Protein 3P48 (pdb70)

Nearest PDB structures (foldseek):
  3f4f-assembly1_C  TM=9.973E-01  e=1.432E-21  Saccharomyces cerevisiae
  3hhq-assembly5_M  TM=9.911E-01  e=2.733E-20  Saccharomyces cerevisiae
  6mjk-assembly1_A  TM=9.809E-01  e=8.291E-16  Naegleria fowleri
  5vjy-assembly2_B  TM=9.802E-01  e=1.023E-15  Naegleria fowleri
  6ljj-assembly1_A  TM=9.838E-01  e=2.029E-15  Sus scrofa

Foldseek 3Di:
DDKFKDQQDPLADDFDAPDPPRQWTFAFASAKDKAAAQGKDKGFHNMFIAADPQWWKFWFFDVVCCVPFVKGWPDGTGGNPDGDTDITIIGGHHNHIGIGHRGDGGTTIGGGGDDPPDDDDDDDDPD/DDKFKDAQDPLADDFDAPDPPHQWTFQWASAKDKQAFQGKDKGFRRMFIAADPQWWKFWFFDVVCCVPFVKGWPDGTHGNPDGDGDITMIGGHHNHMGIGHRGDGGTTIGGGGDDPDDDDDDDPPD/DPDKFKDAQDPLADDFDQPDPPRQWTWAFASAKDKQAAQGKDKGFRRMFIAADPQWWKFWAFDVVCCVPFVKGWPDGTGGRPDGDTDITIIGGHHNHIGIGHRGHGGTTIGGGGDDPDDDDDDDPDPD

InterPro domains:
  IPR008181 Deoxyuridine triphosphate nucleotidohydrolase [PTHR11241] (6-146)
  IPR008181 Deoxyuridine triphosphate nucleotidohydrolase [TIGR00576] (10-146)
  IPR029054 dUTPase-like [PF00692] (17-146)
  IPR033704 dUTPase, trimeric [cd07557] (29-117)
  IPR036157 dUTPase-like superfamily [G3DSA:2.70.40.10] (1-147)
  IPR036157 dUTPase-like superfamily [SSF51283] (1-146)

Radius of gyration: 19.68 Å; Cα contacts (8 Å, |Δi|>4): 1200; chains: 3; bounding box: 44×53×48 Å

CATH classification: 2.70.40.10

Secondary structure (DSSP, 8-state):
-EEEEEE-STT----EESSTT-SSEEEE-SS-EEE-TTEEEEEE--EEEEPPTTEEEEEE--HHHHHHH-EEE---EE-TT--S--EEEEEE-SSS-EEE-TT-EEEEEEEEEB--SPEEEE-S---/-EEEEEE-STT----EESSTT-SSEEEE-SS-EEE-TTSEEEE---EEEEPPTTEEEEEE--HHHHHHH-EEEES-EE-TT--S---EEEEE-SSS-EEE-TT-EEEEEEEEEB--S-EEEEES--/--EEEEEE-STT----B--STT-SEEEEE-SS-EEE-TTEEEEEE--EEEEPPTTEEEEEE--HHHHHHH-EEE---EE-TT--S--EEEEEE-SSS-EEE-TT-EEEEEEEEEB--S-EEEE-S---

Structure (mmCIF, N/CA/C/O backbone):
data_3P48
#
_entry.id   3P48
#
_cell.length_a   51.784
_cell.length_b   58.868
_cell.length_c   112.381
_cell.angle_alpha   90.00
_cell.angle_beta   90.00
_cell.angle_gamma   90.00
#
_symmetry.space_group_name_H-M   'P 21 21 21'
#
loop_
_entity.id
_entity.type
_entity.pdbx_description
1 polymer "Deoxyuridine 5'-triphosphate nucleotidohydrolase"
2 non-polymer "2'-DEOXYURIDINE 5'-ALPHA,BETA-IMIDO-TRIPHOSPHATE"
3 non-polymer 'MAGNESIUM ION'
4 water water
#
loop_
_atom_site.group_PDB
_atom_site.id
_atom_site.type_symbol
_atom_site.label_atom_id
_atom_site.label_alt_id
_atom_site.label_comp_id
_atom_site.label_asym_id
_atom_site.label_entity_id
_atom_site.label_seq_id
_atom_site.pdbx_PDB_ins_code
_atom_site.Cartn_x
_atom_site.Cartn_y
_atom_site.Cartn_z
_atom_site.occupancy
_atom_site.B_iso_or_equiv
_atom_site.auth_seq_id
_atom_site.auth_comp_id
_atom_site.auth_asym_id
_atom_site.auth_atom_id
_atom_site.pdbx_PDB_model_num
ATOM 1 N N . LYS A 1 7 ? 5.046 13.888 -19.863 1.00 38.27 7 LYS A N 1
ATOM 2 C CA . LYS A 1 7 ? 3.646 13.593 -20.190 1.00 29.59 7 LYS A CA 1
ATOM 3 C C . LYS A 1 7 ? 3.034 12.509 -19.301 1.00 30.38 7 LYS A C 1
ATOM 4 O O . LYS A 1 7 ? 2.110 11.814 -19.703 1.00 39.76 7 LYS A O 1
ATOM 10 N N . VAL A 1 8 ? 3.535 12.371 -18.088 1.00 29.81 8 VAL A N 1
ATOM 11 C CA . VAL A 1 8 ? 3.026 11.346 -17.191 1.00 25.58 8 VAL A CA 1
ATOM 12 C C . VAL A 1 8 ? 1.806 11.831 -16.441 1.00 21.80 8 VAL A C 1
ATOM 13 O O . VAL A 1 8 ? 1.766 12.973 -16.009 1.00 24.19 8 VAL A O 1
ATOM 17 N N . LEU A 1 9 ? 0.798 10.960 -16.342 1.00 18.49 9 LEU A N 1
ATOM 18 C CA . LEU A 1 9 ? -0.345 11.172 -15.469 1.00 15.75 9 LEU A CA 1
ATOM 19 C C . LEU A 1 9 ? -0.160 10.162 -14.343 1.00 18.30 9 LEU A C 1
ATOM 20 O O . LEU A 1 9 ? -0.326 8.978 -14.571 1.00 17.54 9 LEU A O 1
ATOM 25 N N . LYS A 1 10 ? 0.201 10.613 -13.155 1.00 13.73 10 LYS A N 1
ATOM 26 C CA . LYS A 1 10 ? 0.449 9.685 -12.023 1.00 12.93 10 LYS A CA 1
ATOM 27 C C . LYS A 1 10 ? -0.858 9.486 -11.299 1.00 16.85 10 LYS A C 1
ATOM 28 O O . LYS A 1 10 ? -1.580 10.466 -11.015 1.00 15.80 10 LYS A O 1
ATOM 34 N N . ILE A 1 11 ? -1.203 8.224 -11.034 1.00 14.18 11 ILE A N 1
ATOM 35 C CA . ILE A 1 11 ? -2.483 7.939 -10.415 1.00 13.98 11 ILE A CA 1
ATOM 36 C C . ILE A 1 11 ? -2.189 7.154 -9.154 1.00 18.05 11 ILE A C 1
ATOM 37 O O . ILE A 1 11 ? -1.494 6.135 -9.203 1.00 16.30 11 ILE A O 1
ATOM 42 N N . GLN A 1 12 ? -2.757 7.592 -8.043 1.00 13.11 12 GLN A N 1
ATOM 43 C CA . GLN A 1 12 ? -2.689 6.862 -6.788 1.00 15.52 12 GLN A CA 1
ATOM 44 C C . GLN A 1 12 ? -4.086 6.307 -6.447 1.00 13.07 12 GLN A C 1
ATOM 45 O O . GLN A 1 12 ? -5.033 7.062 -6.293 1.00 15.22 12 GLN A O 1
ATOM 51 N N . LEU A 1 13 ? -4.198 4.975 -6.287 1.00 15.95 13 LEU A N 1
ATOM 52 C CA . LEU A 1 13 ? -5.437 4.364 -5.855 1.00 18.82 13 LEU A CA 1
ATOM 53 C C . LEU A 1 13 ? -5.407 4.299 -4.339 1.00 23.87 13 LEU A C 1
ATOM 54 O O . LEU A 1 13 ? -4.486 3.725 -3.758 1.00 29.33 13 LEU A O 1
ATOM 59 N N . ARG A 1 14 ? -6.404 4.889 -3.701 1.00 16.89 14 ARG A N 1
ATOM 60 C CA . ARG A 1 14 ? -6.348 5.049 -2.256 1.00 17.35 14 ARG A CA 1
ATOM 61 C C . ARG A 1 14 ? -7.011 3.882 -1.527 1.00 22.95 14 ARG A C 1
ATOM 62 O O . ARG A 1 14 ? -6.687 3.584 -0.370 1.00 27.13 14 ARG A O 1
ATOM 70 N N . SER A 1 15 ? -7.939 3.217 -2.194 1.00 20.39 15 SER A N 1
ATOM 71 C CA . SER A 1 15 ? -8.566 1.990 -1.646 1.00 20.84 15 SER A CA 1
ATOM 72 C C . SER A 1 15 ? -8.849 0.941 -2.707 1.00 29.74 15 SER A C 1
ATOM 73 O O . SER A 1 15 ? -8.671 1.194 -3.885 1.00 26.62 15 SER A O 1
ATOM 76 N N . ALA A 1 16 ? -9.312 -0.255 -2.291 1.00 24.39 16 ALA A N 1
ATOM 77 C CA . ALA A 1 16 ? -9.608 -1.311 -3.238 1.00 29.15 16 ALA A CA 1
ATOM 78 C C . ALA A 1 16 ? -10.840 -0.951 -4.051 1.00 27.30 16 ALA A C 1
ATOM 79 O O . ALA A 1 16 ? -11.092 -1.589 -5.065 1.00 31.28 16 ALA A O 1
ATOM 81 N N . SER A 1 17 ? -11.580 0.075 -3.612 1.00 20.63 17 SER A N 1
ATOM 82 C CA . SER A 1 17 ? -12.821 0.479 -4.278 1.00 20.89 17 SER A CA 1
ATOM 83 C C . SER A 1 17 ? -12.560 1.459 -5.401 1.00 19.08 17 SER A C 1
ATOM 84 O O . SER A 1 17 ? -13.470 1.760 -6.174 1.00 20.85 17 SER A O 1
ATOM 87 N N . ALA A 1 18 ? -11.333 1.952 -5.485 1.00 17.77 18 ALA A N 1
ATOM 88 C CA . ALA A 1 18 ? -10.969 2.848 -6.581 1.00 21.34 18 ALA A CA 1
ATOM 89 C C . ALA A 1 18 ? -10.725 2.101 -7.863 1.00 21.66 18 ALA A C 1
ATOM 90 O O . ALA A 1 18 ? -10.314 0.949 -7.868 1.00 21.75 18 ALA A O 1
ATOM 92 N N . THR A 1 19 ? -10.881 2.811 -8.980 1.00 20.93 19 THR A N 1
ATOM 93 C CA . THR A 1 19 ? -10.584 2.246 -10.281 1.00 20.24 19 THR A CA 1
ATOM 94 C C . THR A 1 19 ? -9.689 3.231 -11.026 1.00 20.87 19 THR A C 1
ATOM 95 O O . THR A 1 19 ? -9.903 4.447 -10.974 1.00 21.38 19 THR A O 1
ATOM 99 N N . VAL A 1 20 ? -8.656 2.731 -11.682 1.00 20.67 20 VAL A N 1
ATOM 100 C CA . VAL A 1 20 ? -7.786 3.648 -12.430 1.00 22.32 20 VAL A CA 1
ATOM 101 C C . VAL A 1 20 ? -8.614 4.263 -13.540 1.00 17.78 20 VAL A C 1
ATOM 102 O O . VAL A 1 20 ? -9.371 3.559 -14.219 1.00 20.02 20 VAL A O 1
ATOM 106 N N . PRO A 1 21 ? -8.536 5.591 -13.713 1.00 18.91 21 PRO A N 1
ATOM 107 C CA . PRO A 1 21 ? -9.307 6.212 -14.816 1.00 17.13 21 PRO A CA 1
ATOM 108 C C . PRO A 1 21 ? -8.929 5.631 -16.178 1.00 19.22 21 PRO A C 1
ATOM 109 O O . PRO A 1 21 ? -7.780 5.282 -16.414 1.00 21.98 21 PRO A O 1
ATOM 113 N N . THR A 1 22 ? -9.923 5.495 -17.035 1.00 19.41 22 THR A N 1
ATOM 114 C CA . THR A 1 22 ? -9.738 4.788 -18.279 1.00 22.08 22 THR A CA 1
ATOM 115 C C . THR A 1 22 ? -10.356 5.574 -19.419 1.00 17.59 22 THR A C 1
ATOM 116 O O . THR A 1 22 ? -11.515 5.982 -19.353 1.00 22.51 22 THR A O 1
ATOM 120 N N . LYS A 1 23 ? -9.626 5.704 -20.514 1.00 22.66 23 LYS A N 1
ATOM 121 C CA . LYS A 1 23 ? -10.284 6.221 -21.723 1.00 20.13 23 LYS A CA 1
ATOM 122 C C . LYS A 1 23 ? -11.348 5.260 -22.271 1.00 19.74 23 LYS A C 1
ATOM 123 O O . LYS A 1 23 ? -11.133 4.038 -22.342 1.00 23.02 23 LYS A O 1
ATOM 129 N N . GLY A 1 24 ? -12.483 5.822 -22.689 1.00 21.89 24 GLY A N 1
ATOM 130 C CA . GLY A 1 24 ? -13.605 5.013 -23.149 1.00 27.66 24 GLY A CA 1
ATOM 131 C C . GLY A 1 24 ? -13.331 4.417 -24.513 1.00 40.13 24 GLY A C 1
ATOM 132 O O . GLY A 1 24 ? -13.974 3.442 -24.930 1.00 39.06 24 GLY A O 1
ATOM 133 N N . SER A 1 25 ? -12.363 5.008 -25.205 1.00 32.58 25 SER A N 1
ATOM 134 C CA . SER A 1 25 ? -11.944 4.555 -26.523 1.00 34.80 25 SER A CA 1
ATOM 135 C C . SER A 1 25 ? -10.493 4.977 -26.703 1.00 36.35 25 SER A C 1
ATOM 136 O O . SER A 1 25 ? -9.978 5.827 -25.968 1.00 28.33 25 SER A O 1
ATOM 139 N N . ALA A 1 26 ? -9.837 4.397 -27.698 1.00 37.17 26 ALA A N 1
ATOM 140 C CA . ALA A 1 26 ? -8.403 4.589 -27.871 1.00 38.16 26 ALA A CA 1
ATOM 141 C C . ALA A 1 26 ? -8.077 6.047 -28.129 1.00 33.42 26 ALA A C 1
ATOM 142 O O . ALA A 1 26 ? -6.966 6.495 -27.871 1.00 40.25 26 ALA A O 1
ATOM 144 N N . THR A 1 27 ? -9.066 6.802 -28.594 1.00 26.94 27 THR A N 1
ATOM 145 C CA . THR A 1 27 ? -8.820 8.174 -29.021 1.00 32.10 27 THR A CA 1
ATOM 146 C C . THR A 1 27 ? -9.639 9.194 -28.216 1.00 33.08 27 THR A C 1
ATOM 147 O O . THR A 1 27 ? -9.707 10.371 -28.585 1.00 30.09 27 THR A O 1
ATOM 151 N N . ALA A 1 28 ? -10.262 8.741 -27.129 1.00 28.79 28 ALA A N 1
ATOM 152 C CA . ALA A 1 28 ? -11.059 9.627 -26.285 1.00 21.15 28 ALA A CA 1
ATOM 153 C C . ALA A 1 28 ? -10.246 10.810 -25.753 1.00 20.38 28 ALA A C 1
ATOM 154 O O . ALA A 1 28 ? -9.076 10.664 -25.443 1.00 23.28 28 ALA A O 1
ATOM 156 N N . ALA A 1 29 ? -10.884 11.986 -25.629 1.00 16.34 29 ALA A N 1
ATOM 157 C CA . ALA A 1 29 ? -10.218 13.144 -25.062 1.00 13.55 29 ALA A CA 1
ATOM 158 C C . ALA A 1 29 ? -9.998 12.976 -23.553 1.00 19.33 29 ALA A C 1
ATOM 159 O O . ALA A 1 29 ? -9.071 13.568 -22.984 1.00 23.18 29 ALA A O 1
ATOM 161 N N . GLY A 1 30 ? -10.923 12.270 -22.917 1.00 16.54 30 GLY A N 1
ATOM 162 C CA . GLY A 1 30 ? -10.985 12.238 -21.461 1.00 15.82 30 GLY A CA 1
ATOM 163 C C . GLY A 1 30 ? -10.829 10.815 -20.931 1.00 17.12 30 GLY A C 1
ATOM 164 O O . GLY A 1 30 ? -11.134 9.829 -21.612 1.00 14.80 30 GLY A O 1
ATOM 165 N N . TYR A 1 31 ? -10.412 10.721 -19.676 1.00 12.32 31 TYR A N 1
ATOM 166 C CA . TYR A 1 31 ? -10.344 9.451 -18.956 1.00 10.29 31 TYR A CA 1
ATOM 167 C C . TYR A 1 31 ? -11.564 9.331 -18.062 1.00 19.22 31 TYR A C 1
ATOM 168 O O . TYR A 1 31 ? -11.808 10.197 -17.238 1.00 13.29 31 TYR A O 1
ATOM 177 N N . ASP A 1 32 ? -12.321 8.240 -18.174 1.00 13.75 32 ASP A N 1
ATOM 178 C CA . ASP A 1 32 ? -13.519 8.153 -17.369 1.00 17.29 32 ASP A CA 1
ATOM 179 C C . ASP A 1 32 ? -13.108 7.964 -15.903 1.00 11.51 32 ASP A C 1
ATOM 180 O O . ASP A 1 32 ? -12.161 7.274 -15.591 1.00 14.89 32 ASP A O 1
ATOM 185 N N . ILE A 1 33 ? -13.854 8.608 -15.022 1.00 11.69 33 ILE A N 1
ATOM 186 C CA . ILE A 1 33 ? -13.605 8.562 -13.585 0.83 6.67 33 ILE A CA 1
ATOM 187 C C . ILE A 1 33 ? -14.709 7.734 -12.959 1.00 12.70 33 ILE A C 1
ATOM 188 O O . ILE A 1 33 ? -15.905 7.933 -13.252 1.00 14.37 33 ILE A O 1
ATOM 193 N N . TYR A 1 34 ? -14.321 6.817 -12.064 1.00 13.50 34 TYR A N 1
ATOM 194 C CA . TYR A 1 34 ? -15.250 5.852 -11.465 1.00 13.14 34 TYR A CA 1
ATOM 195 C C . TYR A 1 34 ? -15.607 6.219 -10.003 1.00 14.68 34 TYR A C 1
ATOM 196 O O . TYR A 1 34 ? -14.727 6.591 -9.207 1.00 15.73 34 TYR A O 1
ATOM 205 N N . ALA A 1 35 ? -16.880 6.104 -9.646 1.00 16.63 35 ALA A N 1
ATOM 206 C CA . ALA A 1 35 ? -17.278 6.276 -8.263 1.00 16.93 35 ALA A CA 1
ATOM 207 C C . ALA A 1 35 ? -16.680 5.108 -7.452 1.00 18.16 35 ALA A C 1
ATOM 208 O O . ALA A 1 35 ? -16.598 3.970 -7.935 1.00 18.44 35 ALA A O 1
ATOM 210 N N . SER A 1 36 ? -16.263 5.411 -6.229 1.00 15.81 36 SER A N 1
ATOM 211 C CA . SER A 1 36 ? -15.776 4.367 -5.330 1.00 17.10 36 SER A CA 1
ATOM 212 C C . SER A 1 36 ? -16.783 4.063 -4.220 1.00 24.90 36 SER A C 1
ATOM 213 O O . SER A 1 36 ? -16.571 3.146 -3.429 1.00 26.36 36 SER A O 1
ATOM 216 N N . GLN A 1 37 ? -17.876 4.826 -4.155 1.00 21.56 37 GLN A N 1
ATOM 217 C CA . GLN A 1 37 ? -18.893 4.580 -3.138 1.00 23.41 37 GLN A CA 1
ATOM 218 C C . GLN A 1 37 ? -20.275 4.937 -3.681 1.00 26.88 37 GLN A C 1
ATOM 219 O O . GLN A 1 37 ? -20.406 5.908 -4.420 1.00 24.01 37 GLN A O 1
ATOM 225 N N . ASP A 1 38 ? -21.293 4.172 -3.294 1.00 23.70 38 ASP A N 1
ATOM 226 C CA . ASP A 1 38 ? -22.657 4.465 -3.717 1.00 21.62 38 ASP A CA 1
ATOM 227 C C . ASP A 1 38 ? -23.078 5.804 -3.196 1.00 25.15 38 ASP A C 1
ATOM 228 O O . ASP A 1 38 ? -22.760 6.209 -2.071 1.00 23.27 38 ASP A O 1
ATOM 233 N N . ILE A 1 39 ? -23.847 6.499 -4.019 1.00 19.87 39 ILE A N 1
ATOM 234 C CA . ILE A 1 39 ? -24.420 7.764 -3.607 1.00 18.96 39 ILE A CA 1
ATOM 235 C C . ILE A 1 39 ? -25.585 8.053 -4.559 1.00 20.21 39 ILE A C 1
ATOM 236 O O . ILE A 1 39 ? -25.578 7.620 -5.712 1.00 19.76 39 ILE A O 1
ATOM 241 N N . THR A 1 40 ? -26.607 8.760 -4.080 1.00 20.99 40 THR A N 1
ATOM 242 C CA . THR A 1 40 ? -27.693 9.184 -4.958 1.00 23.54 40 THR A CA 1
ATOM 243 C C . THR A 1 40 ? -27.673 10.702 -5.078 1.00 23.89 40 THR A C 1
ATOM 244 O O . THR A 1 40 ? -27.509 11.426 -4.097 1.00 22.48 40 THR A O 1
ATOM 248 N N . ILE A 1 41 ? -27.750 11.188 -6.302 1.00 17.52 41 ILE A N 1
ATOM 249 C CA . ILE A 1 41 ? -27.841 12.625 -6.536 1.00 16.64 41 ILE A CA 1
ATOM 250 C C . ILE A 1 41 ? -29.329 12.968 -6.674 1.00 21.46 41 ILE A C 1
ATOM 251 O O . ILE A 1 41 ? -29.972 12.547 -7.623 1.00 19.92 41 ILE A O 1
ATOM 256 N N . PRO A 1 42 ? -29.887 13.733 -5.733 1.00 20.53 42 PRO A N 1
ATOM 257 C CA . PRO A 1 42 ? -31.347 13.917 -5.776 1.00 24.27 42 PRO A CA 1
ATOM 258 C C . PRO A 1 42 ? -31.801 14.758 -6.945 1.00 19.87 42 PRO A C 1
ATOM 259 O O . PRO A 1 42 ? -31.057 15.608 -7.423 1.00 17.26 42 PRO A O 1
ATOM 263 N N . ALA A 1 43 ? -33.034 14.525 -7.393 1.00 18.56 43 ALA A N 1
ATOM 264 C CA . ALA A 1 43 ? -33.616 15.314 -8.447 1.00 18.50 43 ALA A CA 1
ATOM 265 C C . ALA A 1 43 ? -33.527 16.787 -8.071 1.00 20.23 43 ALA A C 1
ATOM 266 O O . ALA A 1 43 ? -33.724 17.150 -6.894 1.00 20.83 43 ALA A O 1
ATOM 268 N N . MET A 1 44 ? -33.208 17.607 -9.055 1.00 17.68 44 MET A N 1
ATOM 269 C CA . MET A 1 44 ? -33.034 19.049 -8.842 1.00 17.71 44 MET A CA 1
ATOM 270 C C . MET A 1 44 ? -32.129 19.303 -7.626 1.00 16.48 44 MET A C 1
ATOM 271 O O . MET A 1 44 ? -32.369 20.200 -6.825 1.00 26.32 44 MET A O 1
ATOM 276 N N . GLY A 1 45 ? -31.086 18.497 -7.480 1.00 17.78 45 GLY A N 1
ATOM 277 C CA . GLY A 1 45 ? -30.180 18.625 -6.350 1.00 14.31 45 GLY A CA 1
ATOM 278 C C . GLY A 1 45 ? -28.738 18.407 -6.785 1.00 13.07 45 GLY A C 1
ATOM 279 O O . GLY A 1 45 ? -28.379 18.577 -7.952 1.00 14.24 45 GLY A O 1
ATOM 280 N N . GLN A 1 46 ? -27.901 18.017 -5.847 1.00 11.83 46 GLN A N 1
ATOM 281 C CA . GLN A 1 46 ? -26.484 17.848 -6.144 1.00 13.12 46 GLN A CA 1
ATOM 282 C C . GLN A 1 46 ? -25.864 16.869 -5.150 1.00 14.18 46 GLN A C 1
ATOM 283 O O . GLN A 1 46 ? -26.462 16.484 -4.124 1.00 15.82 46 GLN A O 1
ATOM 289 N N . GLY A 1 47 ? -24.649 16.444 -5.458 1.00 12.30 47 GLY A N 1
ATOM 290 C CA . GLY A 1 47 ? -23.979 15.477 -4.609 1.00 14.15 47 GLY A CA 1
ATOM 291 C C . GLY A 1 47 ? -22.483 15.556 -4.872 1.00 17.67 47 GLY A C 1
ATOM 292 O O . GLY A 1 47 ? -22.082 16.048 -5.903 1.00 17.37 47 GLY A O 1
ATOM 293 N N . MET A 1 48 ? -21.666 15.045 -3.952 1.00 18.99 48 MET A N 1
ATOM 294 C CA . MET A 1 48 ? -20.216 14.994 -4.165 1.00 21.96 48 MET A CA 1
ATOM 295 C C . MET A 1 48 ? -19.793 13.531 -4.106 1.00 22.30 48 MET A C 1
ATOM 296 O O . MET A 1 48 ? -19.912 12.871 -3.066 1.00 24.16 48 MET A O 1
ATOM 301 N N . VAL A 1 49 ? -19.332 13.031 -5.244 1.00 12.60 49 VAL A N 1
ATOM 302 C CA . VAL A 1 49 ? -19.023 11.625 -5.460 1.00 16.00 49 VAL A CA 1
ATOM 303 C C . VAL A 1 49 ? -17.573 11.326 -5.075 1.00 17.98 49 VAL A C 1
ATOM 304 O O . VAL A 1 49 ? -16.649 11.998 -5.529 1.00 15.38 49 VAL A O 1
ATOM 308 N N . SER A 1 50 ? -17.378 10.293 -4.261 1.00 16.40 50 SER A N 1
ATOM 309 C CA . SER A 1 50 ? -16.029 9.886 -3.906 1.00 19.64 50 SER A CA 1
ATOM 310 C C . SER A 1 50 ? -15.434 9.026 -5.014 1.00 13.45 50 SER A C 1
ATOM 311 O O . SER A 1 50 ? -16.136 8.249 -5.637 1.00 16.87 50 SER A O 1
ATOM 314 N N . THR A 1 51 ? -14.122 9.137 -5.194 1.00 14.70 51 THR A N 1
ATOM 315 C CA . THR A 1 51 ? -13.403 8.316 -6.165 1.00 15.33 51 THR A CA 1
ATOM 316 C C . THR A 1 51 ? -12.305 7.450 -5.521 1.00 14.99 51 THR A C 1
ATOM 317 O O . THR A 1 51 ? -11.856 6.459 -6.103 1.00 17.64 51 THR A O 1
ATOM 321 N N . ASP A 1 52 ? -11.839 7.860 -4.349 1.00 16.42 52 ASP A N 1
ATOM 322 C CA . ASP A 1 52 ? -10.710 7.204 -3.702 1.00 21.18 52 ASP A CA 1
ATOM 323 C C . ASP A 1 52 ? -9.491 7.221 -4.613 1.00 16.60 52 ASP A C 1
ATOM 324 O O . ASP A 1 52 ? -8.707 6.299 -4.599 1.00 16.43 52 ASP A O 1
ATOM 329 N N . ILE A 1 53 ? -9.333 8.271 -5.431 1.00 15.65 53 ILE A N 1
ATOM 330 C CA . ILE A 1 53 ? -8.084 8.436 -6.168 1.00 13.37 53 ILE A CA 1
ATOM 331 C C . ILE A 1 53 ? -7.482 9.788 -5.959 1.00 14.00 53 ILE A C 1
ATOM 332 O O . ILE A 1 53 ? -8.195 10.757 -5.621 1.00 15.02 53 ILE A O 1
ATOM 337 N N . SER A 1 54 ? -6.161 9.846 -6.137 1.00 14.14 54 SER A N 1
ATOM 338 C CA . SER A 1 54 ? -5.451 11.108 -6.288 1.00 13.68 54 SER A CA 1
ATOM 339 C C . SER A 1 54 ? -4.652 11.028 -7.580 1.00 15.51 54 SER A C 1
ATOM 340 O O . SER A 1 54 ? -4.330 9.945 -8.037 1.00 13.96 54 SER A O 1
ATOM 343 N N . PHE A 1 55 ? -4.320 12.165 -8.165 1.00 13.93 55 PHE A N 1
ATOM 344 C CA . PHE A 1 55 ? -3.476 12.148 -9.338 1.00 12.91 55 PHE A CA 1
ATOM 345 C C . PHE A 1 55 ? -2.697 13.437 -9.482 1.00 14.80 55 PHE A C 1
ATOM 346 O O . PHE A 1 55 ? -3.068 14.492 -8.935 1.00 13.62 55 PHE A O 1
ATOM 354 N N . THR A 1 56 ? -1.598 13.321 -10.215 1.00 12.88 56 THR A N 1
ATOM 355 C CA . THR A 1 56 ? -0.786 14.468 -10.632 1.00 12.25 56 THR A CA 1
ATOM 356 C C . THR A 1 56 ? -0.813 14.523 -12.144 1.00 13.06 56 THR A C 1
ATOM 357 O O . THR A 1 56 ? -0.263 13.640 -12.807 1.00 14.37 56 THR A O 1
ATOM 361 N N . VAL A 1 57 ? -1.470 15.552 -12.685 1.00 12.73 57 VAL A N 1
ATOM 362 C CA . VAL A 1 57 ? -1.568 15.697 -14.136 1.00 13.57 57 VAL A CA 1
ATOM 363 C C . VAL A 1 57 ? -0.225 16.170 -14.701 1.00 12.87 57 VAL A C 1
ATOM 364 O O . VAL A 1 57 ? 0.660 16.602 -13.973 1.00 15.86 57 VAL A O 1
ATOM 368 N N . PRO A 1 58 ? -0.056 16.088 -16.018 1.00 14.79 58 PRO A N 1
ATOM 369 C CA . PRO A 1 58 ? 1.212 16.486 -16.652 1.00 16.69 58 PRO A CA 1
ATOM 370 C C . PRO A 1 58 ? 1.590 17.962 -16.502 1.00 18.53 58 PRO A C 1
ATOM 371 O O . PRO A 1 58 ? 0.730 18.842 -16.390 1.00 17.50 58 PRO A O 1
ATOM 375 N N . VAL A 1 59 ? 2.890 18.235 -16.561 1.00 17.82 59 VAL A N 1
ATOM 376 C CA . VAL A 1 59 ? 3.370 19.621 -16.552 1.00 16.10 59 VAL A CA 1
ATOM 377 C C . VAL A 1 59 ? 2.660 20.384 -17.652 1.00 14.93 59 VAL A C 1
ATOM 378 O O . VAL A 1 59 ? 2.477 19.885 -18.753 1.00 20.14 59 VAL A O 1
ATOM 382 N N . GLY A 1 60 ? 2.198 21.583 -17.321 1.00 18.79 60 GLY A N 1
ATOM 383 C CA . GLY A 1 60 ? 1.601 22.457 -18.305 1.00 15.97 60 GLY A CA 1
ATOM 384 C C . GLY A 1 60 ? 0.077 22.270 -18.352 1.00 12.19 60 GLY A C 1
ATOM 385 O O . GLY A 1 60 ? -0.537 22.886 -19.190 1.00 13.49 60 GLY A O 1
ATOM 386 N N . THR A 1 61 ? -0.496 21.403 -17.511 1.00 12.45 61 THR A N 1
ATOM 387 C CA . THR A 1 61 ? -1.950 21.185 -17.562 1.00 13.02 61 THR A CA 1
ATOM 388 C C . THR A 1 61 ? -2.611 21.376 -16.193 1.00 10.65 61 THR A C 1
ATOM 389 O O . THR A 1 61 ? -1.915 21.492 -15.177 1.00 14.15 61 THR A O 1
ATOM 393 N N . TYR A 1 62 ? -3.949 21.404 -16.181 1.00 12.87 62 TYR A N 1
ATOM 394 C CA . TYR A 1 62 ? -4.685 21.060 -14.964 1.00 11.93 62 TYR A CA 1
ATOM 395 C C . TYR A 1 62 ? -5.678 19.968 -15.356 1.00 10.23 62 TYR A C 1
ATOM 396 O O . TYR A 1 62 ? -5.911 19.711 -16.543 1.00 12.57 62 TYR A O 1
ATOM 405 N N . GLY A 1 63 ? -6.245 19.294 -14.355 1.00 11.83 63 GLY A N 1
ATOM 406 C CA . GLY A 1 63 ? -7.186 18.231 -14.668 1.00 10.48 63 GLY A CA 1
ATOM 407 C C . GLY A 1 63 ? -8.587 18.833 -14.611 1.00 11.01 63 GLY A C 1
ATOM 408 O O . GLY A 1 63 ? -9.008 19.312 -13.567 1.00 11.11 63 GLY A O 1
ATOM 409 N N . ARG A 1 64 ? -9.323 18.781 -15.715 1.00 8.96 64 ARG A N 1
ATOM 410 C CA . ARG A 1 64 ? -10.702 19.295 -15.702 1.00 8.06 64 ARG A CA 1
ATOM 411 C C . ARG A 1 64 ? -11.620 18.098 -15.547 1.00 12.26 64 ARG A C 1
ATOM 412 O O . ARG A 1 64 ? -11.536 17.150 -16.325 1.00 11.94 64 ARG A O 1
ATOM 420 N N . ILE A 1 65 ? -12.485 18.143 -14.541 1.00 11.65 65 ILE A N 1
ATOM 421 C CA . ILE A 1 65 ? -13.499 17.115 -14.409 1.00 9.08 65 ILE A CA 1
ATOM 422 C C . ILE A 1 65 ? -14.684 17.528 -15.289 1.00 11.06 65 ILE A C 1
ATOM 423 O O . ILE A 1 65 ? -15.431 18.480 -14.971 1.00 11.93 65 ILE A O 1
ATOM 428 N N . ALA A 1 66 ? -14.897 16.808 -16.379 1.00 10.27 66 ALA A N 1
ATOM 429 C CA . ALA A 1 66 ? -15.883 17.219 -17.398 1.00 8.76 66 ALA A CA 1
ATOM 430 C C . ALA A 1 66 ? -17.015 16.183 -17.434 1.00 10.72 66 ALA A C 1
ATOM 431 O O . ALA A 1 66 ? -16.840 15.068 -16.992 1.00 11.75 66 ALA A O 1
ATOM 433 N N . PRO A 1 67 ? -18.168 16.568 -17.989 1.00 10.85 67 PRO A N 1
ATOM 434 C CA . PRO A 1 67 ? -19.328 15.661 -17.946 1.00 8.61 67 PRO A CA 1
ATOM 435 C C . PRO A 1 67 ? -19.256 14.609 -19.042 1.00 18.11 67 PRO A C 1
ATOM 436 O O . PRO A 1 67 ? -18.711 14.873 -20.114 1.00 15.62 67 PRO A O 1
ATOM 440 N N . ARG A 1 68 ? -19.857 13.442 -18.790 1.00 14.03 68 ARG A N 1
ATOM 441 C CA . ARG A 1 68 ? -20.103 12.477 -19.868 1.00 16.85 68 ARG A CA 1
ATOM 442 C C . ARG A 1 68 ? -21.428 12.809 -20.552 1.00 16.45 68 ARG A C 1
ATOM 443 O O . ARG A 1 68 ? -22.404 13.191 -19.872 1.00 17.04 68 ARG A O 1
ATOM 451 N N . SER A 1 69 ? -21.516 12.688 -21.868 1.00 12.36 69 SER A N 1
ATOM 452 C CA . SER A 1 69 ? -22.705 13.213 -22.521 1.00 17.08 69 SER A CA 1
ATOM 453 C C . SER A 1 69 ? -23.891 12.296 -22.276 1.00 13.93 69 SER A C 1
ATOM 454 O O . SER A 1 69 ? -25.005 12.747 -22.149 1.00 15.27 69 SER A O 1
ATOM 457 N N . GLY A 1 70 ? -23.655 10.987 -22.177 1.00 17.82 70 GLY A N 1
ATOM 458 C CA . GLY A 1 70 ? -24.773 10.091 -21.935 1.00 17.17 70 GLY A CA 1
ATOM 459 C C . GLY A 1 70 ? -25.506 10.431 -20.641 1.00 19.51 70 GLY A C 1
ATOM 460 O O . GLY A 1 70 ? -26.737 10.423 -20.577 1.00 16.72 70 GLY A O 1
ATOM 461 N N . LEU A 1 71 ? -24.763 10.675 -19.570 1.00 14.32 71 LEU A N 1
ATOM 462 C CA . LEU A 1 71 ? -25.419 10.981 -18.290 1.00 14.23 71 LEU A CA 1
ATOM 463 C C . LEU A 1 71 ? -26.127 12.341 -18.362 1.00 13.47 71 LEU A C 1
ATOM 464 O O . LEU A 1 71 ? -27.141 12.565 -17.697 1.00 11.73 71 LEU A O 1
ATOM 469 N N . ALA A 1 72 ? -25.569 13.259 -19.160 1.00 13.88 72 ALA A N 1
ATOM 470 C CA . ALA A 1 72 ? -26.208 14.562 -19.306 1.00 15.05 72 ALA A CA 1
ATOM 471 C C . ALA A 1 72 ? -27.607 14.416 -19.956 1.00 13.35 72 ALA A C 1
ATOM 472 O O . ALA A 1 72 ? -28.595 15.000 -19.483 1.00 13.93 72 ALA A O 1
ATOM 474 N N . VAL A 1 73 ? -27.637 13.658 -21.036 1.00 14.04 73 VAL A N 1
ATOM 475 C CA . VAL A 1 73 ? -28.875 13.482 -21.810 1.00 16.53 73 VAL A CA 1
ATOM 476 C C . VAL A 1 73 ? -29.887 12.617 -21.067 1.00 16.50 73 VAL A C 1
ATOM 477 O O . VAL A 1 73 ? -31.084 12.938 -20.981 1.00 19.33 73 VAL A O 1
ATOM 481 N N . LYS A 1 74 ? -29.428 11.491 -20.549 1.00 15.08 74 LYS A N 1
ATOM 482 C CA . LYS A 1 74 ? -30.364 10.507 -20.037 1.00 13.65 74 LYS A CA 1
ATOM 483 C C . LYS A 1 74 ? -30.788 10.858 -18.604 1.00 15.71 74 LYS A C 1
ATOM 484 O O . LYS A 1 74 ? -31.946 10.674 -18.218 1.00 18.76 74 LYS A O 1
ATOM 490 N N . ASN A 1 75 ? -29.854 11.410 -17.818 1.00 12.95 75 ASN A N 1
ATOM 491 C CA . ASN A 1 75 ? -30.115 11.606 -16.386 1.00 11.46 75 ASN A CA 1
ATOM 492 C C . ASN A 1 75 ? -30.045 13.079 -15.938 1.00 12.86 75 ASN A C 1
ATOM 493 O O . ASN A 1 75 ? -30.211 13.359 -14.746 1.00 17.60 75 ASN A O 1
ATOM 498 N N . GLY A 1 76 ? -29.838 13.988 -16.888 1.00 13.38 76 GLY A N 1
ATOM 499 C CA . GLY A 1 76 ? -29.818 15.417 -16.557 1.00 11.88 76 GLY A CA 1
ATOM 500 C C . GLY A 1 76 ? -28.620 15.822 -15.710 1.00 13.43 76 GLY A C 1
ATOM 501 O O . GLY A 1 76 ? -28.681 16.812 -14.956 1.00 13.63 76 GLY A O 1
ATOM 502 N N . ILE A 1 77 ? -27.491 15.096 -15.844 1.00 11.95 77 ILE A N 1
ATOM 503 C CA . ILE A 1 77 ? -26.356 15.308 -14.946 1.00 13.08 77 ILE A CA 1
ATOM 504 C C . ILE A 1 77 ? -25.318 16.247 -15.554 1.00 16.45 77 ILE A C 1
ATOM 505 O O . ILE A 1 77 ? -24.924 16.109 -16.739 1.00 16.52 77 ILE A O 1
ATOM 510 N N . GLN A 1 78 ? -24.856 17.216 -14.749 1.00 10.80 78 GLN A N 1
ATOM 511 C CA . GLN A 1 78 ? -23.781 18.121 -15.155 1.00 13.59 78 GLN A CA 1
ATOM 512 C C . GLN A 1 78 ? -22.719 18.114 -14.064 1.00 16.86 78 GLN A C 1
ATOM 513 O O . GLN A 1 78 ? -23.040 18.026 -12.904 1.00 15.88 78 GLN A O 1
ATOM 519 N N . THR A 1 79 ? -21.443 18.186 -14.428 1.00 13.43 79 THR A N 1
ATOM 520 C CA . THR A 1 79 ? -20.404 18.262 -13.387 1.00 12.30 79 THR A CA 1
ATOM 521 C C . THR A 1 79 ? -20.317 19.713 -12.932 1.00 11.45 79 THR A C 1
ATOM 522 O O . THR A 1 79 ? -20.527 20.629 -13.720 1.00 16.65 79 THR A O 1
ATOM 526 N N . GLY A 1 80 ? -20.057 19.900 -11.653 1.00 11.27 80 GLY A N 1
ATOM 527 C CA . GLY A 1 80 ? -19.803 21.245 -11.140 1.00 12.92 80 GLY A CA 1
ATOM 528 C C . GLY A 1 80 ? -18.339 21.347 -10.776 1.00 14.00 80 GLY A C 1
ATOM 529 O O . GLY A 1 80 ? -17.589 20.397 -10.949 1.00 12.46 80 GLY A O 1
ATOM 530 N N . ALA A 1 81 ? -17.925 22.513 -10.274 1.00 13.05 81 ALA A N 1
ATOM 531 C CA . ALA A 1 81 ? -16.538 22.692 -9.867 1.00 10.50 81 ALA A CA 1
ATOM 532 C C . ALA A 1 81 ? -15.607 22.236 -11.002 1.00 13.52 81 ALA A C 1
ATOM 533 O O . ALA A 1 81 ? -15.728 22.722 -12.120 1.00 13.45 81 ALA A O 1
ATOM 535 N N . GLY A 1 82 ? -14.672 21.328 -10.748 1.00 11.67 82 GLY A N 1
ATOM 536 C CA . GLY A 1 82 ? -14.028 20.670 -11.875 1.00 11.70 82 GLY A CA 1
ATOM 537 C C . GLY A 1 82 ? -12.606 21.066 -12.153 1.00 16.05 82 GLY A C 1
ATOM 538 O O . GLY A 1 82 ? -11.988 20.533 -13.074 1.00 13.50 82 GLY A O 1
ATOM 539 N N . VAL A 1 83 ? -12.056 22.006 -11.369 1.00 10.19 83 VAL A N 1
ATOM 540 C CA . VAL A 1 83 ? -10.692 22.406 -11.618 1.00 9.30 83 VAL A CA 1
ATOM 541 C C . VAL A 1 83 ? -9.744 21.796 -10.601 1.00 11.67 83 VAL A C 1
ATOM 542 O O . VAL A 1 83 ? -9.723 22.201 -9.430 1.00 14.39 83 VAL A O 1
ATOM 546 N N . VAL A 1 84 ? -8.976 20.800 -11.041 1.00 10.66 84 VAL A N 1
ATOM 547 C CA . VAL A 1 84 ? -8.005 20.133 -10.187 1.00 10.17 84 VAL A CA 1
ATOM 548 C C . VAL A 1 84 ? -6.599 20.574 -10.519 1.00 11.95 84 VAL A C 1
ATOM 549 O O . VAL A 1 84 ? -6.089 20.382 -11.635 1.00 12.17 84 VAL A O 1
ATOM 553 N N . ASP A 1 85 ? -5.932 21.189 -9.537 1.00 12.03 85 ASP A N 1
ATOM 554 C CA . ASP A 1 85 ? -4.601 21.714 -9.768 1.00 12.90 85 ASP A CA 1
ATOM 555 C C . ASP A 1 85 ? -3.585 20.584 -9.870 1.00 13.94 85 ASP A C 1
ATOM 556 O O . ASP A 1 85 ? -3.738 19.538 -9.236 1.00 13.36 85 ASP A O 1
ATOM 561 N N . ARG A 1 86 ? -2.533 20.826 -10.630 1.00 13.81 86 ARG A N 1
ATOM 562 C CA . ARG A 1 86 ? -1.484 19.822 -10.797 1.00 15.51 86 ARG A CA 1
ATOM 563 C C . ARG A 1 86 ? -0.873 19.389 -9.471 1.00 18.67 86 ARG A C 1
ATOM 564 O O . ARG A 1 86 ? -0.492 18.238 -9.326 1.00 17.21 86 ARG A O 1
ATOM 572 N N . ASP A 1 87 ? -0.792 20.290 -8.515 1.00 16.35 87 ASP A N 1
ATOM 573 C CA . ASP A 1 87 ? -0.120 19.981 -7.242 1.00 21.49 87 ASP A CA 1
ATOM 574 C C . ASP A 1 87 ? -1.049 19.463 -6.157 1.00 21.03 87 ASP A C 1
ATOM 575 O O . ASP A 1 87 ? -0.634 19.262 -4.989 1.00 20.97 87 ASP A O 1
ATOM 580 N N . TYR A 1 88 ? -2.305 19.207 -6.515 1.00 14.99 88 TYR A N 1
ATOM 581 C CA . TYR A 1 88 ? -3.258 18.698 -5.532 1.00 12.98 88 TYR A CA 1
ATOM 582 C C . TYR A 1 88 ? -2.962 17.226 -5.239 1.00 15.88 88 TYR A C 1
ATOM 583 O O . TYR A 1 88 ? -2.895 16.407 -6.151 1.00 16.22 88 TYR A O 1
ATOM 592 N N . THR A 1 89 ? -2.825 16.878 -3.951 1.00 17.47 89 THR A N 1
ATOM 593 C CA . THR A 1 89 ? -2.563 15.499 -3.594 1.00 17.83 89 THR A CA 1
ATOM 594 C C . THR A 1 89 ? -3.691 14.879 -2.773 1.00 20.80 89 THR A C 1
ATOM 595 O O . THR A 1 89 ? -3.585 13.714 -2.371 1.00 18.26 89 THR A O 1
ATOM 599 N N . GLY A 1 90 ? -4.759 15.629 -2.492 1.00 17.64 90 GLY A N 1
ATOM 600 C CA . GLY A 1 90 ? -5.892 15.042 -1.773 1.00 21.87 90 GLY A CA 1
ATOM 601 C C . GLY A 1 90 ? -6.733 14.099 -2.640 1.00 18.27 90 GLY A C 1
ATOM 602 O O . GLY A 1 90 ? -6.435 13.910 -3.827 1.00 16.50 90 GLY A O 1
ATOM 603 N N . GLU A 1 91 ? -7.801 13.547 -2.063 1.00 16.28 91 GLU A N 1
ATOM 604 C CA . GLU A 1 91 ? -8.752 12.732 -2.835 1.00 14.13 91 GLU A CA 1
ATOM 605 C C . GLU A 1 91 ? -9.502 13.633 -3.784 1.00 15.03 91 GLU A C 1
ATOM 606 O O . GLU A 1 91 ? -9.988 14.694 -3.419 1.00 18.95 91 GLU A O 1
ATOM 612 N N . VAL A 1 92 ? -9.538 13.247 -5.045 1.00 13.34 92 VAL A N 1
ATOM 613 C CA . VAL A 1 92 ? -10.335 14.021 -5.996 1.00 12.83 92 VAL A CA 1
ATOM 614 C C . VAL A 1 92 ? -11.804 13.665 -5.851 1.00 16.78 92 VAL A C 1
ATOM 615 O O . VAL A 1 92 ? -12.171 12.507 -5.806 1.00 18.96 92 VAL A O 1
ATOM 619 N N . LYS A 1 93 ? -12.666 14.674 -5.763 1.00 14.64 93 LYS A N 1
ATOM 620 C CA . LYS A 1 93 ? -14.099 14.447 -5.627 1.00 18.17 93 LYS A CA 1
ATOM 621 C C . LYS A 1 93 ? -14.805 14.984 -6.848 1.00 17.19 93 LYS A C 1
ATOM 622 O O . LYS A 1 93 ? -14.376 15.980 -7.433 1.00 16.27 93 LYS A O 1
ATOM 628 N N . VAL A 1 94 ? -15.877 14.311 -7.251 1.00 9.89 94 VAL A N 1
ATOM 629 C CA . VAL A 1 94 ? -16.644 14.786 -8.411 1.00 10.74 94 VAL A CA 1
ATOM 630 C C . VAL A 1 94 ? -17.910 15.438 -7.925 1.00 13.14 94 VAL A C 1
ATOM 631 O O . VAL A 1 94 ? -18.765 14.775 -7.289 1.00 14.51 94 VAL A O 1
ATOM 635 N N . VAL A 1 95 ? -18.084 16.716 -8.264 1.00 10.24 95 VAL A N 1
ATOM 636 C CA . VAL A 1 95 ? -19.333 17.426 -7.900 1.00 10.51 95 VAL A CA 1
ATOM 637 C C . VAL A 1 95 ? -20.341 17.248 -9.055 1.00 11.49 95 VAL A C 1
ATOM 638 O O . VAL A 1 95 ? -19.998 17.514 -10.231 1.00 11.91 95 VAL A O 1
ATOM 642 N N . LEU A 1 96 ? -21.536 16.730 -8.740 1.00 11.71 96 LEU A N 1
ATOM 643 C CA . LEU A 1 96 ? -22.571 16.559 -9.764 1.00 10.23 96 LEU A CA 1
ATOM 644 C C . LEU A 1 96 ? -23.805 17.307 -9.416 1.00 10.00 96 LEU A C 1
ATOM 645 O O . LEU A 1 96 ? -24.262 17.281 -8.269 1.00 13.39 96 LEU A O 1
ATOM 650 N N . PHE A 1 97 ? -24.364 17.982 -10.417 1.00 10.69 97 PHE A N 1
ATOM 651 C CA . PHE A 1 97 ? -25.691 18.561 -10.308 1.00 9.24 97 PHE A CA 1
ATOM 652 C C . PHE A 1 97 ? -26.645 17.684 -11.103 1.00 13.35 97 PHE A C 1
ATOM 653 O O . PHE A 1 97 ? -26.296 17.222 -12.180 1.00 15.24 97 PHE A O 1
ATOM 661 N N . ASN A 1 98 ? -27.848 17.490 -10.572 1.00 10.52 98 ASN A N 1
ATOM 662 C CA . ASN A 1 98 ? -28.894 16.716 -11.279 1.00 13.05 98 ASN A CA 1
ATOM 663 C C . ASN A 1 98 ? -30.012 17.702 -11.630 1.00 14.16 98 ASN A C 1
ATOM 664 O O . ASN A 1 98 ? -30.693 18.182 -10.738 1.00 16.45 98 ASN A O 1
ATOM 669 N N . HIS A 1 99 ? -30.147 18.037 -12.911 1.00 12.17 99 HIS A N 1
ATOM 670 C CA . HIS A 1 99 ? -31.164 19.025 -13.344 1.00 13.47 99 HIS A CA 1
ATOM 671 C C . HIS A 1 99 ? -32.499 18.382 -13.773 1.00 23.01 99 HIS A C 1
ATOM 672 O O . HIS A 1 99 ? -33.399 19.045 -14.299 1.00 21.34 99 HIS A O 1
ATOM 679 N N . SER A 1 100 ? -32.619 17.087 -13.541 1.00 16.50 100 SER A N 1
ATOM 680 C CA . SER A 1 100 ? -33.815 16.349 -13.936 1.00 15.34 100 SER A CA 1
ATOM 681 C C . SER A 1 100 ? -34.761 16.217 -12.745 1.00 21.86 100 SER A C 1
ATOM 682 O O . SER A 1 100 ? -34.431 16.542 -11.611 1.00 19.61 100 SER A O 1
ATOM 685 N N . GLN A 1 101 ? -35.943 15.684 -13.007 1.00 19.99 101 GLN A N 1
ATOM 686 C CA . GLN A 1 101 ? -36.911 15.381 -11.954 1.00 23.67 101 GLN A CA 1
ATOM 687 C C . GLN A 1 101 ? -36.784 13.964 -11.373 1.00 20.70 101 GLN A C 1
ATOM 688 O O . GLN A 1 101 ? -37.670 13.514 -10.635 1.00 25.92 101 GLN A O 1
ATOM 694 N N . ARG A 1 102 ? -35.728 13.248 -11.725 1.00 23.21 102 ARG A N 1
ATOM 695 C CA . ARG A 1 102 ? -35.533 11.876 -11.245 1.00 27.02 102 ARG A CA 1
ATOM 696 C C . ARG A 1 102 ? -34.228 11.751 -10.460 1.00 21.89 102 ARG A C 1
ATOM 697 O O . ARG A 1 102 ? -33.173 12.162 -10.959 1.00 18.50 102 ARG A O 1
ATOM 705 N N . ASP A 1 103 ? -34.257 11.176 -9.251 1.00 21.59 103 ASP A N 1
ATOM 706 C CA . ASP A 1 103 ? -33.002 10.883 -8.526 1.00 19.37 103 ASP A CA 1
ATOM 707 C C . ASP A 1 103 ? -32.082 10.027 -9.380 1.00 19.89 103 ASP A C 1
ATOM 708 O O . ASP A 1 103 ? -32.530 9.131 -10.098 1.00 19.94 103 ASP A O 1
ATOM 713 N N . PHE A 1 104 ? -30.779 10.260 -9.264 1.00 18.64 104 PHE A N 1
ATOM 714 C CA . PHE A 1 104 ? -29.796 9.539 -10.053 1.00 14.70 104 PHE A CA 1
ATOM 715 C C . PHE A 1 104 ? -28.964 8.656 -9.104 1.00 14.90 104 PHE A C 1
ATOM 716 O O . PHE A 1 104 ? -28.224 9.175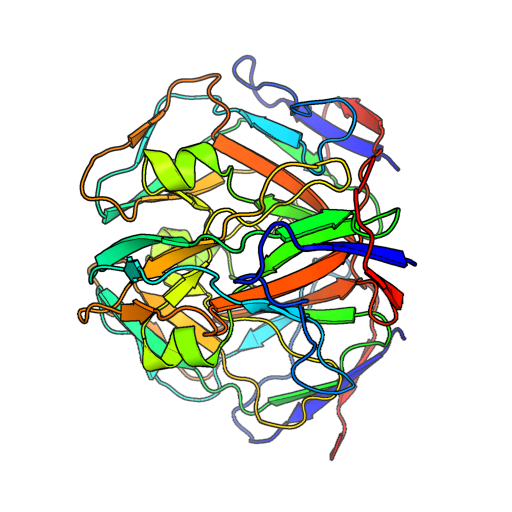 -8.240 1.00 19.15 104 PHE A O 1
ATOM 724 N N . ALA A 1 105 ? -29.106 7.329 -9.239 1.00 13.91 105 ALA A N 1
ATOM 725 C CA . ALA A 1 105 ? -28.451 6.408 -8.309 1.00 18.42 105 ALA A CA 1
ATOM 726 C C . ALA A 1 105 ? -27.109 5.999 -8.906 1.00 22.38 105 ALA A C 1
ATOM 727 O O . ALA A 1 105 ? -27.044 5.511 -10.040 1.00 27.29 105 ALA A O 1
ATOM 729 N N . ILE A 1 106 ? -26.056 6.190 -8.130 1.00 16.87 106 ILE A N 1
ATOM 730 C CA . ILE A 1 106 ? -24.703 5.804 -8.521 1.00 15.12 106 ILE A CA 1
ATOM 731 C C . ILE A 1 106 ? -24.220 4.679 -7.623 1.00 22.66 106 ILE A C 1
ATOM 732 O O . ILE A 1 106 ? -24.343 4.759 -6.391 1.00 23.55 106 ILE A O 1
ATOM 737 N N . LYS A 1 107 ? -23.684 3.631 -8.246 1.00 17.28 107 LYS A N 1
ATOM 738 C CA . LYS A 1 107 ? -23.059 2.527 -7.518 1.00 17.98 107 LYS A CA 1
ATOM 739 C C . LYS A 1 107 ? -21.546 2.576 -7.673 1.00 25.94 107 LYS A C 1
ATOM 740 O O . LYS A 1 107 ? -21.031 3.080 -8.675 1.00 20.34 107 LYS A O 1
ATOM 746 N N . LYS A 1 108 ? -20.839 2.096 -6.659 1.00 20.56 108 LYS A N 1
ATOM 747 C CA . LYS A 1 108 ? -19.396 1.868 -6.768 1.00 16.42 108 LYS A CA 1
ATOM 748 C C . LYS A 1 108 ? -19.133 1.230 -8.124 1.00 17.74 108 LYS A C 1
ATOM 749 O O . LYS A 1 108 ? -19.788 0.249 -8.492 1.00 20.10 108 LYS A O 1
ATOM 755 N N . GLY A 1 109 ? -18.166 1.780 -8.857 1.00 15.34 109 GLY A N 1
ATOM 756 C CA . GLY A 1 109 ? -17.764 1.226 -10.122 1.00 18.35 109 GLY A CA 1
ATOM 757 C C . GLY A 1 109 ? -18.450 1.860 -11.321 1.00 21.02 109 GLY A C 1
ATOM 758 O O . GLY A 1 109 ? -18.128 1.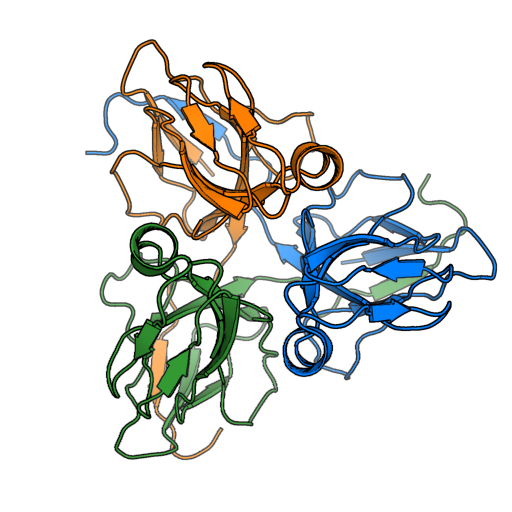505 -12.462 1.00 21.71 109 GLY A O 1
ATOM 759 N N . ASP A 1 110 ? -19.410 2.753 -11.087 1.00 15.83 110 ASP A N 1
ATOM 760 C CA . ASP A 1 110 ? -20.047 3.447 -12.208 1.00 13.38 110 ASP A CA 1
ATOM 761 C C . ASP A 1 110 ? -19.160 4.625 -12.608 1.00 12.58 110 ASP A C 1
ATOM 762 O O . ASP A 1 110 ? -18.535 5.271 -11.767 1.00 17.18 110 ASP A O 1
ATOM 767 N N . ARG A 1 111 ? -19.122 4.903 -13.920 1.00 13.84 111 ARG A N 1
ATOM 768 C CA . ARG A 1 111 ? -18.344 6.049 -14.422 1.00 12.39 111 ARG A CA 1
ATOM 769 C C . ARG A 1 111 ? -19.209 7.290 -14.383 1.00 15.10 111 ARG A C 1
ATOM 770 O O . ARG A 1 111 ? -20.305 7.311 -14.960 1.00 18.42 111 ARG A O 1
ATOM 778 N N . VAL A 1 112 ? -18.718 8.341 -13.725 1.00 11.56 112 VAL A N 1
ATOM 779 C CA . VAL A 1 112 ? -19.573 9.487 -13.404 1.00 13.25 112 VAL A CA 1
ATOM 780 C C . VAL A 1 112 ? -19.120 10.796 -14.026 1.00 12.61 112 VAL A C 1
ATOM 781 O O . VAL A 1 112 ? -19.836 11.818 -13.931 1.00 15.19 112 VAL A O 1
ATOM 785 N N . ALA A 1 113 ? -17.944 10.775 -14.646 1.00 11.03 113 ALA A N 1
ATOM 786 C CA . ALA A 1 113 ? -17.371 11.996 -15.271 1.00 10.20 113 ALA A CA 1
ATOM 787 C C . ALA A 1 113 ? -16.186 11.598 -16.101 1.00 11.88 113 ALA A C 1
ATOM 788 O O . ALA A 1 113 ? -15.826 10.413 -16.155 1.00 12.95 113 ALA A O 1
ATOM 790 N N . GLN A 1 114 ? -15.496 12.583 -16.698 1.00 11.67 114 GLN A N 1
ATOM 791 C CA . GLN A 1 114 ? -14.268 12.275 -17.402 1.00 7.33 114 GLN A CA 1
ATOM 792 C C . GLN A 1 114 ? -13.220 13.349 -17.148 1.00 8.73 114 GLN A C 1
ATOM 793 O O . GLN A 1 114 ? -13.541 14.527 -17.051 1.00 13.80 114 GLN A O 1
ATOM 799 N N . LEU A 1 115 ? -11.981 12.904 -16.950 1.00 9.65 115 LEU A N 1
ATOM 800 C CA . LEU A 1 115 ? -10.872 13.819 -16.661 1.00 8.96 115 LEU A CA 1
ATOM 801 C C . LEU A 1 115 ? -10.207 14.226 -17.978 1.00 14.83 115 LEU A C 1
ATOM 802 O O . LEU A 1 115 ? -9.831 13.378 -18.769 1.00 12.08 115 LEU A O 1
ATOM 807 N N . ILE A 1 116 ? -10.042 15.524 -18.215 1.00 8.66 116 ILE A N 1
ATOM 808 C CA . ILE A 1 116 ? -9.367 16.008 -19.418 1.00 9.60 116 ILE A CA 1
ATOM 809 C C . ILE A 1 116 ? -8.115 16.787 -19.006 1.00 13.38 116 ILE A C 1
ATOM 810 O O . ILE A 1 116 ? -8.151 17.591 -18.064 1.00 11.79 116 ILE A O 1
ATOM 815 N N . LEU A 1 117 ? -6.981 16.504 -19.654 1.00 9.00 117 LEU A N 1
ATOM 816 C CA . LEU A 1 117 ? -5.696 17.129 -19.266 1.00 8.41 117 LEU A CA 1
ATOM 817 C C . LEU A 1 117 ? -5.571 18.380 -20.106 1.00 12.98 117 LEU A C 1
ATOM 818 O O . LEU A 1 117 ? -4.993 18.361 -21.196 1.00 10.81 117 LEU A O 1
ATOM 823 N N . GLU A 1 118 ? -6.155 19.457 -19.599 1.00 12.29 118 GLU A N 1
ATOM 824 C CA . GLU A 1 118 ? -6.253 20.724 -20.325 1.00 11.22 118 GLU A CA 1
ATOM 825 C C . GLU A 1 118 ? -4.944 21.475 -20.247 1.00 9.03 118 GLU A C 1
ATOM 826 O O . GLU A 1 118 ? -4.455 21.719 -19.151 1.00 12.03 118 GLU A O 1
ATOM 832 N N . LYS A 1 119 ? -4.387 21.850 -21.384 1.00 9.82 119 LYS A N 1
ATOM 833 C CA . LYS A 1 119 ? -3.197 22.701 -21.394 1.00 8.36 119 LYS A CA 1
ATOM 834 C C . LYS A 1 119 ? -3.549 24.164 -21.060 1.00 11.13 119 LYS A C 1
ATOM 835 O O . LYS A 1 119 ? -4.538 24.675 -21.588 1.00 12.05 119 LYS A O 1
ATOM 841 N N . ILE A 1 120 ? -2.735 24.794 -20.210 1.00 12.03 120 ILE A N 1
ATOM 842 C CA . ILE A 1 120 ? -2.991 26.160 -19.800 1.00 10.56 120 ILE A CA 1
ATOM 843 C C . ILE A 1 120 ? -1.674 26.899 -19.662 1.00 14.51 120 ILE A C 1
ATOM 844 O O . ILE A 1 120 ? -0.580 26.300 -19.597 1.00 12.37 120 ILE A O 1
ATOM 849 N N . VAL A 1 121 ? -1.798 28.220 -19.562 1.00 9.93 121 VAL A N 1
ATOM 850 C CA . VAL A 1 121 ? -0.692 29.082 -19.131 1.00 12.12 121 VAL A CA 1
ATOM 851 C C . VAL A 1 121 ? -0.911 29.291 -17.635 1.00 12.32 121 VAL A C 1
ATOM 852 O O . VAL A 1 121 ? -1.854 29.933 -17.244 1.00 15.07 121 VAL A O 1
ATOM 856 N N . ASP A 1 122 ? -0.029 28.737 -16.799 1.00 17.69 122 ASP A N 1
ATOM 857 C CA . ASP A 1 122 ? -0.286 28.860 -15.368 1.00 24.33 122 ASP A CA 1
ATOM 858 C C . ASP A 1 122 ? 0.811 29.690 -14.720 1.00 33.07 122 ASP A C 1
ATOM 859 O O . ASP A 1 122 ? 0.942 29.727 -13.502 1.00 32.24 122 ASP A O 1
ATOM 864 N N . ASP A 1 123 ? 1.585 30.368 -15.554 1.00 21.29 123 ASP A N 1
ATOM 865 C CA . ASP A 1 123 ? 2.672 31.195 -15.033 1.00 31.13 123 ASP A CA 1
ATOM 866 C C . ASP A 1 123 ? 2.691 32.543 -15.733 1.00 22.87 123 ASP A C 1
ATOM 867 O O . ASP A 1 123 ? 3.774 33.076 -16.054 1.00 28.05 123 ASP A O 1
ATOM 872 N N . ALA A 1 124 ? 1.515 33.102 -16.018 1.00 19.73 124 ALA A N 1
ATOM 873 C CA . ALA A 1 124 ? 1.505 34.424 -16.692 1.00 19.39 124 ALA A CA 1
ATOM 874 C C . ALA A 1 124 ? 2.117 35.500 -15.799 1.00 21.16 124 ALA A C 1
ATOM 875 O O . ALA A 1 124 ? 2.150 35.372 -14.566 1.00 24.98 124 ALA A O 1
ATOM 877 N N . GLN A 1 125 ? 2.611 36.545 -16.448 1.00 20.83 125 GLN A N 1
ATOM 878 C CA . GLN A 1 125 ? 3.001 37.774 -15.782 1.00 24.95 125 GLN A CA 1
ATOM 879 C C . GLN A 1 125 ? 1.802 38.711 -15.842 1.00 19.71 125 GLN A C 1
ATOM 880 O O . GLN A 1 125 ? 1.335 39.012 -16.923 1.00 21.33 125 GLN A O 1
ATOM 886 N N . ILE A 1 126 ? 1.314 39.177 -14.695 1.00 21.26 126 ILE A N 1
ATOM 887 C CA . ILE A 1 126 ? 0.182 40.089 -14.670 1.00 20.64 126 ILE A CA 1
ATOM 888 C C . ILE A 1 126 ? 0.704 41.537 -14.786 1.00 18.71 126 ILE A C 1
ATOM 889 O O . ILE A 1 126 ? 1.611 41.942 -14.023 1.00 23.29 126 ILE A O 1
ATOM 894 N N . VAL A 1 127 ? 0.211 42.298 -15.761 1.00 15.50 127 VAL A N 1
ATOM 895 C CA . VAL A 1 127 ? 0.613 43.711 -15.872 1.00 15.04 127 VAL A CA 1
ATOM 896 C C . VAL A 1 127 ? -0.624 44.578 -15.861 1.00 17.57 127 VAL A C 1
ATOM 897 O O . VAL A 1 127 ? -1.577 44.366 -16.636 1.00 18.35 127 VAL A O 1
ATOM 901 N N . VAL A 1 128 ? -0.682 45.501 -14.917 1.00 13.91 128 VAL A N 1
ATOM 902 C CA . VAL A 1 128 ? -1.805 46.419 -14.889 1.00 14.78 128 VAL A CA 1
ATOM 903 C C . VAL A 1 128 ? -1.539 47.546 -15.842 1.00 21.91 128 VAL A C 1
ATOM 904 O O . VAL A 1 128 ? -0.469 48.176 -15.784 1.00 18.56 128 VAL A O 1
ATOM 908 N N . VAL A 1 129 ? -2.530 47.840 -16.682 1.00 17.75 129 VAL A N 1
ATOM 909 C CA . VAL A 1 129 ? -2.414 48.904 -17.687 1.00 14.51 129 VAL A CA 1
ATOM 910 C C . VAL A 1 129 ? -3.566 49.898 -17.649 1.00 21.72 129 VAL A C 1
ATOM 911 O O . VAL A 1 129 ? -4.644 49.616 -17.136 1.00 20.28 129 VAL A O 1
ATOM 915 N N . ASP A 1 130 ? -3.341 51.084 -18.202 1.00 22.66 130 ASP A N 1
ATOM 916 C CA . ASP A 1 130 ? -4.369 52.096 -18.176 1.00 19.05 130 ASP A CA 1
ATOM 917 C C . ASP A 1 130 ? -5.607 51.743 -19.001 1.00 21.56 130 ASP A C 1
ATOM 918 O O . ASP A 1 130 ? -6.761 52.003 -18.583 1.00 21.79 130 ASP A O 1
ATOM 923 N N . SER A 1 131 ? -5.377 51.164 -20.177 1.00 22.17 131 SER A N 1
ATOM 924 C CA . SER A 1 131 ? -6.480 50.835 -21.061 1.00 28.37 131 SER A CA 1
ATOM 925 C C . SER A 1 131 ? -6.085 49.737 -22.014 1.00 26.69 131 SER A C 1
ATOM 926 O O . SER A 1 131 ? -4.966 49.735 -22.519 1.00 30.89 131 SER A O 1
ATOM 929 N N . LEU A 1 132 ? -6.981 48.774 -22.262 1.00 24.38 132 LEU A N 1
ATOM 930 C CA . LEU A 1 132 ? -6.673 47.778 -23.281 1.00 28.73 132 LEU A CA 1
ATOM 931 C C . LEU A 1 132 ? -6.905 48.423 -24.663 1.00 35.52 132 LEU A C 1
ATOM 932 O O . LEU A 1 132 ? -6.408 47.936 -25.675 1.00 47.52 132 LEU A O 1
ATOM 937 N N . GLU A 1 133 ? -7.663 49.522 -24.649 1.00 33.85 133 GLU A N 1
ATOM 938 C CA . GLU A 1 133 ? -8.046 50.339 -25.813 1.00 49.94 133 GLU A CA 1
ATOM 939 C C . GLU A 1 133 ? -9.293 49.799 -26.497 1.00 57.16 133 GLU A C 1
ATOM 940 O O . GLU A 1 133 ? -10.406 50.035 -26.031 1.00 54.08 133 GLU A O 1
ATOM 946 N N . LYS B 1 7 ? 4.644 35.232 -21.241 1.00 56.70 7 LYS B N 1
ATOM 947 C CA . LYS B 1 7 ? 3.223 35.415 -21.527 1.00 42.85 7 LYS B CA 1
ATOM 948 C C . LYS B 1 7 ? 2.598 36.351 -20.502 1.00 31.40 7 LYS B C 1
ATOM 949 O O . LYS B 1 7 ? 2.815 36.235 -19.303 1.00 41.29 7 LYS B O 1
ATOM 955 N N . VAL B 1 8 ? 1.837 37.309 -20.996 1.00 19.67 8 VAL B N 1
ATOM 956 C CA . VAL B 1 8 ? 1.466 38.444 -20.195 1.00 16.47 8 VAL B CA 1
ATOM 957 C C . VAL B 1 8 ? -0.051 38.438 -20.121 1.00 13.97 8 VAL B C 1
ATOM 958 O O . VAL B 1 8 ? -0.731 38.247 -21.136 1.00 19.77 8 VAL B O 1
ATOM 962 N N . LEU B 1 9 ? -0.570 38.617 -18.920 1.00 16.42 9 LEU B N 1
ATOM 963 C CA . LEU B 1 9 ? -2.015 38.854 -18.736 1.00 15.69 9 LEU B CA 1
ATOM 964 C C . LEU B 1 9 ? -2.181 40.333 -18.404 1.00 16.26 9 LEU B C 1
ATOM 965 O O . LEU B 1 9 ? -1.775 40.771 -17.325 1.00 16.95 9 LEU B O 1
ATOM 970 N N . LYS B 1 10 ? -2.756 41.103 -19.324 1.00 12.75 10 LYS B N 1
ATOM 971 C CA . LYS B 1 10 ? -2.917 42.567 -19.095 1.00 11.11 10 LYS B CA 1
ATOM 972 C C . LYS B 1 10 ? -4.245 42.810 -18.361 1.00 16.07 10 LYS B C 1
ATOM 973 O O . LYS B 1 10 ? -5.255 42.259 -18.742 1.00 16.33 10 LYS B O 1
ATOM 979 N N . ILE B 1 11 ? -4.243 43.620 -17.310 1.00 14.02 11 ILE B N 1
ATOM 980 C CA . ILE B 1 11 ? -5.449 43.886 -16.525 1.00 12.43 11 ILE B CA 1
ATOM 981 C C . ILE B 1 11 ? -5.724 45.399 -16.500 1.00 15.15 11 ILE B C 1
ATOM 982 O O . ILE B 1 11 ? -4.823 46.196 -16.258 1.00 17.87 11 ILE B O 1
ATOM 987 N N . GLN B 1 12 ? -6.957 45.791 -16.740 1.00 11.53 12 GLN B N 1
ATOM 988 C CA . GLN B 1 12 ? -7.391 47.196 -16.645 1.00 13.10 12 GLN B CA 1
ATOM 989 C C . GLN B 1 12 ? -8.366 47.247 -15.484 1.00 15.65 12 GLN B C 1
ATOM 990 O O . GLN B 1 12 ? -9.364 46.500 -15.439 1.00 14.40 12 GLN B O 1
ATOM 996 N N . LEU B 1 13 ? -8.075 48.114 -14.514 1.00 14.32 13 LEU B N 1
ATOM 997 C CA . LEU B 1 13 ? -8.982 48.303 -13.393 1.00 14.11 13 LEU B CA 1
ATOM 998 C C . LEU B 1 13 ? -9.878 49.502 -13.704 1.00 18.39 13 LEU B C 1
ATOM 999 O O . LEU B 1 13 ? -9.361 50.609 -13.888 1.00 19.80 13 LEU B O 1
ATOM 1004 N N . ARG B 1 14 ? -11.203 49.295 -13.742 1.00 13.04 14 ARG B N 1
ATOM 1005 C CA . ARG B 1 14 ? -12.122 50.348 -14.191 1.00 13.81 14 ARG B CA 1
ATOM 1006 C C . ARG B 1 14 ? -12.675 51.167 -13.038 1.00 20.42 14 ARG B C 1
ATOM 1007 O O . ARG B 1 14 ? -13.362 52.158 -13.262 1.00 23.64 14 ARG B O 1
ATOM 1015 N N . SER B 1 15 ? -12.412 50.726 -11.809 1.00 16.91 15 SER B N 1
ATOM 1016 C CA . SER B 1 15 ? -12.903 51.440 -10.630 1.00 16.74 15 SER B CA 1
ATOM 1017 C C . SER B 1 15 ? -12.058 51.068 -9.432 1.00 18.66 15 SER B C 1
ATOM 1018 O O . SER B 1 15 ? -11.343 50.055 -9.442 1.00 20.18 15 SER B O 1
ATOM 1021 N N . ALA B 1 16 ? -12.147 51.876 -8.372 1.00 21.46 16 ALA B N 1
ATOM 1022 C CA . ALA B 1 16 ? -11.341 51.609 -7.186 1.00 25.38 16 ALA B CA 1
ATOM 1023 C C . ALA B 1 16 ? -11.897 50.394 -6.433 1.00 22.42 16 ALA B C 1
ATOM 1024 O O . ALA B 1 16 ? -11.205 49.829 -5.580 1.00 27.78 16 ALA B O 1
ATOM 1026 N N . SER B 1 17 ? -13.101 49.947 -6.793 1.00 19.65 17 SER B N 1
ATOM 1027 C CA . SER B 1 17 ? -13.640 48.750 -6.162 1.00 19.10 17 SER B CA 1
ATOM 1028 C C . SER B 1 17 ? -13.137 47.437 -6.757 1.00 23.07 17 SER B C 1
ATOM 1029 O O . SER B 1 17 ? -13.378 46.382 -6.174 1.00 18.11 17 SER B O 1
ATOM 1032 N N . ALA B 1 18 ? -12.448 47.516 -7.899 1.00 14.86 18 ALA B N 1
ATOM 1033 C CA . ALA B 1 18 ? -11.886 46.330 -8.530 1.00 18.33 18 ALA B CA 1
ATOM 1034 C C . ALA B 1 18 ? -10.692 45.761 -7.772 1.00 18.94 18 ALA B C 1
ATOM 1035 O O . ALA B 1 18 ? -9.936 46.486 -7.132 1.00 19.18 18 ALA B O 1
ATOM 1037 N N . THR B 1 19 ? -10.485 44.454 -7.874 1.00 15.24 19 THR B N 1
ATOM 1038 C CA . THR B 1 19 ? -9.286 43.833 -7.331 1.00 14.68 19 THR B CA 1
ATOM 1039 C C . THR B 1 19 ? -8.549 43.065 -8.429 1.00 22.11 19 THR B C 1
ATOM 1040 O O . THR B 1 19 ? -9.151 42.328 -9.220 1.00 18.26 19 THR B O 1
ATOM 1044 N N . VAL B 1 20 ? -7.232 43.225 -8.499 1.00 17.54 20 VAL B N 1
ATOM 1045 C CA . VAL B 1 20 ? -6.468 42.470 -9.466 1.00 14.61 20 VAL B CA 1
ATOM 1046 C C . VAL B 1 20 ? -6.582 40.994 -9.128 1.00 18.17 20 VAL B C 1
ATOM 1047 O O . VAL B 1 20 ? -6.415 40.611 -7.970 1.00 16.91 20 VAL B O 1
ATOM 1051 N N . PRO B 1 21 ? -6.911 40.164 -10.127 1.00 17.92 21 PRO B N 1
ATOM 1052 C CA . PRO B 1 21 ? -7.054 38.713 -9.880 1.00 20.70 21 PRO B CA 1
ATOM 1053 C C . PRO B 1 21 ? -5.803 38.114 -9.265 1.00 23.04 21 PRO B C 1
ATOM 1054 O O . PRO B 1 21 ? -4.699 38.558 -9.577 1.00 21.12 21 PRO B O 1
ATOM 1058 N N . THR B 1 22 ? -5.991 37.138 -8.383 1.00 22.55 22 THR B N 1
ATOM 1059 C CA . THR B 1 22 ? -4.894 36.535 -7.654 1.00 21.02 22 THR B CA 1
ATOM 1060 C C . THR B 1 22 ? -5.011 35.025 -7.619 1.00 18.65 22 THR B C 1
ATOM 1061 O O . THR B 1 22 ? -6.083 34.489 -7.351 1.00 18.34 22 THR B O 1
ATOM 1065 N N . LYS B 1 23 ? -3.882 34.343 -7.735 1.00 24.95 23 LYS B N 1
ATOM 1066 C CA . LYS B 1 23 ? -3.883 32.911 -7.465 1.00 19.74 23 LYS B CA 1
ATOM 1067 C C . LYS B 1 23 ? -4.088 32.578 -5.984 1.00 22.82 23 LYS B C 1
ATOM 1068 O O . LYS B 1 23 ? -3.553 33.239 -5.111 1.00 25.26 23 LYS B O 1
ATOM 1074 N N . GLY B 1 24 ? -4.851 31.524 -5.705 1.00 23.63 24 GLY B N 1
ATOM 1075 C CA . GLY B 1 24 ? -5.133 31.139 -4.330 1.00 30.61 24 GLY B CA 1
ATOM 1076 C C . GLY B 1 24 ? -3.890 30.554 -3.687 1.00 33.98 24 GLY B C 1
ATOM 1077 O O . GLY B 1 24 ? -3.770 30.523 -2.460 1.00 35.72 24 GLY B O 1
ATOM 1078 N N . SER B 1 25 ? -2.964 30.097 -4.530 1.00 30.96 25 SER B N 1
ATOM 1079 C CA . SER B 1 25 ? -1.655 29.625 -4.102 1.00 26.82 25 SER B CA 1
ATOM 1080 C C . SER B 1 25 ? -0.681 29.680 -5.272 1.00 29.52 25 SER B C 1
ATOM 1081 O O . SER B 1 25 ? -1.066 29.903 -6.413 1.00 28.17 25 SER B O 1
ATOM 1084 N N . ALA B 1 26 ? 0.592 29.446 -4.995 1.00 28.59 26 ALA B N 1
ATOM 1085 C CA . ALA B 1 26 ? 1.634 29.701 -5.982 1.00 31.23 26 ALA B CA 1
ATOM 1086 C C . ALA B 1 26 ? 1.482 28.814 -7.206 1.00 34.08 26 ALA B C 1
ATOM 1087 O O . ALA B 1 26 ? 1.898 29.180 -8.314 1.00 34.77 26 ALA B O 1
ATOM 1089 N N . THR B 1 27 ? 0.896 27.639 -7.021 1.00 29.09 27 THR B N 1
ATOM 1090 C CA . THR B 1 27 ? 0.770 26.736 -8.153 1.00 32.56 27 THR B CA 1
ATOM 1091 C C . THR B 1 27 ? -0.690 26.460 -8.530 1.00 30.85 27 THR B C 1
ATOM 1092 O O . THR B 1 27 ? -0.980 25.447 -9.153 1.00 25.25 27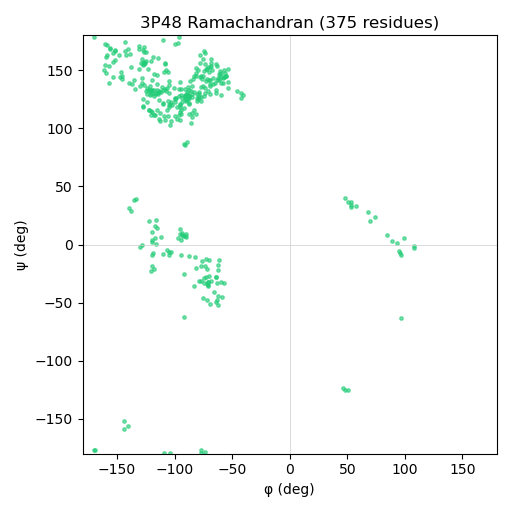 THR B O 1
ATOM 1096 N N . ALA B 1 28 ? -1.602 27.338 -8.125 1.00 24.03 28 ALA B N 1
ATOM 1097 C CA . ALA B 1 28 ? -2.998 27.232 -8.557 1.00 17.31 28 ALA B CA 1
ATOM 1098 C C . ALA B 1 28 ? -3.113 27.332 -10.068 1.00 19.44 28 ALA B C 1
ATOM 1099 O O . ALA B 1 28 ? -2.312 28.000 -10.726 1.00 20.86 28 ALA B O 1
ATOM 1101 N N . ALA B 1 29 ? -4.122 26.659 -10.620 1.00 13.42 29 ALA B N 1
ATOM 1102 C CA . ALA B 1 29 ? -4.335 26.685 -12.070 1.00 12.72 29 ALA B CA 1
ATOM 1103 C C . ALA B 1 29 ? -4.908 28.022 -12.485 1.00 16.72 29 ALA B C 1
ATOM 1104 O O . ALA B 1 29 ? -4.741 28.429 -13.621 1.00 24.80 29 ALA B O 1
ATOM 1106 N N . GLY B 1 30 ? -5.647 28.642 -11.577 1.00 18.47 30 GLY B N 1
ATOM 1107 C CA . GLY B 1 30 ? -6.504 29.769 -11.921 1.00 24.44 30 GLY B CA 1
ATOM 1108 C C . GLY B 1 30 ? -6.267 30.981 -11.046 1.00 20.49 30 GLY B C 1
ATOM 1109 O O . GLY B 1 30 ? -5.821 30.879 -9.892 1.00 18.45 30 GLY B O 1
ATOM 1110 N N . TYR B 1 31 ? -6.628 32.128 -11.593 1.00 14.53 31 TYR B N 1
ATOM 1111 C CA . TYR B 1 31 ? -6.588 33.395 -10.901 1.00 14.90 31 TYR B CA 1
ATOM 1112 C C . TYR B 1 31 ? -7.979 33.703 -10.378 1.00 14.22 31 TYR B C 1
ATOM 1113 O O . TYR B 1 31 ? -8.898 33.854 -11.151 1.00 13.03 31 TYR B O 1
ATOM 1122 N N . ASP B 1 32 ? -8.133 33.817 -9.053 1.00 14.29 32 ASP B N 1
ATOM 1123 C CA . ASP B 1 32 ? -9.420 34.128 -8.476 1.00 13.66 32 ASP B CA 1
ATOM 1124 C C . ASP B 1 32 ? -9.870 35.531 -8.907 1.00 14.16 32 ASP B C 1
ATOM 1125 O O . ASP B 1 32 ? -9.100 36.468 -8.939 1.00 14.81 32 ASP B O 1
ATOM 1130 N N . ILE B 1 33 ? -11.151 35.618 -9.207 1.00 12.81 33 ILE B N 1
ATOM 1131 C CA . ILE B 1 33 ? -11.834 36.837 -9.673 0.86 7.51 33 ILE B CA 1
ATOM 1132 C C . ILE B 1 33 ? -12.710 37.326 -8.535 1.00 13.36 33 ILE B C 1
ATOM 1133 O O . ILE B 1 33 ? -13.457 36.557 -7.916 1.00 13.92 33 ILE B O 1
ATOM 1138 N N . TYR B 1 34 ? -12.614 38.626 -8.259 1.00 11.36 34 TYR B N 1
ATOM 1139 C CA . TYR B 1 34 ? -13.248 39.259 -7.104 1.00 14.09 34 TYR B CA 1
ATOM 1140 C C . TYR B 1 34 ? -14.444 40.082 -7.518 1.00 14.69 34 TYR B C 1
ATOM 1141 O O . TYR B 1 34 ? -14.373 40.863 -8.462 1.00 14.15 34 TYR B O 1
ATOM 1150 N N . ALA B 1 35 ? -15.545 39.940 -6.790 1.00 11.05 35 ALA B N 1
ATOM 1151 C CA . ALA B 1 35 ? -16.681 40.856 -6.981 1.00 10.23 35 ALA B CA 1
ATOM 1152 C C . ALA B 1 35 ? -16.249 42.291 -6.612 1.00 12.93 35 ALA B C 1
ATOM 1153 O O . ALA B 1 35 ? -15.534 42.518 -5.633 1.00 15.07 35 ALA B O 1
ATOM 1155 N N . SER B 1 36 ? -16.721 43.260 -7.378 1.00 15.26 36 SER B N 1
ATOM 1156 C CA . SER B 1 36 ? -16.419 44.655 -7.060 1.00 10.20 36 SER B CA 1
ATOM 1157 C C . SER B 1 36 ? -17.642 45.342 -6.457 1.00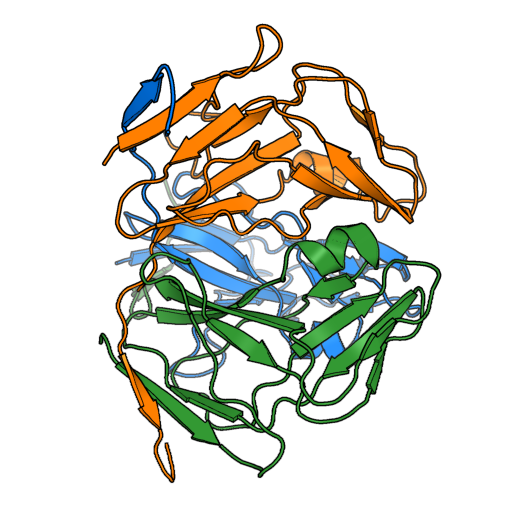 14.99 36 SER B C 1
ATOM 1158 O O . SER B 1 36 ? -17.532 46.479 -5.956 1.00 15.97 36 SER B O 1
ATOM 1161 N N . GLN B 1 37 ? -18.795 44.674 -6.482 1.00 15.56 37 GLN B N 1
ATOM 1162 C CA . GLN B 1 37 ? -20.030 45.239 -5.943 1.00 14.80 37 GLN B CA 1
ATOM 1163 C C . GLN B 1 37 ? -20.887 44.119 -5.335 1.00 15.89 37 GLN B C 1
ATOM 1164 O O . GLN B 1 37 ? -20.866 43.018 -5.843 1.00 17.33 37 GLN B O 1
ATOM 1170 N N . ASP B 1 38 ? -21.611 44.397 -4.243 1.00 16.62 38 ASP B N 1
ATOM 1171 C CA . ASP B 1 38 ? -22.519 43.393 -3.661 1.00 14.66 38 ASP B CA 1
ATOM 1172 C C . ASP B 1 38 ? -23.610 43.009 -4.652 1.00 19.40 38 ASP B C 1
ATOM 1173 O O . ASP B 1 38 ? -24.135 43.863 -5.405 1.00 20.04 38 ASP B O 1
ATOM 1178 N N . ILE B 1 39 ? -24.033 41.751 -4.591 1.00 13.60 39 ILE B N 1
ATOM 1179 C CA . ILE B 1 39 ? -25.133 41.284 -5.423 1.00 13.89 39 ILE B CA 1
ATOM 1180 C C . ILE B 1 39 ? -25.680 39.994 -4.789 1.00 18.51 39 ILE B C 1
ATOM 1181 O O . ILE B 1 39 ? -24.950 39.269 -4.108 1.00 16.73 39 ILE B O 1
ATOM 1186 N N . THR B 1 40 ? -26.939 39.665 -5.029 1.00 15.27 40 THR B N 1
ATOM 1187 C CA . THR B 1 40 ? -27.464 38.400 -4.512 1.00 13.84 40 THR B CA 1
ATOM 1188 C C . THR B 1 40 ? -27.875 37.568 -5.694 1.00 17.63 40 THR B C 1
ATOM 1189 O O . THR B 1 40 ? -28.561 38.066 -6.574 1.00 21.43 40 THR B O 1
ATOM 1193 N N . ILE B 1 41 ? -27.400 36.333 -5.766 1.00 12.95 41 ILE B N 1
ATOM 1194 C CA . ILE B 1 41 ? -27.824 35.430 -6.839 1.00 14.88 41 ILE B CA 1
ATOM 1195 C C . ILE B 1 41 ? -29.042 34.624 -6.326 1.00 15.54 41 ILE B C 1
ATOM 1196 O O . ILE B 1 41 ? -28.922 33.876 -5.357 1.00 15.99 41 ILE B O 1
ATOM 1201 N N . PRO B 1 42 ? -30.209 34.783 -6.969 1.00 13.90 42 PRO B N 1
ATOM 1202 C CA . PRO B 1 42 ? -31.426 34.180 -6.397 1.00 13.26 42 PRO B CA 1
ATOM 1203 C C . PRO B 1 42 ? -31.419 32.647 -6.502 1.00 13.84 42 PRO B C 1
ATOM 1204 O O . PRO B 1 42 ? -30.918 32.044 -7.444 1.00 15.03 42 PRO B O 1
ATOM 1208 N N . ALA B 1 43 ? -32.058 32.055 -5.497 1.00 16.73 43 ALA B N 1
ATOM 1209 C CA . ALA B 1 43 ? -32.364 30.654 -5.489 1.00 18.09 43 ALA B CA 1
ATOM 1210 C C . ALA B 1 43 ? -32.937 30.247 -6.830 1.00 18.82 43 ALA B C 1
ATOM 1211 O O . ALA B 1 43 ? -33.836 30.899 -7.333 1.00 16.51 43 ALA B O 1
ATOM 1213 N N . MET B 1 44 ? -32.412 29.159 -7.384 1.00 14.42 44 MET B N 1
ATOM 1214 C CA . MET B 1 44 ? -32.856 28.560 -8.633 1.00 14.43 44 MET B CA 1
ATOM 1215 C C . MET B 1 44 ? -32.893 29.539 -9.758 1.00 19.33 44 MET B C 1
ATOM 1216 O O . MET B 1 44 ? -33.747 29.454 -10.635 1.00 22.36 44 MET B O 1
ATOM 1221 N N . GLY B 1 45 ? -31.965 30.479 -9.746 1.00 14.84 45 GLY B N 1
ATOM 1222 C CA . GLY B 1 45 ? -31.943 31.489 -10.787 1.00 15.59 45 GLY B CA 1
ATOM 1223 C C . GLY B 1 45 ? -30.501 31.842 -11.122 1.00 15.30 45 GLY B C 1
ATOM 1224 O O . GLY B 1 45 ? -29.601 31.025 -10.985 1.00 13.60 45 GLY B O 1
ATOM 1225 N N . GLN B 1 46 ? -30.287 33.064 -11.580 1.00 15.82 46 GLN B N 1
ATOM 1226 C CA . GLN B 1 46 ? -28.959 33.419 -12.041 1.00 14.40 46 GLN B CA 1
ATOM 1227 C C . GLN B 1 46 ? -28.734 34.894 -11.864 1.00 16.98 46 GLN B C 1
ATOM 1228 O O . GLN B 1 46 ? -29.668 35.677 -11.614 1.00 17.88 46 GLN B O 1
ATOM 1234 N N . GLY B 1 47 ? -27.480 35.276 -12.001 1.00 12.21 47 GLY B N 1
ATOM 1235 C CA . GLY B 1 47 ? -27.152 36.669 -11.848 1.00 16.84 47 GLY B CA 1
ATOM 1236 C C . GLY B 1 47 ? -25.830 36.934 -12.483 1.00 13.35 47 GLY B C 1
ATOM 1237 O O . GLY B 1 47 ? -25.120 36.021 -12.865 1.00 15.22 47 GLY B O 1
ATOM 1238 N N . MET B 1 48 ? -25.491 38.215 -12.545 1.00 11.51 48 MET B N 1
ATOM 1239 C CA . MET B 1 48 ? -24.274 38.656 -13.184 1.00 12.20 48 MET B CA 1
ATOM 1240 C C . MET B 1 48 ? -23.495 39.528 -12.214 1.00 19.58 48 MET B C 1
ATOM 1241 O O . MET B 1 48 ? -23.981 40.573 -11.795 1.00 23.53 48 MET B O 1
ATOM 1246 N N . VAL B 1 49 ? -22.281 39.111 -11.876 1.00 10.18 49 VAL B N 1
ATOM 1247 C CA . VAL B 1 49 ? -21.460 39.813 -10.871 1.00 10.23 49 VAL B CA 1
ATOM 1248 C C . VAL B 1 49 ? -20.523 40.798 -11.553 1.00 13.71 49 VAL B C 1
ATOM 1249 O O . VAL B 1 49 ? -19.796 40.418 -12.476 1.00 13.73 49 VAL B O 1
ATOM 1253 N N . SER B 1 50 ? -20.530 42.049 -11.080 1.00 9.96 50 SER B N 1
ATOM 1254 C CA . SER B 1 50 ? -19.579 42.991 -11.584 1.00 11.35 50 SER B CA 1
ATOM 1255 C C . SER B 1 50 ? -18.211 42.756 -11.022 1.00 15.37 50 SER B C 1
ATOM 1256 O O . SER B 1 50 ? -18.031 42.397 -9.829 1.00 16.06 50 SER B O 1
ATOM 1259 N N . THR B 1 51 ? -17.221 42.997 -11.859 1.00 13.14 51 THR B N 1
ATOM 1260 C CA . THR B 1 51 ? -15.844 42.936 -11.370 1.00 12.25 51 THR B CA 1
ATOM 1261 C C . THR B 1 51 ? -15.109 44.262 -11.529 1.00 12.44 51 THR B C 1
ATOM 1262 O O . THR B 1 51 ? -14.069 44.498 -10.897 1.00 13.01 51 THR B O 1
ATOM 1266 N N . ASP B 1 52 ? -15.647 45.122 -12.399 1.00 12.63 52 ASP B N 1
ATOM 1267 C CA . ASP B 1 52 ? -14.936 46.359 -12.795 1.00 12.66 52 ASP B CA 1
ATOM 1268 C C . ASP B 1 52 ? -13.506 46.137 -13.300 1.00 13.89 52 ASP B C 1
ATOM 1269 O O . ASP B 1 52 ? -12.599 46.996 -13.151 1.00 12.49 52 ASP B O 1
ATOM 1274 N N . ILE B 1 53 ? -13.274 44.985 -13.952 1.00 12.96 53 ILE B N 1
ATOM 1275 C CA . ILE B 1 53 ? -12.012 44.756 -14.645 1.00 13.18 53 ILE B CA 1
ATOM 1276 C C . ILE B 1 53 ? -12.224 44.359 -16.087 1.00 12.11 53 ILE B C 1
ATOM 1277 O O . ILE B 1 53 ? -13.298 43.867 -16.455 1.00 13.09 53 ILE B O 1
ATOM 1282 N N . SER B 1 54 ? -11.178 44.596 -16.887 1.00 12.41 54 SER B N 1
ATOM 1283 C CA . SER B 1 54 ? -11.079 44.051 -18.246 1.00 11.38 54 SER B CA 1
ATOM 1284 C C . SER B 1 54 ? -9.717 43.400 -18.315 1.00 11.52 54 SER B C 1
ATOM 1285 O O . SER B 1 54 ? -8.806 43.739 -17.560 1.00 12.95 54 SER B O 1
ATOM 1288 N N . PHE B 1 55 ? -9.553 42.452 -19.215 1.00 10.20 55 PHE B N 1
ATOM 1289 C CA . PHE B 1 55 ? -8.217 41.898 -19.357 1.00 13.79 55 PHE B CA 1
ATOM 1290 C C . PHE B 1 55 ? -8.004 41.382 -20.777 1.00 10.30 55 PHE B C 1
ATOM 1291 O O . PHE B 1 55 ? -8.970 41.127 -21.513 1.00 12.14 55 PHE B O 1
ATOM 1299 N N . THR B 1 56 ? -6.721 41.266 -21.130 1.00 11.23 56 THR B N 1
ATOM 1300 C CA . THR B 1 56 ? -6.324 40.661 -22.419 1.00 11.00 56 THR B CA 1
ATOM 1301 C C . THR B 1 56 ? -5.454 39.480 -22.084 1.00 12.84 56 THR B C 1
ATOM 1302 O O . THR B 1 56 ? -4.377 39.633 -21.495 1.00 12.44 56 THR B O 1
ATOM 1306 N N . VAL B 1 57 ? -5.962 38.274 -22.350 1.00 12.98 57 VAL B N 1
ATOM 1307 C CA . VAL B 1 57 ? -5.193 37.086 -22.015 1.00 15.52 57 VAL B CA 1
ATOM 1308 C C . VAL B 1 57 ? -4.023 36.889 -22.981 1.00 16.34 57 VAL B C 1
ATOM 1309 O O . VAL B 1 57 ? -4.019 37.454 -24.068 1.00 15.82 57 VAL B O 1
ATOM 1313 N N . PRO B 1 58 ? -3.053 36.032 -22.606 1.00 15.23 58 PRO B N 1
ATOM 1314 C CA . PRO B 1 58 ? -1.900 35.701 -23.454 1.00 16.19 58 PRO B CA 1
ATOM 1315 C C . PRO B 1 58 ? -2.263 35.220 -24.848 1.00 17.38 58 PRO B C 1
ATOM 1316 O O . PRO B 1 58 ? -3.299 34.618 -25.092 1.00 16.72 58 PRO B O 1
ATOM 1320 N N . VAL B 1 59 ? -1.374 35.481 -25.807 1.00 17.01 59 VAL B N 1
ATOM 1321 C CA . VAL B 1 59 ? -1.596 34.973 -27.131 1.00 18.34 59 VAL B CA 1
ATOM 1322 C C . VAL B 1 59 ? -1.616 33.447 -27.044 1.00 10.54 59 VAL B C 1
ATOM 1323 O O . VAL B 1 59 ? -0.848 32.885 -26.259 1.00 19.68 59 VAL B O 1
ATOM 1327 N N . GLY B 1 60 ? -2.502 32.821 -27.810 1.00 14.58 60 GLY B N 1
ATOM 1328 C CA . GLY B 1 60 ? -2.647 31.373 -27.780 1.00 15.33 60 GLY B CA 1
ATOM 1329 C C . GLY B 1 60 ? -3.640 30.877 -26.730 1.00 16.91 60 GLY B C 1
ATOM 1330 O O . GLY B 1 60 ? -3.819 29.677 -26.581 1.00 13.05 60 GLY B O 1
ATOM 1331 N N . THR B 1 61 ? -4.302 31.782 -26.015 1.00 13.00 61 THR B N 1
ATOM 1332 C CA . THR B 1 61 ? -5.270 31.344 -24.989 1.00 9.57 61 THR B CA 1
ATOM 1333 C C . THR B 1 61 ? -6.618 32.096 -25.128 1.00 13.96 61 THR B C 1
ATOM 1334 O O . THR B 1 61 ? -6.732 33.063 -25.895 1.00 12.12 61 THR B O 1
ATOM 1338 N N . TYR B 1 62 ? -7.625 31.604 -24.405 1.00 9.64 62 TYR B N 1
ATOM 1339 C CA . TYR B 1 62 ? -8.753 32.441 -24.026 1.00 9.60 62 TYR B CA 1
ATOM 1340 C C . TYR B 1 62 ? -8.892 32.369 -22.513 1.00 8.94 62 TYR B C 1
ATOM 1341 O O . TYR B 1 62 ? -8.244 31.560 -21.868 1.00 10.95 62 TYR B O 1
ATOM 1350 N N . GLY B 1 63 ? -9.675 33.283 -21.954 1.00 9.29 63 GLY B N 1
ATOM 1351 C CA . GLY B 1 63 ? -9.890 33.317 -20.501 1.00 10.26 63 GLY B CA 1
ATOM 1352 C C . GLY B 1 63 ? -11.159 32.541 -20.197 1.00 10.40 63 GLY B C 1
ATOM 1353 O O . GLY B 1 63 ? -12.241 32.945 -20.607 1.00 10.57 63 GLY B O 1
ATOM 1354 N N . ARG B 1 64 ? -11.051 31.432 -19.478 1.00 6.83 64 ARG B N 1
ATOM 1355 C CA . ARG B 1 64 ? -12.270 30.718 -19.074 1.00 5.64 64 ARG B CA 1
ATOM 1356 C C . ARG B 1 64 ? -12.626 31.092 -17.657 1.00 9.88 64 ARG B C 1
ATOM 1357 O O . ARG B 1 64 ? -11.800 31.026 -16.754 1.00 10.99 64 ARG B O 1
ATOM 1365 N N . ILE B 1 65 ? -13.874 31.542 -17.477 1.00 9.70 65 ILE B N 1
ATOM 1366 C CA . ILE B 1 65 ? -14.385 31.817 -16.131 1.00 7.63 65 ILE B CA 1
ATOM 1367 C C . ILE B 1 65 ? -14.930 30.526 -15.561 1.00 11.24 65 ILE B C 1
ATOM 1368 O O . ILE B 1 65 ? -15.998 30.053 -15.970 1.00 12.14 65 ILE B O 1
ATOM 1373 N N . ALA B 1 66 ? -14.153 29.949 -14.649 1.00 9.40 66 ALA B N 1
ATOM 1374 C CA . ALA B 1 66 ? -14.424 28.613 -14.120 1.00 8.22 66 ALA B CA 1
ATOM 1375 C C . ALA B 1 66 ? -14.917 28.692 -12.682 1.00 8.10 66 ALA B C 1
ATOM 1376 O O . ALA B 1 66 ? -14.613 29.621 -11.951 1.00 10.35 66 ALA B O 1
ATOM 1378 N N . PRO B 1 67 ? -15.652 27.662 -12.245 1.00 7.05 67 PRO B N 1
ATOM 1379 C CA . PRO B 1 67 ? -16.188 27.737 -10.879 1.00 7.17 67 PRO B CA 1
ATOM 1380 C C . PRO B 1 67 ? -15.197 27.393 -9.792 1.00 13.28 67 PRO B C 1
ATOM 1381 O O . PRO B 1 67 ? -14.287 26.604 -10.004 1.00 12.74 67 PRO B O 1
ATOM 1385 N N . ARG B 1 68 ? -15.382 27.990 -8.615 0.86 8.93 68 ARG B N 1
ATOM 1386 C CA . ARG B 1 68 ? -14.643 27.551 -7.421 0.86 8.33 68 ARG B CA 1
ATOM 1387 C C . ARG B 1 68 ? -15.363 26.361 -6.782 0.86 10.04 68 ARG B C 1
ATOM 1388 O O . ARG B 1 68 ? -16.592 26.315 -6.759 0.86 10.58 68 ARG B O 1
ATOM 1396 N N . SER B 1 69 ? -14.632 25.387 -6.267 1.00 12.70 69 SER B N 1
ATOM 1397 C CA . SER B 1 69 ? -15.294 24.170 -5.788 1.00 10.97 69 SER B CA 1
ATOM 1398 C C . SER B 1 69 ? -16.076 24.421 -4.517 1.00 14.65 69 SER B C 1
ATOM 1399 O O . SER B 1 69 ? -17.162 23.873 -4.344 1.00 15.31 69 SER B O 1
ATOM 1402 N N . GLY B 1 70 ? -15.581 25.282 -3.656 1.00 13.41 70 GLY B N 1
ATOM 1403 C CA . GLY B 1 70 ? -16.283 25.499 -2.399 1.00 15.77 70 GLY B CA 1
ATOM 1404 C C . GLY B 1 70 ? -17.681 26.073 -2.622 1.00 15.08 70 GLY B C 1
ATOM 1405 O O . GLY B 1 70 ? -18.646 25.665 -1.990 1.00 16.82 70 GLY B O 1
ATOM 1406 N N . LEU B 1 71 ? -17.806 27.063 -3.515 1.00 10.55 71 LEU B N 1
ATOM 1407 C CA . LEU B 1 71 ? -19.108 27.669 -3.725 1.00 11.40 71 LEU B CA 1
ATOM 1408 C C . LEU B 1 71 ? -20.047 26.701 -4.424 1.00 9.45 71 LEU B C 1
ATOM 1409 O O . LEU B 1 71 ? -21.247 26.780 -4.295 1.00 11.73 71 LEU B O 1
ATOM 1414 N N . ALA B 1 72 ? -19.477 25.777 -5.206 1.00 9.73 72 ALA B N 1
ATOM 1415 C CA . ALA B 1 72 ? -20.279 24.743 -5.833 1.00 11.81 72 ALA B CA 1
ATOM 1416 C C . ALA B 1 72 ? -20.899 23.847 -4.776 1.00 11.36 72 ALA B C 1
ATOM 1417 O O . ALA B 1 72 ? -22.082 23.611 -4.808 1.00 13.66 72 ALA B O 1
ATOM 1419 N N . VAL B 1 73 ? -20.089 23.373 -3.848 1.00 12.96 73 VAL B N 1
ATOM 1420 C CA . VAL B 1 73 ? -20.565 22.389 -2.874 1.00 12.97 73 VAL B CA 1
ATOM 1421 C C . VAL B 1 73 ? -21.432 23.074 -1.826 1.00 14.59 73 VAL B C 1
ATOM 1422 O O . VAL B 1 73 ? -22.558 22.613 -1.492 1.00 16.53 73 VAL B O 1
ATOM 1426 N N . LYS B 1 74 ? -20.960 24.203 -1.327 1.00 12.37 74 LYS B N 1
ATOM 1427 C CA . LYS B 1 74 ? -21.621 24.856 -0.203 1.00 13.09 74 LYS B CA 1
ATOM 1428 C C . LYS B 1 74 ? -22.857 25.628 -0.632 1.00 15.54 74 LYS B C 1
ATOM 1429 O O . LYS B 1 74 ? -23.822 25.734 0.140 1.00 17.89 74 LYS B O 1
ATOM 1435 N N . ASN B 1 75 ? -22.865 26.176 -1.853 1.00 11.75 75 ASN B N 1
ATOM 1436 C CA . ASN B 1 75 ? -23.883 27.166 -2.182 1.00 12.43 75 ASN B CA 1
ATOM 1437 C C . ASN B 1 75 ? -24.634 26.857 -3.481 1.00 13.59 75 ASN B C 1
ATOM 1438 O O . ASN B 1 75 ? -25.548 27.579 -3.860 1.00 15.83 75 ASN B O 1
ATOM 1443 N N . GLY B 1 76 ? -24.259 25.764 -4.131 1.00 11.11 76 GLY B N 1
ATOM 1444 C CA . GLY B 1 76 ? -24.962 25.355 -5.330 1.00 10.94 76 GLY B CA 1
ATOM 1445 C C . GLY B 1 76 ? -24.627 26.236 -6.519 1.00 11.34 76 GLY B C 1
ATOM 1446 O O . GLY B 1 76 ? -25.399 26.323 -7.458 1.00 13.10 76 GLY B O 1
ATOM 1447 N N . ILE B 1 77 ? -23.464 26.872 -6.475 1.00 11.37 77 ILE B N 1
ATOM 1448 C CA . ILE B 1 77 ? -23.114 27.864 -7.525 1.00 11.59 77 ILE B CA 1
ATOM 1449 C C . ILE B 1 77 ? -22.282 27.238 -8.691 1.00 12.56 77 ILE B C 1
ATOM 1450 O O . ILE B 1 77 ? -21.325 26.441 -8.481 1.00 13.74 77 ILE B O 1
ATOM 1455 N N . GLN B 1 78 ? -22.691 27.563 -9.916 1.00 12.17 78 GLN B N 1
ATOM 1456 C CA . GLN B 1 78 ? -22.007 27.103 -11.162 1.00 11.91 78 GLN B CA 1
ATOM 1457 C C . GLN B 1 78 ? -21.758 28.329 -11.995 1.00 15.09 78 GLN B C 1
ATOM 1458 O O . GLN B 1 78 ? -22.616 29.191 -12.057 1.00 14.55 78 GLN B O 1
ATOM 1464 N N . THR B 1 79 ? -20.600 28.448 -12.626 1.00 10.84 79 THR B N 1
ATOM 1465 C CA . THR B 1 79 ? -20.456 29.569 -13.561 1.00 9.94 79 THR B CA 1
ATOM 1466 C C . THR B 1 79 ? -21.167 29.277 -14.863 1.00 9.49 79 THR B C 1
ATOM 1467 O O . THR B 1 79 ? -21.279 28.122 -15.328 1.00 14.91 79 THR B O 1
ATOM 1471 N N . GLY B 1 80 ? -21.725 30.321 -15.447 1.00 10.47 80 GLY B N 1
ATOM 1472 C CA . GLY B 1 80 ? -22.298 30.204 -16.780 1.00 10.59 80 GLY B CA 1
ATOM 1473 C C . GLY B 1 80 ? -21.443 30.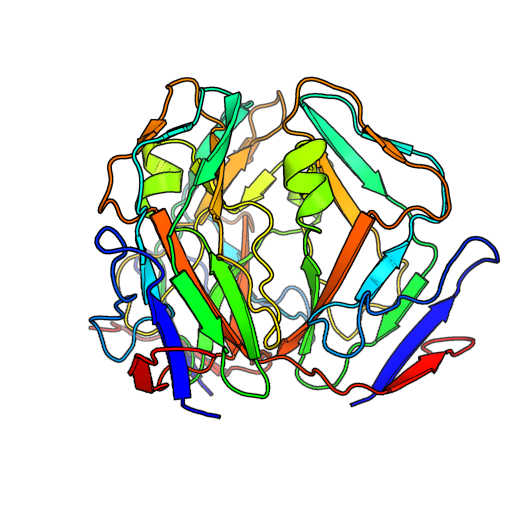972 -17.775 1.00 14.04 80 GLY B C 1
ATOM 1474 O O . GLY B 1 80 ? -20.537 31.706 -17.390 1.00 14.29 80 GLY B O 1
ATOM 1475 N N . ALA B 1 81 ? -21.807 30.875 -19.061 1.00 14.28 81 ALA B N 1
ATOM 1476 C CA . ALA B 1 81 ? -21.085 31.563 -20.117 1.00 13.63 81 ALA B CA 1
ATOM 1477 C C . ALA B 1 81 ? -19.596 31.315 -19.932 1.00 13.93 81 ALA B C 1
ATOM 1478 O O . ALA B 1 81 ? -19.151 30.170 -19.889 1.00 19.80 81 ALA B O 1
ATOM 1480 N N . GLY B 1 82 ? -18.815 32.375 -19.847 1.00 15.65 82 GLY B N 1
ATOM 1481 C CA . GLY B 1 82 ? -17.472 32.183 -19.307 1.00 19.09 82 GLY B CA 1
ATOM 1482 C C . GLY B 1 82 ? -16.360 32.057 -20.326 1.00 12.75 82 GLY B C 1
ATOM 1483 O O . GLY B 1 82 ? -15.192 31.815 -19.977 1.00 14.53 82 GLY B O 1
ATOM 1484 N N . VAL B 1 83 ? -16.674 32.250 -21.596 1.00 10.66 83 VAL B N 1
ATOM 1485 C CA . VAL B 1 83 ? -15.583 32.288 -22.597 1.00 10.18 83 VAL B CA 1
ATOM 1486 C C . VAL B 1 83 ? -15.181 33.742 -22.835 1.00 11.80 83 VAL B C 1
ATOM 1487 O O . VAL B 1 83 ? -15.952 34.488 -23.453 1.00 14.37 83 VAL B O 1
ATOM 1491 N N . VAL B 1 84 ? -14.020 34.160 -22.344 1.00 8.25 84 VAL B N 1
ATOM 1492 C CA . VAL B 1 84 ? -13.549 35.543 -22.597 1.00 11.70 84 VAL B CA 1
ATOM 1493 C C . VAL B 1 84 ? -12.538 35.521 -23.731 1.00 12.05 84 VAL B C 1
ATOM 1494 O O . VAL B 1 84 ? -11.427 35.001 -23.584 1.00 11.53 84 VAL B O 1
ATOM 1498 N N . ASP B 1 85 ? -12.920 36.070 -24.883 1.00 9.38 85 ASP B N 1
ATOM 1499 C CA . ASP B 1 85 ? -12.004 36.089 -26.020 1.00 11.67 85 ASP B CA 1
ATOM 1500 C C . ASP B 1 85 ? -10.817 37.015 -25.796 1.00 12.66 85 ASP B C 1
ATOM 1501 O O . ASP B 1 85 ? -10.902 38.000 -25.041 1.00 11.58 85 ASP B O 1
ATOM 1506 N N . ARG B 1 86 ? -9.707 36.714 -26.462 1.00 14.23 86 ARG B N 1
ATOM 1507 C CA . ARG B 1 86 ? -8.489 37.483 -26.249 1.00 14.76 86 ARG B CA 1
ATOM 1508 C C . ARG B 1 86 ? -8.716 38.926 -26.709 1.00 15.87 86 ARG B C 1
ATOM 1509 O O . ARG B 1 86 ? -8.105 39.836 -26.134 1.00 20.89 86 ARG B O 1
ATOM 1517 N N . ASP B 1 87 ? -9.607 39.137 -27.681 1.00 16.68 87 ASP B N 1
ATOM 1518 C CA . ASP B 1 87 ? -9.857 40.506 -28.151 1.00 23.97 87 ASP B CA 1
ATOM 1519 C C . ASP B 1 87 ? -10.990 41.226 -27.424 1.00 24.74 87 ASP B C 1
ATOM 1520 O O . ASP B 1 87 ? -11.363 42.336 -27.831 1.00 19.87 87 ASP B O 1
ATOM 1525 N N . TYR B 1 88 ? -11.542 40.633 -26.356 1.00 16.01 88 TYR B N 1
ATOM 1526 C CA . TYR B 1 88 ? -12.638 41.316 -25.631 1.00 13.90 88 TYR B CA 1
ATOM 1527 C C . TYR B 1 88 ? -12.071 42.379 -24.683 1.00 18.50 88 TYR B C 1
ATOM 1528 O O . TYR B 1 88 ? -11.242 42.075 -23.844 1.00 14.51 88 TYR B O 1
ATOM 1537 N N . THR B 1 89 ? -12.512 43.635 -24.827 1.00 12.79 89 THR B N 1
ATOM 1538 C CA . THR B 1 89 ? -11.959 44.689 -24.001 1.00 14.47 89 THR B CA 1
ATOM 1539 C C . THR B 1 89 ? -13.002 45.328 -23.085 1.00 15.71 89 THR B C 1
ATOM 1540 O O . THR B 1 89 ? -12.712 46.310 -22.391 1.00 14.88 89 THR B O 1
ATOM 1544 N N . GLY B 1 90 ? -14.211 44.772 -23.075 1.00 13.80 90 GLY B N 1
ATOM 1545 C CA . GLY B 1 90 ? -15.251 45.273 -22.174 1.00 13.21 90 GLY B CA 1
ATOM 1546 C C . GLY B 1 90 ? -15.057 44.811 -20.739 1.00 13.58 90 GLY B C 1
ATOM 1547 O O . GLY B 1 90 ? -14.132 44.051 -20.444 1.00 12.34 90 GLY B O 1
ATOM 1548 N N . GLU B 1 91 ? -15.956 45.201 -19.842 1.00 10.47 91 GLU B N 1
ATOM 1549 C CA . GLU B 1 91 ? -15.858 44.741 -18.485 1.00 9.68 91 GLU B CA 1
ATOM 1550 C C . GLU B 1 91 ? -16.190 43.260 -18.499 1.00 13.69 91 GLU B C 1
ATOM 1551 O O . GLU B 1 91 ? -17.134 42.809 -19.160 1.00 13.31 91 GLU B O 1
ATOM 1557 N N . VAL B 1 92 ? -15.412 42.479 -17.765 1.00 11.81 92 VAL B N 1
ATOM 1558 C CA . VAL B 1 92 ? -15.688 41.061 -17.687 1.00 11.26 92 VAL B CA 1
ATOM 1559 C C . VAL B 1 92 ? -16.678 40.879 -16.538 1.00 16.69 92 VAL B C 1
ATOM 1560 O O . VAL B 1 92 ? -16.386 41.222 -15.415 1.00 22.97 92 VAL B O 1
ATOM 1564 N N . LYS B 1 93 ? -17.851 40.312 -16.798 1.00 12.97 93 LYS B N 1
ATOM 1565 C CA . LYS B 1 93 ? -18.755 40.048 -15.677 1.00 14.16 93 LYS B CA 1
ATOM 1566 C C . LYS B 1 93 ? -18.785 38.537 -15.445 1.00 12.53 93 LYS B C 1
ATOM 1567 O O . LYS B 1 93 ? -18.472 37.761 -16.339 1.00 16.61 93 LYS B O 1
ATOM 1573 N N . VAL B 1 94 ? -19.105 38.122 -14.225 1.00 11.06 94 VAL B N 1
ATOM 1574 C CA . VAL B 1 94 ? -19.131 36.670 -13.958 1.00 11.20 94 VAL B CA 1
ATOM 1575 C C . VAL B 1 94 ? -20.575 36.262 -13.895 1.00 13.34 94 VAL B C 1
ATOM 1576 O O . VAL B 1 94 ? -21.334 36.771 -13.071 1.00 13.05 94 VAL B O 1
ATOM 1580 N N . VAL B 1 95 ? -20.980 35.347 -14.768 1.00 11.40 95 VAL B N 1
ATOM 1581 C CA . VAL B 1 95 ? -22.376 34.861 -14.784 1.00 8.25 95 VAL B CA 1
ATOM 1582 C C . VAL B 1 95 ? -22.420 33.649 -13.860 1.00 7.40 95 VAL B C 1
ATOM 1583 O O . VAL B 1 95 ? -21.624 32.721 -13.996 1.00 10.49 95 VAL B O 1
ATOM 1587 N N . LEU B 1 96 ? -23.321 33.686 -12.871 1.00 10.05 96 LEU B N 1
ATOM 1588 C CA . LEU B 1 96 ? -23.461 32.571 -11.929 1.00 9.75 96 LEU B CA 1
ATOM 1589 C C . LEU B 1 96 ? -24.875 32.008 -11.994 1.00 8.75 96 LEU B C 1
ATOM 1590 O O . LEU B 1 96 ? -25.879 32.774 -11.941 1.00 11.16 96 LEU B O 1
ATOM 1595 N N . PHE B 1 97 ? -24.987 30.676 -12.072 1.00 8.21 97 PHE B N 1
ATOM 1596 C CA . PHE B 1 97 ? -26.233 29.995 -11.848 1.00 10.20 97 PHE B CA 1
ATOM 1597 C C . PHE B 1 97 ? -26.274 29.541 -10.395 1.00 11.60 97 PHE B C 1
ATOM 1598 O O . PHE B 1 97 ? -25.275 29.080 -9.859 1.00 14.07 97 PHE B O 1
ATOM 1606 N N . ASN B 1 98 ? -27.441 29.672 -9.769 1.00 10.88 98 ASN B N 1
ATOM 1607 C CA . ASN B 1 98 ? -27.639 29.154 -8.383 1.00 10.97 98 ASN B CA 1
ATOM 1608 C C . ASN B 1 98 ? -28.630 28.005 -8.498 1.00 12.53 98 ASN B C 1
ATOM 1609 O O . ASN B 1 98 ? -29.810 28.216 -8.738 1.00 15.19 98 ASN B O 1
ATOM 1614 N N . HIS B 1 99 ? -28.117 26.794 -8.360 1.00 10.13 99 HIS B N 1
ATOM 1615 C CA . HIS B 1 99 ? -28.929 25.581 -8.497 1.00 10.52 99 HIS B CA 1
ATOM 1616 C C . HIS B 1 99 ? -29.524 25.146 -7.168 1.00 16.25 99 HIS B C 1
ATOM 1617 O O . HIS B 1 99 ? -30.131 24.046 -7.083 1.00 20.53 99 HIS B O 1
ATOM 1624 N N . SER B 1 100 ? -29.355 25.952 -6.130 1.00 13.86 100 SER B N 1
ATOM 1625 C CA . SER B 1 100 ? -29.888 25.605 -4.800 1.00 16.74 100 SER B CA 1
ATOM 1626 C C . SER B 1 100 ? -31.178 26.343 -4.559 1.00 17.13 100 SER B C 1
ATOM 1627 O O . SER B 1 100 ? -31.573 27.184 -5.360 1.00 17.90 100 SER B O 1
ATOM 1630 N N . GLN B 1 101 ? -31.860 26.023 -3.460 1.00 14.60 101 GLN B N 1
ATOM 1631 C CA . GLN B 1 101 ? -33.066 26.716 -3.114 1.00 20.70 101 GLN B CA 1
ATOM 1632 C C . GLN B 1 101 ? -32.774 27.841 -2.136 1.00 14.38 101 GLN B C 1
ATOM 1633 O O . GLN B 1 101 ? -33.703 28.417 -1.563 1.00 15.75 101 GLN B O 1
ATOM 1639 N N . ARG B 1 102 ? -31.493 28.199 -1.973 1.00 15.55 102 ARG B N 1
ATOM 1640 C CA . ARG B 1 102 ? -31.112 29.305 -1.095 1.00 19.35 102 ARG B CA 1
ATOM 1641 C C . ARG B 1 102 ? -30.485 30.448 -1.880 1.00 18.57 102 ARG B C 1
ATOM 1642 O O . ARG B 1 102 ? -29.560 30.194 -2.645 1.00 15.82 102 ARG B O 1
ATOM 1650 N N . ASP B 1 103 ? -30.914 31.693 -1.617 1.00 15.66 103 ASP B N 1
ATOM 1651 C CA . ASP B 1 103 ? -30.247 32.856 -2.241 1.00 15.36 103 ASP B CA 1
ATOM 1652 C C . ASP B 1 103 ? -28.769 32.905 -1.837 1.00 19.94 103 ASP B C 1
ATOM 1653 O O . ASP B 1 103 ? -28.428 32.601 -0.688 1.00 18.53 103 ASP B O 1
ATOM 1658 N N . PHE B 1 104 ? -27.892 33.358 -2.748 1.00 14.37 104 PHE B N 1
ATOM 1659 C CA . PHE B 1 104 ? -26.480 33.426 -2.422 1.00 15.85 104 PHE B CA 1
ATOM 1660 C C . PHE B 1 104 ? -26.057 34.872 -2.428 1.00 16.44 104 PHE B C 1
ATOM 1661 O O . PHE B 1 104 ? -26.086 35.521 -3.459 1.00 14.85 104 PHE B O 1
ATOM 1669 N N . ALA B 1 105 ? -25.652 35.354 -1.275 1.00 15.70 105 ALA B N 1
ATOM 1670 C CA . ALA B 1 105 ? -25.223 36.737 -1.145 1.00 16.38 105 ALA B CA 1
ATOM 1671 C C . ALA B 1 105 ? -23.719 36.885 -1.380 1.00 17.72 105 ALA B C 1
ATOM 1672 O O . ALA B 1 105 ? -22.909 36.121 -0.844 1.00 22.94 105 ALA B O 1
ATOM 1674 N N . ILE B 1 106 ? -23.365 37.881 -2.183 1.00 17.86 106 ILE B N 1
ATOM 1675 C CA . ILE B 1 106 ? -21.997 38.166 -2.557 1.00 14.98 106 ILE B CA 1
ATOM 1676 C C . ILE B 1 106 ? -21.686 39.594 -2.114 1.00 15.51 106 ILE B C 1
ATOM 1677 O O . ILE B 1 106 ? -22.511 40.512 -2.315 1.00 16.19 106 ILE B O 1
ATOM 1682 N N . LYS B 1 107 ? -20.545 39.761 -1.446 1.00 14.45 107 LYS B N 1
ATOM 1683 C CA . LYS B 1 107 ? -20.136 41.105 -1.039 1.00 16.65 107 LYS B CA 1
ATOM 1684 C C . LYS B 1 107 ? -18.935 41.499 -1.902 1.00 17.44 107 LYS B C 1
ATOM 1685 O O . LYS B 1 107 ? -18.127 40.645 -2.289 1.00 17.00 107 LYS B O 1
ATOM 1691 N N . LYS B 1 108 ? -18.806 42.798 -2.177 1.00 15.77 108 LYS B N 1
ATOM 1692 C CA . LYS B 1 108 ? -17.577 43.323 -2.721 1.00 16.49 108 LYS B CA 1
ATOM 1693 C C . LYS B 1 108 ? -16.362 42.674 -2.040 1.00 17.61 108 LYS B C 1
ATOM 1694 O O . LYS B 1 108 ? -16.291 42.623 -0.795 1.00 18.06 108 LYS B O 1
ATOM 1700 N N . GLY B 1 109 ? -15.433 42.164 -2.850 1.00 15.60 109 GLY B N 1
ATOM 1701 C CA . GLY B 1 109 ? -14.177 41.587 -2.377 1.00 14.68 109 GLY B CA 1
ATOM 1702 C C . GLY B 1 109 ? -14.204 40.075 -2.210 1.00 16.52 109 GLY B C 1
ATOM 1703 O O . GLY B 1 109 ? -13.151 39.446 -1.910 1.00 20.26 109 GLY B O 1
ATOM 1704 N N . ASP B 1 110 ? -15.395 39.482 -2.362 1.00 13.17 110 ASP B N 1
ATOM 1705 C CA . ASP B 1 110 ? -15.526 38.020 -2.337 1.00 13.25 110 ASP B CA 1
ATOM 1706 C C . ASP B 1 110 ? -14.961 37.447 -3.617 1.00 13.41 110 ASP B C 1
ATOM 1707 O O . ASP B 1 110 ? -15.192 37.987 -4.691 1.00 15.34 110 ASP B O 1
ATOM 1712 N N . ARG B 1 111 ? -14.268 36.307 -3.520 1.00 15.61 111 ARG B N 1
ATOM 1713 C CA . ARG B 1 111 ? -13.816 35.586 -4.716 1.00 13.45 111 ARG B CA 1
ATOM 1714 C C . ARG B 1 111 ? -14.916 34.695 -5.283 1.00 14.27 111 ARG B C 1
ATOM 1715 O O . ARG B 1 111 ? -15.332 33.726 -4.632 1.00 15.66 111 ARG B O 1
ATOM 1723 N N . VAL B 1 112 ? -15.379 34.993 -6.504 1.00 11.25 112 VAL B N 1
ATOM 1724 C CA . VAL B 1 112 ? -16.618 34.368 -7.009 1.00 12.14 112 VAL B CA 1
ATOM 1725 C C . VAL B 1 112 ? -16.428 33.362 -8.136 1.00 12.58 112 VAL B C 1
ATOM 1726 O O . VAL B 1 112 ? -17.374 32.689 -8.505 1.00 14.05 112 VAL B O 1
ATOM 1730 N N . ALA B 1 113 ? -15.214 33.272 -8.655 1.00 11.65 113 ALA B N 1
ATOM 1731 C CA . ALA B 1 113 ? -14.897 32.405 -9.779 1.00 8.98 113 ALA B CA 1
ATOM 1732 C C . ALA B 1 113 ? -13.361 32.373 -9.937 1.00 10.56 113 ALA B C 1
ATOM 1733 O O . ALA B 1 113 ? -12.642 33.078 -9.199 1.00 12.10 113 ALA B O 1
ATOM 1735 N N . GLN B 1 114 ? -12.834 31.604 -10.899 1.00 9.38 114 GLN B N 1
ATOM 1736 C CA . GLN B 1 114 ? -11.401 31.614 -11.135 1.00 9.50 114 GLN B CA 1
ATOM 1737 C C . GLN B 1 114 ? -11.185 31.653 -12.650 1.00 13.23 114 GLN B C 1
ATOM 1738 O O . GLN B 1 114 ? -11.865 30.979 -13.431 1.00 12.50 114 GLN B O 1
ATOM 1744 N N . LEU B 1 115 ? -10.235 32.465 -13.058 1.00 10.14 115 LEU B N 1
ATOM 1745 C CA . LEU B 1 115 ? -9.913 32.622 -14.472 1.00 8.76 115 LEU B CA 1
ATOM 1746 C C . LEU B 1 115 ? -8.840 31.630 -14.831 1.00 10.15 115 LEU B C 1
ATOM 1747 O O . LEU B 1 115 ? -7.802 31.587 -14.169 1.00 11.15 115 LEU B O 1
ATOM 1752 N N . ILE B 1 116 ? -9.078 30.846 -15.891 1.00 10.14 116 ILE B N 1
ATOM 1753 C CA . ILE B 1 116 ? -8.078 29.853 -16.324 1.00 8.61 116 ILE B CA 1
ATOM 1754 C C . ILE B 1 116 ? -7.655 30.286 -17.710 1.00 10.63 116 ILE B C 1
ATOM 1755 O O . ILE B 1 116 ? -8.505 30.523 -18.577 1.00 11.76 116 ILE B O 1
ATOM 1760 N N . LEU B 1 117 ? -6.353 30.379 -17.934 1.00 10.40 117 LEU B N 1
ATOM 1761 C CA . LEU B 1 117 ? -5.853 30.806 -19.248 1.00 8.46 117 LEU B CA 1
ATOM 1762 C C . LEU B 1 117 ? -5.653 29.541 -20.101 1.00 7.55 117 LEU B C 1
ATOM 1763 O O . LEU B 1 117 ? -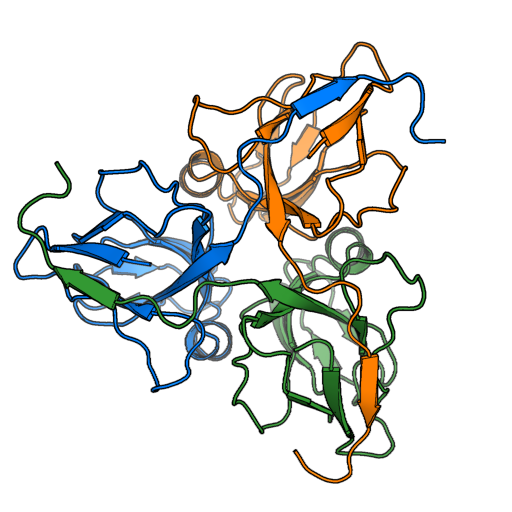4.572 28.907 -20.089 1.00 9.81 117 LEU B O 1
ATOM 1768 N N . GLU B 1 118 ? -6.744 29.129 -20.735 1.00 11.10 118 GLU B N 1
ATOM 1769 C CA . GLU B 1 118 ? -6.820 27.875 -21.488 1.00 8.00 118 GLU B CA 1
ATOM 1770 C C . GLU B 1 118 ? -6.141 28.019 -22.835 1.00 9.77 118 GLU B C 1
ATOM 1771 O O . GLU B 1 118 ? -6.475 28.905 -23.628 1.00 12.21 118 GLU B O 1
ATOM 1777 N N . LYS B 1 119 ? -5.216 27.113 -23.109 1.00 9.79 119 LYS B N 1
ATOM 1778 C CA . LYS B 1 119 ? -4.568 27.085 -24.409 1.00 6.86 119 LYS B CA 1
ATOM 1779 C C . LYS B 1 119 ? -5.436 26.482 -25.481 1.00 10.57 119 LYS B C 1
ATOM 1780 O O . LYS B 1 119 ? -6.099 25.455 -25.243 1.00 10.91 119 LYS B O 1
ATOM 1786 N N . ILE B 1 120 ? -5.468 27.123 -26.654 1.00 10.68 120 ILE B N 1
ATOM 1787 C CA . ILE B 1 120 ? -6.347 26.717 -27.748 1.00 9.03 120 ILE B CA 1
ATOM 1788 C C . ILE B 1 120 ? -5.638 26.875 -29.053 1.00 11.73 120 ILE B C 1
ATOM 1789 O O . ILE B 1 120 ? -4.605 27.602 -29.141 1.00 14.17 120 ILE B O 1
ATOM 1794 N N . VAL B 1 121 ? -6.184 26.213 -30.075 1.00 10.17 121 VAL B N 1
ATOM 1795 C CA . VAL B 1 121 ? -5.813 26.543 -31.452 1.00 13.46 121 VAL B CA 1
ATOM 1796 C C . VAL B 1 121 ? -6.742 27.690 -31.931 1.00 15.07 121 VAL B C 1
ATOM 1797 O O . VAL B 1 121 ? -7.927 27.540 -32.020 1.00 16.81 121 VAL B O 1
ATOM 1801 N N . ASP B 1 122 ? -6.191 28.879 -32.153 1.00 19.56 122 ASP B N 1
ATOM 1802 C CA . ASP B 1 122 ? -7.057 30.025 -32.462 1.00 26.57 122 ASP B CA 1
ATOM 1803 C C . ASP B 1 122 ? -6.735 30.514 -33.866 1.00 33.08 122 ASP B C 1
ATOM 1804 O O . ASP B 1 122 ? -7.089 31.618 -34.242 1.00 28.44 122 ASP B O 1
ATOM 1809 N N . ASP B 1 123 ? -6.042 29.691 -34.631 1.00 29.31 123 ASP B N 1
ATOM 1810 C CA . ASP B 1 123 ? -5.661 30.083 -35.988 1.00 34.04 123 ASP B CA 1
ATOM 1811 C C . ASP B 1 123 ? -5.855 28.931 -36.977 1.00 33.35 123 ASP B C 1
ATOM 1812 O O . ASP B 1 123 ? -5.139 28.831 -37.978 1.00 36.53 123 ASP B O 1
ATOM 1817 N N . ALA B 1 124 ? -6.812 28.053 -36.694 1.00 22.53 124 ALA B N 1
ATOM 1818 C CA . ALA B 1 124 ? -7.093 26.946 -37.609 1.00 18.97 124 ALA B CA 1
ATOM 1819 C C . ALA B 1 124 ? -7.696 27.473 -38.894 1.00 22.75 124 ALA B C 1
ATOM 1820 O O . ALA B 1 124 ? -8.287 28.539 -38.906 1.00 33.13 124 ALA B O 1
ATOM 1822 N N . GLN B 1 125 ? -7.610 26.679 -39.950 1.00 27.56 125 GLN B N 1
ATOM 1823 C CA . GLN B 1 125 ? -8.317 27.008 -41.171 1.00 32.00 125 GLN B CA 1
ATOM 1824 C C . GLN B 1 125 ? -9.434 25.999 -41.360 1.00 19.88 125 GLN B C 1
ATOM 1825 O O . GLN B 1 125 ? -9.221 24.814 -41.223 1.00 29.72 125 GLN B O 1
ATOM 1831 N N . ILE B 1 126 ? -10.604 26.504 -41.719 1.00 27.54 126 ILE B N 1
ATOM 1832 C CA . ILE B 1 126 ? -11.745 25.654 -42.012 1.00 29.15 126 ILE B CA 1
ATOM 1833 C C . ILE B 1 126 ? -11.685 25.080 -43.424 1.00 28.03 126 ILE B C 1
ATOM 1834 O O . ILE B 1 126 ? -11.522 25.803 -44.405 1.00 30.64 126 ILE B O 1
ATOM 1839 N N . VAL B 1 127 ? -11.856 23.773 -43.518 1.00 22.71 127 VAL B N 1
ATOM 1840 C CA . VAL B 1 127 ? -11.903 23.116 -44.813 1.00 25.05 127 VAL B CA 1
ATOM 1841 C C . VAL B 1 127 ? -13.165 22.300 -44.833 1.00 24.16 127 VAL B C 1
ATOM 1842 O O . VAL B 1 127 ? -13.333 21.416 -43.987 1.00 23.66 127 VAL B O 1
ATOM 1846 N N . VAL B 1 128 ? -14.067 22.626 -45.758 1.00 23.24 128 VAL B N 1
ATOM 1847 C CA . VAL B 1 128 ? -15.306 21.886 -45.912 1.00 23.70 128 VAL B CA 1
ATOM 1848 C C . VAL B 1 128 ? -15.049 20.688 -46.806 1.00 27.24 128 VAL B C 1
ATOM 1849 O O . VAL B 1 128 ? -14.519 20.820 -47.923 1.00 26.57 128 VAL B O 1
ATOM 1853 N N . VAL B 1 129 ? -15.421 19.513 -46.319 1.00 25.16 129 VAL B N 1
ATOM 1854 C CA . VAL B 1 129 ? -15.164 18.278 -47.040 1.00 28.98 129 VAL B CA 1
ATOM 1855 C C . VAL B 1 129 ? -16.467 17.542 -47.217 1.00 29.95 129 VAL B C 1
ATOM 1856 O O . VAL B 1 129 ? -17.437 17.788 -46.496 1.00 25.01 129 VAL B O 1
ATOM 1860 N N . ASP B 1 130 ? -16.512 16.660 -48.205 1.00 28.05 130 ASP B N 1
ATOM 1861 C CA . ASP B 1 130 ? -17.726 15.903 -48.448 1.00 27.52 130 ASP B CA 1
ATOM 1862 C C . ASP B 1 130 ? -17.850 14.778 -47.426 1.00 29.81 130 ASP B C 1
ATOM 1863 O O . ASP B 1 130 ? -18.953 14.395 -47.080 1.00 37.60 130 ASP B O 1
ATOM 1868 N N . SER B 1 131 ? -16.721 14.248 -46.965 1.00 28.26 131 SER B N 1
ATOM 1869 C CA . SER B 1 131 ? -16.686 13.229 -45.903 1.00 31.91 131 SER B CA 1
ATOM 1870 C C . SER B 1 131 ? -15.444 13.384 -45.020 1.00 29.95 131 SER B C 1
ATOM 1871 O O . SER B 1 131 ? -14.384 13.819 -45.481 1.00 34.23 131 SER B O 1
ATOM 1874 N N . LEU B 1 132 ? -15.562 13.035 -43.741 1.00 30.48 132 LEU B N 1
ATOM 1875 C CA . LEU B 1 132 ? -14.416 13.150 -42.834 1.00 30.98 132 LEU B CA 1
ATOM 1876 C C . LEU B 1 132 ? -13.375 12.056 -43.079 1.00 45.09 132 LEU B C 1
ATOM 1877 O O . LEU B 1 132 ? -13.729 10.908 -43.353 1.00 55.12 132 LEU B O 1
ATOM 1882 N N . ASP C 1 6 ? -3.765 19.705 -37.630 1.00 38.44 6 ASP C N 1
ATOM 1883 C CA . ASP C 1 6 ? -2.843 20.492 -36.782 1.00 54.73 6 ASP C CA 1
ATOM 1884 C C . ASP C 1 6 ? -3.219 21.989 -36.655 1.00 41.68 6 ASP C C 1
ATOM 1885 O O . ASP C 1 6 ? -3.154 22.609 -35.568 1.00 38.81 6 ASP C O 1
ATOM 1890 N N . LYS C 1 7 ? -3.562 22.561 -37.797 1.00 32.13 7 LYS C N 1
ATOM 1891 C CA . LYS C 1 7 ? -4.146 23.886 -37.866 1.00 31.65 7 LYS C CA 1
ATOM 1892 C C . LYS C 1 7 ? -5.242 23.828 -38.918 1.00 34.08 7 LYS C C 1
ATOM 1893 O O . LYS C 1 7 ? -5.499 24.809 -39.610 1.00 32.28 7 LYS C O 1
ATOM 1899 N N . VAL C 1 8 ? -5.867 22.663 -39.053 1.00 27.87 8 VAL C N 1
ATOM 1900 C CA . VAL C 1 8 ? -7.000 22.520 -39.964 1.00 24.31 8 VAL C CA 1
ATOM 1901 C C . VAL C 1 8 ? -8.211 21.964 -39.164 1.00 17.04 8 VAL C C 1
ATOM 1902 O O . VAL C 1 8 ? -8.083 20.995 -38.401 1.00 24.78 8 VAL C O 1
ATOM 1906 N N . LEU C 1 9 ? -9.352 22.612 -39.364 1.00 23.33 9 LEU C N 1
ATOM 1907 C CA . LEU C 1 9 ? -10.624 22.120 -38.821 1.00 21.79 9 LEU C CA 1
ATOM 1908 C C . LEU C 1 9 ? -11.429 21.633 -40.013 1.00 17.24 9 LEU C C 1
ATOM 1909 O O . LEU C 1 9 ? -11.892 22.447 -40.823 1.00 21.13 9 LEU C O 1
ATOM 1914 N N . LYS C 1 10 ? -11.628 20.322 -40.120 1.00 16.28 10 LYS C N 1
ATOM 1915 C CA . LYS C 1 10 ? -12.405 19.792 -41.241 1.00 13.05 10 LYS C CA 1
ATOM 1916 C C . LYS C 1 10 ? -13.894 19.757 -40.878 1.00 16.09 10 LYS C C 1
ATOM 1917 O O . LYS C 1 10 ? -14.246 19.314 -39.778 1.00 16.76 10 LYS C O 1
ATOM 1923 N N . ILE C 1 11 ? -14.757 20.190 -41.802 1.00 14.80 11 ILE C N 1
ATOM 1924 C CA . ILE C 1 11 ? -16.186 20.344 -41.510 1.00 16.17 11 ILE C CA 1
ATOM 1925 C C . ILE C 1 11 ? -16.985 19.583 -42.565 1.00 19.38 11 ILE C C 1
ATOM 1926 O O . ILE C 1 11 ? -16.747 19.771 -43.759 1.00 21.38 11 ILE C O 1
ATOM 1931 N N . GLN C 1 12 ? -17.861 18.675 -42.153 1.00 16.26 12 GLN C N 1
ATOM 1932 C CA . GLN C 1 12 ? -18.751 17.987 -43.095 1.00 17.13 12 GLN C CA 1
ATOM 1933 C C . GLN C 1 12 ? -20.160 18.480 -42.865 1.00 18.20 12 GLN C C 1
ATOM 1934 O O . GLN C 1 12 ? -20.654 18.404 -41.741 1.00 17.11 12 GLN C O 1
ATOM 1940 N N . LEU C 1 13 ? -20.799 19.050 -43.892 1.00 15.49 13 LEU C N 1
ATOM 1941 C CA . LEU C 1 13 ? -22.213 19.475 -43.795 1.00 16.24 13 LEU C CA 1
ATOM 1942 C C . LEU C 1 13 ? -23.102 18.320 -44.165 1.00 21.02 13 LEU C C 1
ATOM 1943 O O . LEU C 1 13 ? -22.958 17.735 -45.231 1.00 21.70 13 LEU C O 1
ATOM 1948 N N . ARG C 1 14 ? -24.057 18.019 -43.304 1.00 17.22 14 ARG C N 1
ATOM 1949 C CA . ARG C 1 14 ? -24.862 16.807 -43.435 1.00 23.57 14 ARG C CA 1
ATOM 1950 C C . ARG C 1 14 ? -26.243 17.168 -43.946 1.00 26.55 14 ARG C C 1
ATOM 1951 O O . ARG C 1 14 ? -27.058 16.279 -44.228 1.00 35.05 14 ARG C O 1
ATOM 1959 N N . SER C 1 15 ? -26.527 18.455 -44.049 1.00 20.71 15 SER C N 1
ATOM 1960 C CA . SER C 1 15 ? -27.836 18.901 -44.543 1.00 19.60 15 SER C CA 1
ATOM 1961 C C . SER C 1 15 ? -27.759 20.312 -45.095 1.00 18.20 15 SER C C 1
ATOM 1962 O O . SER C 1 15 ? -26.925 21.097 -44.680 1.00 22.03 15 SER C O 1
ATOM 1965 N N . ALA C 1 16 ? -28.650 20.655 -46.025 1.00 18.83 16 ALA C N 1
ATOM 1966 C CA . ALA C 1 16 ? -28.707 22.008 -46.557 1.00 19.87 16 ALA C CA 1
ATOM 1967 C C . ALA C 1 16 ? -29.042 23.031 -45.493 1.00 22.25 16 ALA C C 1
ATOM 1968 O O . ALA C 1 16 ? -28.818 24.218 -45.707 1.00 21.73 16 ALA C O 1
ATOM 1970 N N . SER C 1 17 ? -29.588 22.612 -44.348 1.00 20.04 17 SER C N 1
ATOM 1971 C CA . SER C 1 17 ? -29.967 23.630 -43.372 1.00 18.43 17 SER C CA 1
ATOM 1972 C C . SER C 1 17 ? -28.886 23.804 -42.312 1.00 20.19 17 SER C C 1
ATOM 1973 O O . SER C 1 17 ? -29.056 24.560 -41.367 1.00 20.04 17 SER C O 1
ATOM 1976 N N . ALA C 1 18 ? -27.768 23.125 -42.486 1.00 17.10 18 ALA C N 1
ATOM 1977 C CA . ALA C 1 18 ? -26.618 23.405 -41.633 1.00 16.59 18 ALA C CA 1
ATOM 1978 C C . A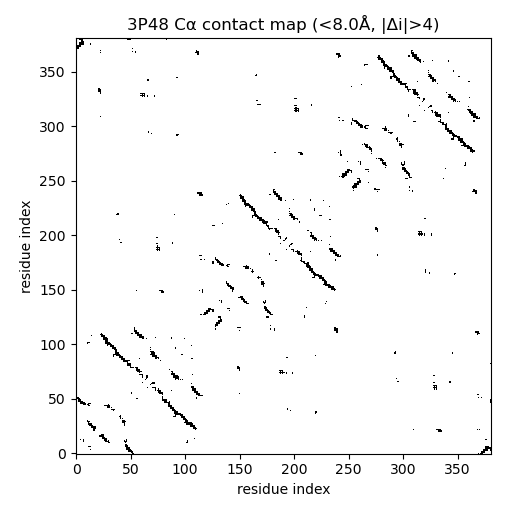LA C 1 18 ? -25.913 24.701 -42.018 1.00 16.56 18 ALA C C 1
ATOM 1979 O O . ALA C 1 18 ? -25.993 25.155 -43.171 1.00 19.15 18 ALA C O 1
ATOM 1981 N N . THR C 1 19 ? -25.145 25.235 -41.076 1.00 12.61 19 THR C N 1
ATOM 1982 C CA . THR C 1 19 ? -24.315 26.434 -41.317 1.00 14.80 19 THR C CA 1
ATOM 1983 C C . THR C 1 19 ? -22.847 26.077 -41.028 1.00 18.00 19 THR C C 1
ATOM 1984 O O . THR C 1 19 ? -22.556 25.568 -39.961 1.00 14.21 19 THR C O 1
ATOM 1988 N N . VAL C 1 20 ? -21.910 26.359 -41.950 1.00 16.82 20 VAL C N 1
ATOM 1989 C CA . VAL C 1 20 ? -20.475 26.178 -41.616 1.00 19.66 20 VAL C CA 1
ATOM 1990 C C . VAL C 1 20 ? -20.137 27.073 -40.423 1.00 17.48 20 VAL C C 1
ATOM 1991 O O . VAL C 1 20 ? -20.477 28.251 -40.429 1.00 14.88 20 VAL C O 1
ATOM 1995 N N . PRO C 1 21 ? -19.523 26.521 -39.383 1.00 13.95 21 PRO C N 1
ATOM 1996 C CA . PRO C 1 21 ? -19.229 27.360 -38.218 1.00 12.61 21 PRO C CA 1
ATOM 1997 C C . PRO C 1 21 ? -18.339 28.518 -38.613 1.00 15.18 21 PRO C C 1
ATOM 1998 O O . PRO C 1 21 ? -17.562 28.377 -39.551 1.00 18.74 21 PRO C O 1
ATOM 2002 N N . THR C 1 22 ? -18.525 29.650 -37.940 1.00 16.72 22 THR C N 1
ATOM 2003 C CA . THR C 1 22 ? -17.912 30.916 -38.324 1.00 18.94 22 THR C CA 1
ATOM 2004 C C . THR C 1 22 ? -17.159 31.480 -37.115 1.00 16.51 22 THR C C 1
ATOM 2005 O O . THR C 1 22 ? -17.664 31.510 -36.005 1.00 21.59 22 THR C O 1
ATOM 2009 N N . LYS C 1 23 ? -15.961 31.997 -37.346 1.00 29.98 23 LYS C N 1
ATOM 2010 C CA . LYS C 1 23 ? -15.249 32.662 -36.287 1.00 37.80 23 LYS C CA 1
ATOM 2011 C C . LYS C 1 23 ? -15.631 34.115 -36.411 1.00 55.00 23 LYS C C 1
ATOM 2012 O O . LYS C 1 23 ? -16.265 34.675 -35.514 1.00 62.79 23 LYS C O 1
ATOM 2018 N N . GLY C 1 24 ? -15.278 34.703 -37.554 1.00 44.26 24 GLY C N 1
ATOM 2019 C CA . GLY C 1 24 ? -15.620 36.082 -37.841 1.00 54.68 24 GLY C CA 1
ATOM 2020 C C . GLY C 1 24 ? -14.467 36.995 -37.498 1.00 57.08 24 GLY C C 1
ATOM 2021 O O . GLY C 1 24 ? -13.904 37.667 -38.369 1.00 59.73 24 GLY C O 1
ATOM 2022 N N . SER C 1 25 ? -14.120 37.025 -36.216 1.00 52.13 25 SER C N 1
ATOM 2023 C CA . SER C 1 25 ? -12.956 37.764 -35.763 1.00 50.74 25 SER C CA 1
ATOM 2024 C C . SER C 1 25 ? -11.800 36.800 -35.674 1.00 52.77 25 SER C C 1
ATOM 2025 O O . SER C 1 25 ? -11.919 35.755 -35.038 1.00 45.30 25 SER C O 1
ATOM 2028 N N . ALA C 1 26 ? -10.684 37.151 -36.308 1.00 50.06 26 ALA C N 1
ATOM 2029 C CA . ALA C 1 26 ? -9.548 36.243 -36.408 1.00 53.60 26 ALA C CA 1
ATOM 2030 C C . ALA C 1 26 ? -9.009 35.895 -35.040 1.00 48.98 26 ALA C C 1
ATOM 2031 O O . ALA C 1 26 ? -8.220 34.961 -34.900 1.00 52.15 26 ALA C O 1
ATOM 2033 N N . THR C 1 27 ? -9.441 36.642 -34.027 1.00 52.62 27 THR C N 1
ATOM 2034 C CA . THR C 1 27 ? -8.933 36.453 -32.673 1.00 39.18 27 THR C CA 1
ATOM 2035 C C . THR C 1 27 ? -10.031 36.142 -31.631 1.00 42.53 27 THR C C 1
ATOM 2036 O O . THR C 1 27 ? -9.831 36.319 -30.427 1.00 43.86 27 THR C O 1
ATOM 2040 N N . ALA C 1 28 ? -11.186 35.673 -32.091 1.00 26.86 28 ALA C N 1
ATOM 2041 C CA . ALA C 1 28 ? -12.154 35.074 -31.184 1.00 25.54 28 ALA C CA 1
ATOM 2042 C C . ALA C 1 28 ? -11.677 33.704 -30.753 1.00 18.56 28 ALA C C 1
ATOM 2043 O O . ALA C 1 28 ? -10.943 33.054 -31.473 1.00 24.56 28 ALA C O 1
ATOM 2045 N N . ALA C 1 29 ? -12.139 33.253 -29.587 1.00 16.54 29 ALA C N 1
ATOM 2046 C CA . ALA C 1 29 ? -11.763 31.939 -29.038 1.00 17.34 29 ALA C CA 1
ATOM 2047 C C . ALA C 1 29 ? -12.379 30.775 -29.807 1.00 20.24 29 ALA C C 1
ATOM 2048 O O . ALA C 1 29 ? -11.793 29.690 -29.834 1.00 24.24 29 ALA C O 1
ATOM 2050 N N . GLY C 1 30 ? -13.574 30.970 -30.352 1.00 14.59 30 GLY C N 1
ATOM 2051 C CA . GLY C 1 30 ? -14.383 29.839 -30.799 1.00 16.95 30 GLY C CA 1
ATOM 2052 C C . GLY C 1 30 ? -15.124 30.102 -32.103 1.00 18.53 30 GLY C C 1
ATOM 2053 O O . GLY C 1 30 ? -15.212 31.240 -32.556 1.00 20.09 30 GLY C O 1
ATOM 2054 N N . TYR C 1 31 ? -15.669 29.042 -32.680 1.00 10.49 31 TYR C N 1
ATOM 2055 C CA . TYR C 1 31 ? -16.425 29.118 -33.928 1.00 12.85 31 TYR C CA 1
ATOM 2056 C C . TYR C 1 31 ? -17.888 28.986 -33.554 1.00 14.62 31 TYR C C 1
ATOM 2057 O O . TYR C 1 31 ? -18.273 28.051 -32.862 1.00 13.87 31 TYR C O 1
ATOM 2066 N N . ASP C 1 32 ? -18.731 29.883 -34.042 1.00 10.75 32 ASP C N 1
ATOM 2067 C CA . ASP C 1 32 ? -20.140 29.812 -33.664 1.00 12.01 32 ASP C CA 1
ATOM 2068 C C . ASP C 1 32 ? -20.773 28.588 -34.297 1.00 12.64 32 ASP C C 1
ATOM 2069 O O . ASP C 1 32 ? -20.510 28.281 -35.463 1.00 13.13 32 ASP C O 1
ATOM 2074 N N . ILE C 1 33 ? -21.600 27.912 -33.509 1.00 9.82 33 ILE C N 1
ATOM 2075 C CA . ILE C 1 33 ? -22.334 26.732 -33.936 0.84 5.73 33 ILE C CA 1
ATOM 2076 C C . ILE C 1 33 ? -23.829 27.055 -34.043 1.00 13.97 33 ILE C C 1
ATOM 2077 O O . ILE C 1 33 ? -24.394 27.663 -33.125 1.00 12.65 33 ILE C O 1
ATOM 2082 N N . TYR C 1 34 ? -24.458 26.647 -35.149 1.00 13.75 34 TYR C N 1
ATOM 2083 C CA . TYR C 1 34 ? -25.828 27.065 -35.455 1.00 13.00 34 TYR C CA 1
ATOM 2084 C C . TYR C 1 34 ? -26.764 25.886 -35.456 1.00 14.02 34 TYR C C 1
ATOM 2085 O O . TYR C 1 34 ? -26.392 24.838 -35.925 1.00 14.04 34 TYR C O 1
ATOM 2094 N N . ALA C 1 35 ? -27.954 26.051 -34.890 1.00 13.28 35 ALA C N 1
ATOM 2095 C CA . ALA C 1 35 ? -29.002 25.043 -35.029 1.00 11.05 35 ALA C CA 1
ATOM 2096 C C . ALA C 1 35 ? -29.362 24.822 -36.493 1.00 13.60 35 ALA C C 1
ATOM 2097 O O . ALA C 1 35 ? -29.503 25.796 -37.274 1.00 12.36 35 ALA C O 1
ATOM 2099 N N . SER C 1 36 ? -29.569 23.548 -36.864 1.00 10.66 36 SER C N 1
ATOM 2100 C CA . SER C 1 36 ? -30.027 23.231 -38.206 1.00 10.37 36 SER C CA 1
ATOM 2101 C C . SER C 1 36 ? -31.518 22.865 -38.286 1.00 10.99 36 SER C C 1
ATOM 2102 O O . SER C 1 36 ? -32.037 22.691 -39.399 1.00 13.28 36 SER C O 1
ATOM 2105 N N . GLN C 1 37 ? -32.190 22.753 -37.144 1.00 10.23 37 GLN C N 1
ATOM 2106 C CA . GLN C 1 37 ? -33.615 22.401 -37.076 1.00 11.69 37 GLN C CA 1
ATOM 2107 C C . GLN C 1 37 ? -34.260 23.122 -35.920 1.00 9.76 37 GLN C C 1
ATOM 2108 O O . GLN C 1 37 ? -33.652 23.241 -34.861 1.00 13.53 37 GLN C O 1
ATOM 2114 N N . ASP C 1 38 ? -35.498 23.568 -36.101 1.00 11.72 38 ASP C N 1
ATOM 2115 C CA . ASP C 1 38 ? -36.222 24.210 -34.996 1.00 12.48 38 ASP C CA 1
ATOM 2116 C C . ASP C 1 38 ? -36.372 23.243 -33.832 1.00 13.57 38 ASP C C 1
ATOM 2117 O O . ASP C 1 38 ? -36.632 22.059 -34.025 1.00 13.69 38 ASP C O 1
ATOM 2122 N N . ILE C 1 39 ? -36.275 23.764 -32.617 1.00 11.61 39 ILE C N 1
ATOM 2123 C CA . ILE C 1 39 ? -36.437 22.955 -31.411 1.00 11.03 39 ILE C CA 1
ATOM 2124 C C . ILE C 1 39 ? -36.778 23.910 -30.258 1.00 13.54 39 ILE C C 1
ATOM 2125 O O . ILE C 1 39 ? -36.360 25.060 -30.261 1.00 15.55 39 ILE C O 1
ATOM 2130 N N . THR C 1 40 ? -37.571 23.425 -29.315 1.00 14.04 40 THR C N 1
ATOM 2131 C CA . THR C 1 40 ? -37.847 24.217 -28.116 1.00 13.66 40 THR C CA 1
ATOM 2132 C C . THR C 1 40 ? -37.255 23.520 -26.914 1.00 14.20 40 THR C C 1
ATOM 2133 O O . THR C 1 40 ? -37.444 22.292 -26.743 1.00 15.31 40 THR C O 1
ATOM 2137 N N . ILE C 1 41 ? -36.483 24.274 -26.125 1.00 13.80 41 ILE C N 1
ATOM 2138 C CA . ILE C 1 41 ? -35.888 23.720 -24.898 1.00 14.68 41 ILE C CA 1
ATOM 2139 C C . ILE C 1 41 ? -36.854 24.086 -23.772 1.00 18.13 41 ILE C C 1
ATOM 2140 O O . ILE C 1 41 ? -36.997 25.261 -23.465 1.00 16.00 41 ILE C O 1
ATOM 2145 N N . PRO C 1 42 ? -37.525 23.091 -23.184 1.00 17.44 42 PRO C N 1
ATOM 2146 C CA . PRO C 1 42 ? -38.572 23.402 -22.201 1.00 21.93 42 PRO C CA 1
ATOM 2147 C C . PRO C 1 42 ? -38.035 24.019 -20.916 1.00 21.06 42 PRO C C 1
ATOM 2148 O O . PRO C 1 42 ? -36.924 23.763 -20.502 1.00 20.94 42 PRO C O 1
ATOM 2152 N N . ALA C 1 43 ? -38.861 24.850 -20.292 1.00 21.62 43 ALA C N 1
ATOM 2153 C CA . ALA C 1 43 ? -38.503 25.513 -19.038 1.00 23.73 43 ALA C CA 1
ATOM 2154 C C . ALA C 1 43 ? -38.161 24.446 -17.987 1.00 23.13 43 ALA C C 1
ATOM 2155 O O . ALA C 1 43 ? -38.818 23.422 -17.916 1.00 27.74 43 ALA C O 1
ATOM 2157 N N . MET C 1 44 ? -37.118 24.694 -17.205 1.00 23.21 44 MET C N 1
ATOM 2158 C CA . MET C 1 44 ? -36.640 23.743 -16.191 1.00 22.67 44 MET C CA 1
ATOM 2159 C C . MET C 1 44 ? -36.439 22.345 -16.795 1.00 24.92 44 MET C C 1
ATOM 2160 O O . MET C 1 44 ? -36.735 21.325 -16.160 1.00 24.04 44 MET C O 1
ATOM 2165 N N . GLY C 1 45 ? -35.979 22.311 -18.042 1.00 19.89 45 GLY C N 1
ATOM 2166 C CA . GLY C 1 45 ? -35.803 21.033 -18.728 1.00 18.97 45 GLY C CA 1
ATOM 2167 C C . GLY C 1 45 ? -34.572 21.119 -19.615 1.00 17.17 45 GLY C C 1
ATOM 2168 O O . GLY C 1 45 ? -33.675 21.946 -19.397 1.00 15.11 45 GLY C O 1
ATOM 2169 N N . GLN C 1 46 ? -34.525 20.239 -20.613 1.00 14.76 46 GLN C N 1
ATOM 2170 C CA . GLN C 1 46 ? -33.348 20.172 -21.474 1.00 14.00 46 GLN C CA 1
ATOM 2171 C C . GLN C 1 46 ? -33.729 19.679 -22.860 1.00 13.53 46 GLN C C 1
ATOM 2172 O O . GLN C 1 46 ? -34.854 19.174 -23.079 1.00 15.65 46 GLN C O 1
ATOM 2178 N N . GLY C 1 47 ? -32.812 19.836 -23.805 1.00 11.17 47 GLY C N 1
ATOM 2179 C CA . GLY C 1 47 ? -33.053 19.377 -25.166 1.00 13.96 47 GLY C CA 1
ATOM 2180 C C . GLY C 1 47 ? -31.742 19.136 -25.870 1.00 13.37 47 GLY C C 1
ATOM 2181 O O . GLY C 1 47 ? -30.708 19.495 -25.359 1.00 13.01 47 GLY C O 1
ATOM 2182 N N . MET C 1 48 ? -31.782 18.499 -27.041 1.00 12.69 48 MET C N 1
ATOM 2183 C CA . MET C 1 48 ? -30.561 18.242 -27.800 1.00 16.00 48 MET C CA 1
ATOM 2184 C C . MET C 1 48 ? -30.770 18.896 -29.161 1.00 13.89 48 MET C C 1
ATOM 2185 O O . MET C 1 48 ? -31.683 18.527 -29.892 1.00 17.45 48 MET C O 1
ATOM 2190 N N . VAL C 1 49 ? -29.956 19.899 -29.473 1.00 11.59 49 VAL C N 1
ATOM 2191 C CA . VAL C 1 49 ? -30.097 20.648 -30.703 1.00 12.00 49 VAL C CA 1
ATOM 2192 C C . VAL C 1 49 ? -29.326 20.030 -31.846 1.00 13.53 49 VAL C C 1
ATOM 2193 O O . VAL C 1 49 ? -28.140 19.771 -31.717 1.00 13.62 49 VAL C O 1
ATOM 2197 N N . SER C 1 50 ? -29.982 19.805 -32.977 1.00 12.49 50 SER C N 1
ATOM 2198 C CA . SER C 1 50 ? -29.280 19.303 -34.149 1.00 9.26 50 SER C CA 1
ATOM 2199 C C . SER C 1 50 ? -28.519 20.401 -34.819 1.00 13.64 50 SER C C 1
ATOM 2200 O O . SER C 1 50 ? -28.998 21.556 -34.868 1.00 13.61 50 SER C O 1
ATOM 2203 N N . THR C 1 51 ? -27.357 20.052 -35.349 1.00 11.94 51 THR C N 1
ATOM 2204 C CA . THR C 1 51 ? -26.553 21.007 -36.113 1.00 11.01 51 THR C CA 1
ATOM 2205 C C . THR C 1 51 ? -26.377 20.546 -37.564 1.00 13.15 51 THR C C 1
ATOM 2206 O O . THR C 1 51 ? -25.983 21.327 -38.426 1.00 12.28 51 THR C O 1
ATOM 2210 N N . ASP C 1 52 ? -26.558 19.243 -37.813 1.00 13.20 52 ASP C N 1
ATOM 2211 C CA . ASP C 1 52 ? -26.231 18.653 -39.135 1.00 11.25 52 ASP C CA 1
ATOM 2212 C C . ASP C 1 52 ? -24.802 18.950 -39.606 1.00 15.25 52 ASP C C 1
ATOM 2213 O O . ASP C 1 52 ? -24.534 19.115 -40.787 1.00 16.15 52 ASP C O 1
ATOM 2218 N N . ILE C 1 53 ? -23.874 18.968 -38.666 1.00 14.87 53 ILE C N 1
ATOM 2219 C CA . ILE C 1 53 ? -22.450 19.013 -39.042 1.00 12.67 53 ILE C CA 1
ATOM 2220 C C . ILE C 1 53 ? -21.678 17.955 -38.287 1.00 12.51 53 ILE C C 1
ATOM 2221 O O . ILE C 1 53 ? -22.092 17.531 -37.190 1.00 15.94 53 ILE C O 1
ATOM 2226 N N . SER C 1 54 ? -20.611 17.482 -38.918 1.00 13.79 54 SER C N 1
ATOM 2227 C CA . SER C 1 54 ? -19.601 16.652 -38.269 1.00 13.10 54 SER C CA 1
ATOM 2228 C C . SER C 1 54 ? -18.283 17.386 -38.480 1.00 15.48 54 SER C C 1
ATOM 2229 O O . SER C 1 54 ? -18.120 18.093 -39.466 1.00 13.30 54 SER C O 1
ATOM 2232 N N . PHE C 1 55 ? -17.330 17.222 -37.570 1.00 12.10 55 PHE C N 1
ATOM 2233 C CA . PHE C 1 55 ? -16.034 17.805 -37.824 1.00 14.17 55 PHE C CA 1
ATOM 2234 C C . PHE C 1 55 ? -14.909 16.982 -37.219 1.00 14.54 55 PHE C C 1
ATOM 2235 O O . PHE C 1 55 ? -15.145 16.129 -36.355 1.00 13.76 55 PHE C O 1
ATOM 2243 N N . THR C 1 56 ? -13.696 17.233 -37.695 1.00 13.94 56 THR C N 1
ATOM 2244 C CA . THR C 1 56 ? -12.483 16.643 -37.131 1.00 13.49 56 THR C CA 1
ATOM 2245 C C . THR C 1 56 ? -11.599 17.810 -36.669 1.00 16.84 56 THR C C 1
ATOM 2246 O O . THR C 1 56 ? -11.189 18.629 -37.497 1.00 17.59 56 THR C O 1
ATOM 2250 N N . VAL C 1 57 ? -11.364 17.918 -35.362 1.00 14.39 57 VAL C N 1
ATOM 2251 C CA . VAL C 1 57 ? -10.579 19.029 -34.805 1.00 14.04 57 VAL C CA 1
ATOM 2252 C C . VAL C 1 57 ? -9.080 18.752 -35.052 1.00 12.82 57 VAL C C 1
ATOM 2253 O O . VAL C 1 57 ? -8.707 17.620 -35.315 1.00 17.86 57 VAL C O 1
ATOM 2257 N N . PRO C 1 58 ? -8.238 19.783 -34.936 1.00 14.38 58 PRO C N 1
ATOM 2258 C CA . PRO C 1 58 ? -6.774 19.580 -35.107 1.00 17.67 58 PRO C CA 1
ATOM 2259 C C . PRO C 1 58 ? -6.155 18.545 -34.152 1.00 16.80 58 PRO C C 1
ATOM 2260 O O . PRO C 1 58 ? -6.613 18.358 -32.997 1.00 17.52 58 PRO C O 1
ATOM 2264 N N . VAL C 1 59 ? -5.079 17.847 -34.583 1.00 20.63 59 VAL C N 1
ATOM 2265 C CA . VAL C 1 59 ? -4.371 16.998 -33.617 1.00 18.78 59 VAL C CA 1
ATOM 2266 C C . VAL C 1 59 ? -3.916 17.837 -32.426 1.00 16.59 59 VAL C C 1
ATOM 2267 O O . VAL C 1 59 ? -3.605 19.021 -32.559 1.00 22.22 59 VAL C O 1
ATOM 2271 N N . GLY C 1 60 ? -3.958 17.211 -31.265 1.00 18.15 60 GLY C N 1
ATOM 2272 C CA . GLY C 1 60 ? -3.572 17.821 -30.020 1.00 17.66 60 GLY C CA 1
ATOM 2273 C C . GLY C 1 60 ? -4.716 18.629 -29.413 1.00 17.01 60 GLY C C 1
ATOM 2274 O O . GLY C 1 60 ? -4.495 19.307 -28.423 1.00 13.72 60 GLY C O 1
ATOM 2275 N N . THR C 1 61 ? -5.923 18.528 -29.988 1.00 14.61 61 THR C N 1
ATOM 2276 C CA . THR C 1 61 ? -7.079 19.223 -29.358 1.00 10.35 61 THR C CA 1
ATOM 2277 C C . THR C 1 61 ? -8.258 18.289 -29.205 1.00 12.35 61 THR C C 1
ATOM 2278 O O . THR C 1 61 ? -8.224 17.173 -29.707 1.00 13.69 61 THR C O 1
ATOM 2282 N N . TYR C 1 62 ? -9.271 18.748 -28.477 1.00 10.92 62 TYR C N 1
ATOM 2283 C CA . TYR C 1 62 ? -10.611 18.175 -28.637 1.00 8.37 62 TYR C CA 1
ATOM 2284 C C . TYR C 1 62 ? -11.524 19.377 -28.887 1.00 12.64 62 TYR C C 1
ATOM 2285 O O . TYR C 1 62 ? -11.110 20.506 -28.724 1.00 11.34 62 TYR C O 1
ATOM 2294 N N . GLY C 1 63 ? -12.741 19.106 -29.319 1.00 10.74 63 GLY C N 1
ATOM 2295 C CA . GLY C 1 63 ? -13.678 20.195 -29.557 1.00 9.97 63 GLY C CA 1
ATOM 2296 C C . GLY C 1 63 ? -14.561 20.408 -28.353 1.00 12.18 63 GLY C C 1
ATOM 2297 O O . GLY C 1 63 ? -15.297 19.513 -28.009 1.00 11.99 63 GLY C O 1
ATOM 2298 N N . ARG C 1 64 ? -14.522 21.587 -27.718 1.00 8.52 64 ARG C N 1
ATOM 2299 C CA . ARG C 1 64 ? -15.456 21.831 -26.614 1.00 8.81 64 ARG C CA 1
ATOM 2300 C C . ARG C 1 64 ? -16.626 22.662 -27.091 1.00 14.85 64 ARG C C 1
ATOM 2301 O O . ARG C 1 64 ? -16.445 23.719 -27.710 1.00 11.57 64 ARG C O 1
ATOM 2309 N N . ILE C 1 65 ? -17.817 22.109 -26.909 1.00 9.21 65 ILE C N 1
ATOM 2310 C CA . ILE C 1 65 ? -19.039 22.864 -27.177 1.00 7.86 65 ILE C CA 1
ATOM 2311 C C . ILE C 1 65 ? -19.236 23.687 -25.944 1.00 11.13 65 ILE C C 1
ATOM 2312 O O . ILE C 1 65 ? -19.575 23.205 -24.868 1.00 12.42 65 ILE C O 1
ATOM 2317 N N . ALA C 1 66 ? -19.079 24.987 -26.134 1.00 10.95 66 ALA C N 1
ATOM 2318 C CA . ALA C 1 66 ? -19.130 25.960 -25.054 1.00 12.45 66 ALA C CA 1
ATOM 2319 C C . ALA C 1 66 ? -20.259 26.945 -25.251 1.00 12.29 66 ALA C C 1
ATOM 2320 O O . ALA C 1 66 ? -20.814 27.097 -26.334 1.00 12.21 66 ALA C O 1
ATOM 2322 N N . PRO C 1 67 ? -20.634 27.613 -24.163 1.00 10.12 67 PRO C N 1
ATOM 2323 C CA . PRO C 1 67 ? -21.796 28.471 -24.286 1.00 11.23 67 PRO C CA 1
ATOM 2324 C C . PRO C 1 67 ? -21.537 29.761 -25.042 1.00 19.71 67 PRO C C 1
ATOM 2325 O O . PRO C 1 67 ? -20.448 30.320 -25.057 1.00 20.56 67 PRO C O 1
ATOM 2329 N N . ARG C 1 68 ? -22.578 30.235 -25.710 0.96 14.00 68 ARG C N 1
ATOM 2330 C CA . ARG C 1 68 ? -22.626 31.632 -26.075 0.96 23.31 68 ARG C CA 1
ATOM 2331 C C . ARG C 1 68 ? -22.990 32.483 -24.841 0.96 23.12 68 ARG C C 1
ATOM 2332 O O . ARG C 1 68 ? -23.837 32.098 -24.037 0.96 28.24 68 ARG C O 1
ATOM 2340 N N . SER C 1 69 ? -22.413 33.679 -24.679 1.00 24.25 69 SER C N 1
ATOM 2341 C CA . SER C 1 69 ? -22.700 34.429 -23.436 1.00 30.73 69 SER C CA 1
ATOM 2342 C C . SER C 1 69 ? -24.116 34.991 -23.363 1.00 28.48 69 SER C C 1
ATOM 2343 O O . SER C 1 69 ? -24.706 35.072 -22.301 1.00 31.62 69 SER C O 1
ATOM 2346 N N . GLY C 1 70 ? -24.675 35.399 -24.482 1.00 27.35 70 GLY C N 1
ATOM 2347 C CA . GLY C 1 70 ? -25.993 36.023 -24.402 1.00 28.26 70 GLY C CA 1
ATOM 2348 C C . GLY C 1 70 ? -27.080 35.075 -23.883 1.00 33.43 70 GLY C C 1
ATOM 2349 O O . GLY C 1 70 ? -27.991 35.491 -23.167 1.00 30.55 70 GLY C O 1
ATOM 2350 N N . LEU C 1 71 ? -26.974 33.784 -24.197 1.00 33.19 71 LEU C N 1
ATOM 2351 C CA . LEU C 1 71 ? -28.047 32.835 -23.863 1.00 28.83 71 LEU C CA 1
ATOM 2352 C C . LEU C 1 71 ? -28.127 32.538 -22.378 1.00 25.76 71 LEU C C 1
ATOM 2353 O O . LEU C 1 71 ? -29.220 32.335 -21.818 1.00 20.82 71 LEU C O 1
ATOM 2358 N N . ALA C 1 72 ? -26.977 32.523 -21.714 1.00 27.57 72 ALA C N 1
ATOM 2359 C CA . ALA C 1 72 ? -26.967 32.232 -20.305 1.00 26.73 72 ALA C CA 1
ATOM 2360 C C . ALA C 1 72 ? -27.754 33.299 -19.542 1.00 30.96 72 ALA C C 1
ATOM 2361 O O . ALA C 1 72 ? -28.657 32.992 -18.772 1.00 26.48 72 ALA C O 1
ATOM 2363 N N . VAL C 1 73 ? -27.416 34.560 -19.770 1.00 28.27 73 VAL C N 1
ATOM 2364 C CA . VAL C 1 73 ? -28.059 35.633 -19.012 1.00 35.75 73 VAL C CA 1
ATOM 2365 C C . VAL C 1 73 ? -29.521 35.798 -19.385 1.00 31.99 73 VAL C C 1
ATOM 2366 O O . VAL C 1 73 ? -30.401 35.816 -18.520 1.00 37.86 73 VAL C O 1
ATOM 2370 N N . LYS C 1 74 ? -29.772 35.907 -20.682 1.00 28.03 74 LYS C N 1
ATOM 2371 C CA . LYS C 1 74 ? -31.080 36.344 -21.148 1.00 32.40 74 LYS C CA 1
ATOM 2372 C C . LYS C 1 74 ? -32.106 35.212 -21.166 1.00 32.58 74 LYS C C 1
ATOM 2373 O O . LYS C 1 74 ? -33.305 35.480 -21.117 1.00 27.98 74 LYS C O 1
ATOM 2379 N N . ASN C 1 75 ? -31.644 33.960 -21.176 1.00 23.67 75 ASN C N 1
ATOM 2380 C CA . ASN C 1 75 ? -32.556 32.838 -21.286 1.00 26.43 75 ASN C CA 1
ATOM 2381 C C . ASN C 1 75 ? -32.377 31.723 -20.249 1.00 25.52 75 ASN C C 1
ATOM 2382 O O . ASN C 1 75 ? -33.155 30.777 -20.261 1.00 24.56 75 ASN C O 1
ATOM 2387 N N . GLY C 1 76 ? -31.401 31.813 -19.350 1.00 22.05 76 GLY C N 1
ATOM 2388 C CA . GLY C 1 76 ? -31.191 30.746 -18.376 1.00 21.42 76 GLY C CA 1
ATOM 2389 C C . GLY C 1 76 ? -30.654 29.461 -19.018 1.00 16.86 76 GLY C C 1
ATOM 2390 O O . GLY C 1 76 ? -30.736 28.399 -18.424 1.00 21.19 76 GLY C O 1
ATOM 2391 N N . ILE C 1 77 ? -30.069 29.575 -20.194 1.00 22.37 77 ILE C N 1
ATOM 2392 C CA . ILE C 1 77 ? -29.581 28.398 -20.929 1.00 17.62 77 ILE C CA 1
ATOM 2393 C C . ILE C 1 77 ? -28.130 28.089 -20.585 1.00 23.31 77 ILE C C 1
ATOM 2394 O O . ILE C 1 77 ? -27.273 28.948 -20.661 1.00 23.71 77 ILE C O 1
ATOM 2399 N N . GLN C 1 78 ? -27.838 26.840 -20.224 1.00 18.12 78 GLN C N 1
ATOM 2400 C CA . GLN C 1 78 ? -26.475 26.377 -19.940 1.00 18.65 78 GLN C CA 1
ATOM 2401 C C . GLN C 1 78 ? -26.173 25.263 -20.927 1.00 20.61 78 GLN C C 1
ATOM 2402 O O . GLN C 1 78 ? -27.059 24.496 -21.240 1.00 18.38 78 GLN C O 1
ATOM 2408 N N . THR C 1 79 ? -24.955 25.194 -21.430 1.00 18.47 79 THR C N 1
ATOM 2409 C CA . THR C 1 79 ? -24.566 24.196 -22.380 1.00 16.63 79 THR C CA 1
ATOM 2410 C C . THR C 1 79 ? -24.149 22.982 -21.538 1.00 18.19 79 THR C C 1
ATOM 2411 O O . THR C 1 79 ? -23.396 23.155 -20.593 1.00 21.88 79 THR C O 1
ATOM 2415 N N . GLY C 1 80 ? -24.623 21.793 -21.862 1.00 16.44 80 GLY C N 1
ATOM 2416 C CA . GLY C 1 80 ? -24.262 20.593 -21.115 1.00 14.92 80 GLY C CA 1
ATOM 2417 C C . GLY C 1 80 ? -23.266 19.782 -21.912 1.00 15.01 80 GLY C C 1
ATOM 2418 O O . GLY C 1 80 ? -22.875 20.163 -23.020 1.00 14.85 80 GLY C O 1
ATOM 2419 N N . ALA C 1 81 ? -22.855 18.639 -21.356 1.00 14.25 81 ALA C N 1
ATOM 2420 C CA . ALA C 1 81 ? -21.957 17.719 -22.025 1.00 12.65 81 ALA C CA 1
ATOM 2421 C C . ALA C 1 81 ? -20.797 18.489 -22.646 1.00 10.98 81 ALA C C 1
ATOM 2422 O O . ALA C 1 81 ? -20.065 19.140 -21.916 1.00 15.86 81 ALA C O 1
ATOM 2424 N N . GLY C 1 82 ? -20.573 18.354 -23.951 1.00 12.49 82 GLY C N 1
ATOM 2425 C CA . GLY C 1 82 ? -19.697 19.317 -24.599 1.00 10.93 82 GLY C CA 1
ATOM 2426 C C . GLY C 1 82 ? -18.325 18.836 -25.017 1.00 13.03 82 GLY C C 1
ATOM 2427 O O . GLY C 1 82 ? -17.571 19.582 -25.642 1.00 14.27 82 GLY C O 1
ATOM 2428 N N . VAL C 1 83 ? -17.988 17.586 -24.715 1.00 7.38 83 VAL C N 1
ATOM 2429 C CA . VAL C 1 83 ? -16.648 17.063 -25.066 1.00 10.34 83 VAL C CA 1
ATOM 2430 C C . VAL C 1 83 ? -16.713 16.259 -26.370 1.00 13.08 83 VAL C C 1
ATOM 2431 O O . VAL C 1 83 ? -17.253 15.153 -26.382 1.00 14.53 83 VAL C O 1
ATOM 2435 N N . VAL C 1 84 ? -16.159 16.828 -27.443 1.00 9.75 84 VAL C N 1
ATOM 2436 C CA . VAL C 1 84 ? -16.168 16.162 -28.749 1.00 13.56 84 VAL C CA 1
ATOM 2437 C C . VAL C 1 84 ? -14.770 15.635 -29.073 1.00 14.20 84 VAL C C 1
ATOM 2438 O O . VAL C 1 84 ? -13.838 16.404 -29.248 1.00 12.23 84 VAL C O 1
ATOM 2442 N N . ASP C 1 85 ? -14.611 14.309 -29.185 1.00 11.98 85 ASP C N 1
ATOM 2443 C CA . ASP C 1 85 ? -13.318 13.740 -29.481 1.00 13.10 85 ASP C CA 1
ATOM 2444 C C . ASP C 1 85 ? -12.877 14.009 -30.929 1.00 12.07 85 ASP C C 1
ATOM 2445 O O . ASP C 1 85 ? -13.696 14.103 -31.818 1.00 14.52 85 ASP C O 1
ATOM 2450 N N . ARG C 1 86 ? -11.578 14.050 -31.159 1.00 16.28 86 ARG C N 1
ATOM 2451 C CA . ARG C 1 86 ? -11.076 14.305 -32.491 1.00 14.57 86 ARG C CA 1
ATOM 2452 C C . ARG C 1 86 ? -11.554 13.261 -33.489 1.00 21.85 86 ARG C C 1
ATOM 2453 O O . ARG C 1 86 ? -11.732 13.558 -34.682 1.00 21.37 86 ARG C O 1
ATOM 2461 N N . ASP C 1 87 ? -11.741 12.029 -33.032 1.00 17.84 87 ASP C N 1
ATOM 2462 C CA . ASP C 1 87 ? -12.111 10.982 -33.992 1.00 22.71 87 ASP C CA 1
ATOM 2463 C C . ASP C 1 87 ? -13.606 10.756 -34.133 1.00 19.02 87 ASP C C 1
ATOM 2464 O O . ASP C 1 87 ? -14.037 9.857 -34.839 1.00 19.42 87 ASP C O 1
ATOM 2469 N N . TYR C 1 88 ? -14.408 11.636 -33.553 1.00 13.13 88 TYR C N 1
ATOM 2470 C CA . TYR C 1 88 ? -15.853 11.492 -33.662 1.00 14.79 88 TYR C CA 1
ATOM 2471 C C . TYR C 1 88 ? -16.352 11.857 -35.041 1.00 20.74 88 TYR C C 1
ATOM 2472 O O . TYR C 1 88 ? -16.070 12.940 -35.521 1.00 15.99 88 TYR C O 1
ATOM 2481 N N . THR C 1 89 ? -17.166 10.987 -35.637 1.00 12.16 89 THR C N 1
ATOM 2482 C CA . THR C 1 89 ? -17.669 11.226 -36.989 1.00 12.96 89 THR C CA 1
ATOM 2483 C C . THR C 1 89 ? -19.178 11.322 -37.072 1.00 20.12 89 THR C C 1
ATOM 2484 O O . THR C 1 89 ? -19.717 11.513 -38.162 1.00 22.73 89 THR C O 1
ATOM 2488 N N . GLY C 1 90 ? -19.868 11.231 -35.940 1.00 16.64 90 GLY C N 1
ATOM 2489 C CA . GLY C 1 90 ? -21.305 11.376 -35.969 1.00 16.93 90 GLY C CA 1
ATOM 2490 C C . GLY C 1 90 ? -21.699 12.824 -36.096 1.00 15.71 90 GLY C C 1
ATOM 2491 O O . GLY C 1 90 ? -20.837 13.696 -36.173 1.00 16.14 90 GLY C O 1
ATOM 2492 N N . GLU C 1 91 ? -23.002 13.066 -36.056 1.00 14.43 91 GLU C N 1
ATOM 2493 C CA . GLU C 1 91 ? -23.514 14.446 -36.020 1.00 14.56 91 GLU C CA 1
ATOM 2494 C C . GLU C 1 91 ? -23.212 15.051 -34.659 1.00 12.56 91 GLU C C 1
ATOM 2495 O O . GLU C 1 91 ? -23.486 14.437 -33.608 1.00 15.06 91 GLU C O 1
ATOM 2501 N N . VAL C 1 92 ? -22.666 16.263 -34.666 1.00 11.72 92 VAL C N 1
ATOM 2502 C CA . VAL C 1 92 ? -22.443 16.968 -33.403 1.00 13.57 92 VAL C CA 1
ATOM 2503 C C . VAL C 1 92 ? -23.749 17.586 -32.913 1.00 14.46 92 VAL C C 1
ATOM 2504 O O . VAL C 1 92 ? -24.474 18.214 -33.665 1.00 18.10 92 VAL C O 1
ATOM 2508 N N . LYS C 1 93 ? -24.122 17.300 -31.677 1.00 12.82 93 LYS C N 1
ATOM 2509 C CA . LYS C 1 93 ? -25.348 17.816 -31.119 1.00 12.58 93 LYS C CA 1
ATOM 2510 C C . LYS C 1 93 ? -25.025 18.684 -29.942 1.00 16.15 93 LYS C C 1
ATOM 2511 O O . LYS C 1 93 ? -24.073 18.425 -29.234 1.00 18.47 93 LYS C O 1
ATOM 2517 N N . VAL C 1 94 ? -25.836 19.711 -29.741 1.00 13.85 94 VAL C N 1
ATOM 2518 C CA . VAL C 1 94 ? -25.677 20.575 -28.579 1.00 13.04 94 VAL C CA 1
ATOM 2519 C C . VAL C 1 94 ? -26.682 20.280 -27.509 1.00 16.80 94 VAL C C 1
ATOM 2520 O O . VAL C 1 94 ? -27.889 20.369 -27.718 1.00 13.40 94 VAL C O 1
ATOM 2524 N N . VAL C 1 95 ? -26.179 19.920 -26.332 1.00 11.77 95 VAL C N 1
ATOM 2525 C CA . VAL C 1 95 ? -27.028 19.652 -25.179 1.00 10.10 95 VAL C CA 1
ATOM 2526 C C . VAL C 1 95 ? -27.262 20.967 -24.462 1.00 13.92 95 VAL C C 1
ATOM 2527 O O . VAL C 1 95 ? -26.293 21.627 -24.069 1.00 15.63 95 VAL C O 1
ATOM 2531 N N . LEU C 1 96 ? -28.520 21.389 -24.327 1.00 10.69 96 LEU C N 1
ATOM 2532 C CA . LEU C 1 96 ? -28.847 22.610 -23.571 1.00 13.08 96 LEU C CA 1
ATOM 2533 C C . LEU C 1 96 ? -29.788 22.334 -22.424 1.00 12.26 96 LEU C C 1
ATOM 2534 O O . LEU C 1 96 ? -30.780 21.596 -22.575 1.00 12.21 96 LEU C O 1
ATOM 2539 N N . PHE C 1 97 ? -29.451 22.887 -21.254 1.00 11.50 97 PHE C N 1
ATOM 2540 C CA . PHE C 1 97 ? -30.323 22.909 -20.122 1.00 11.69 97 PHE C CA 1
ATOM 2541 C C . PHE C 1 97 ? -30.947 24.292 -20.056 1.00 14.03 97 PHE C C 1
ATOM 2542 O O . PHE C 1 97 ? -30.258 25.310 -20.276 1.00 19.32 97 PHE C O 1
ATOM 2550 N N . ASN C 1 98 ? -32.236 24.294 -19.832 1.00 14.68 98 ASN C N 1
ATOM 2551 C CA . ASN C 1 98 ? -32.995 25.539 -19.579 1.00 17.33 98 ASN C CA 1
ATOM 2552 C C . ASN C 1 98 ? -33.307 25.647 -18.080 1.00 17.22 98 ASN C C 1
ATOM 2553 O O . ASN C 1 98 ? -34.180 24.953 -17.600 1.00 18.81 98 ASN C O 1
ATOM 2558 N N . HIS C 1 99 ? -32.556 26.486 -17.360 1.00 20.54 99 HIS C N 1
ATOM 2559 C CA . HIS C 1 99 ? -32.714 26.638 -15.911 1.00 22.82 99 HIS C CA 1
ATOM 2560 C C . HIS C 1 99 ? -33.630 27.809 -15.609 1.00 32.29 99 HIS C C 1
ATOM 2561 O O . HIS C 1 99 ? -33.742 28.232 -14.453 1.00 29.98 99 HIS C O 1
ATOM 2568 N N . SER C 1 100 ? -34.265 28.355 -16.638 1.00 24.16 100 SER C N 1
ATOM 2569 C CA . SER C 1 100 ? -35.268 29.395 -16.416 1.00 25.53 100 SER C CA 1
ATOM 2570 C C . SER C 1 100 ? -36.681 28.862 -16.385 1.00 24.99 100 SER C C 1
ATOM 2571 O O . SER C 1 100 ? -36.961 27.665 -16.576 1.00 24.60 100 SER C O 1
ATOM 2574 N N . GLN C 1 101 ? -37.613 29.784 -16.163 1.00 29.74 101 GLN C N 1
ATOM 2575 C CA . GLN C 1 101 ? -39.007 29.435 -16.134 1.00 26.06 101 GLN C CA 1
ATOM 2576 C C . GLN C 1 101 ? -39.698 29.643 -17.488 1.00 27.33 101 GLN C C 1
ATOM 2577 O O . GLN C 1 101 ? -40.916 29.501 -17.589 1.00 27.81 101 GLN C O 1
ATOM 2583 N N . ARG C 1 102 ? -38.940 30.022 -18.507 1.00 21.09 102 ARG C N 1
ATOM 2584 C CA . ARG C 1 102 ? -39.509 30.270 -19.832 1.00 21.13 102 ARG C CA 1
ATOM 2585 C C . ARG C 1 102 ? -38.966 29.264 -20.847 1.00 19.77 102 ARG C C 1
ATOM 2586 O O . ARG C 1 102 ? -37.761 29.120 -20.945 1.00 21.93 102 ARG C O 1
ATOM 2594 N N . ASP C 1 103 ? -39.829 28.622 -21.626 1.00 23.57 103 ASP C N 1
ATOM 2595 C CA . ASP C 1 103 ? -39.362 27.777 -22.747 1.00 24.01 103 ASP C CA 1
ATOM 2596 C C . ASP C 1 103 ? -38.495 28.607 -23.662 1.00 24.32 103 ASP C C 1
ATOM 2597 O O . ASP C 1 103 ? -38.765 29.822 -23.852 1.00 24.22 103 ASP C O 1
ATOM 2602 N N . PHE C 1 104 ? -37.498 27.963 -24.280 1.00 15.63 104 PHE C N 1
ATOM 2603 C CA . PHE C 1 104 ? -36.551 28.673 -25.118 1.00 17.56 104 PHE C CA 1
ATOM 2604 C C . PHE C 1 104 ? -36.681 28.147 -26.541 1.00 20.37 104 PHE C C 1
ATOM 2605 O O . PHE C 1 104 ? -36.368 26.992 -26.831 1.00 17.10 104 PHE C O 1
ATOM 2613 N N . ALA C 1 105 ? -37.181 28.997 -27.421 1.00 16.45 105 ALA C N 1
ATOM 2614 C CA . ALA C 1 105 ? -37.434 28.621 -28.796 1.00 17.12 105 ALA C CA 1
ATOM 2615 C C . ALA C 1 105 ? -36.222 28.831 -29.631 1.00 18.40 105 ALA C C 1
ATOM 2616 O O . ALA C 1 105 ? -35.600 29.912 -29.638 1.00 25.75 105 ALA C O 1
ATOM 2618 N N . ILE C 1 106 ? -35.838 27.788 -30.358 1.00 11.73 106 ILE C N 1
ATOM 2619 C CA . ILE C 1 106 ? -34.697 27.881 -31.234 1.00 9.79 106 ILE C CA 1
ATOM 2620 C C . ILE C 1 106 ? -35.172 27.634 -32.656 1.00 16.44 106 ILE C C 1
ATOM 2621 O O . ILE C 1 106 ? -35.902 26.698 -32.894 1.00 15.33 106 ILE C O 1
ATOM 2626 N N . LYS C 1 107 ? -34.784 28.515 -33.567 1.00 14.89 107 LYS C N 1
ATOM 2627 C CA . LYS C 1 107 ? -35.089 28.344 -34.981 1.00 15.06 107 LYS C CA 1
ATOM 2628 C C . LYS C 1 107 ? -33.863 27.920 -35.755 1.00 13.78 107 LYS C C 1
ATOM 2629 O O . LYS C 1 107 ? -32.713 28.252 -35.427 1.00 15.85 107 LYS C O 1
ATOM 2635 N N . LYS C 1 108 ? -34.099 27.141 -36.792 1.00 12.57 108 LYS C N 1
ATOM 2636 C CA . LYS C 1 108 ? -33.061 26.874 -37.764 1.00 13.72 108 LYS C CA 1
ATOM 2637 C C . LYS C 1 108 ? -32.268 28.143 -38.119 1.00 18.53 108 LYS C C 1
ATOM 2638 O O . LYS C 1 108 ? -32.840 29.184 -38.491 1.00 17.80 108 LYS C O 1
ATOM 2644 N N . GLY C 1 109 ? -30.942 28.061 -37.973 1.00 13.08 109 GLY C N 1
ATOM 2645 C CA . GLY C 1 109 ? -30.078 29.181 -38.255 1.00 14.89 109 GLY C CA 1
ATOM 2646 C C . GLY C 1 109 ? -29.697 29.990 -37.041 1.00 12.99 109 GLY C C 1
ATOM 2647 O O . GLY C 1 109 ? -28.828 30.886 -37.174 1.00 17.80 109 GLY C O 1
ATOM 2648 N N . ASP C 1 110 ? -30.313 29.726 -35.877 1.00 12.80 110 ASP C N 1
ATOM 2649 C CA . ASP C 1 110 ? -29.911 30.445 -34.652 1.00 15.64 110 ASP C CA 1
ATOM 2650 C C . ASP C 1 110 ? -28.554 29.981 -34.145 1.00 15.92 110 ASP C C 1
ATOM 2651 O O . ASP C 1 110 ? -28.232 28.781 -34.193 1.00 15.00 110 ASP C O 1
ATOM 2656 N N . ARG C 1 111 ? -27.743 30.923 -33.625 1.00 13.96 111 ARG C N 1
ATOM 26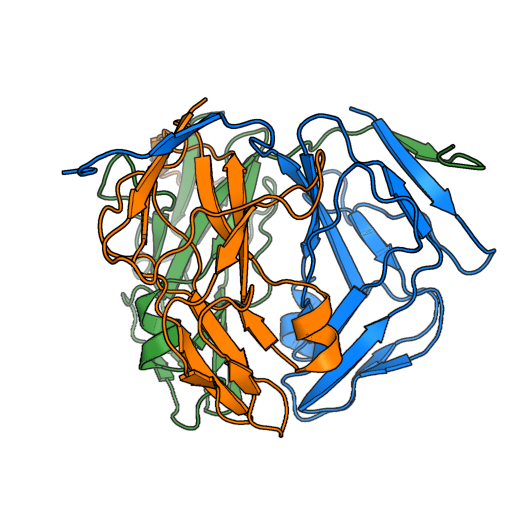57 C CA . ARG C 1 111 ? -26.501 30.539 -32.948 1.00 11.61 111 ARG C CA 1
ATOM 2658 C C . ARG C 1 111 ? -26.776 30.029 -31.571 1.00 15.92 111 ARG C C 1
ATOM 2659 O O . ARG C 1 111 ? -27.448 30.723 -30.761 1.00 20.55 111 ARG C O 1
ATOM 2667 N N . VAL C 1 112 ? -26.319 28.796 -31.296 1.00 12.56 112 VAL C N 1
ATOM 2668 C CA . VAL C 1 112 ? -26.651 28.185 -30.029 1.00 13.09 112 VAL C CA 1
ATOM 2669 C C . VAL C 1 112 ? -25.457 27.816 -29.139 1.00 11.64 112 VAL C C 1
ATOM 2670 O O . VAL C 1 112 ? -25.673 27.435 -27.977 1.00 13.78 112 VAL C O 1
ATOM 2674 N N . ALA C 1 113 ? -24.224 27.912 -29.644 1.00 8.56 113 ALA C N 1
ATOM 2675 C CA . ALA C 1 113 ? -23.073 27.547 -28.841 1.00 9.87 113 ALA C CA 1
ATOM 2676 C C . ALA C 1 113 ? -21.838 28.006 -29.597 1.00 11.08 113 ALA C C 1
ATOM 2677 O O . ALA C 1 113 ? -21.949 28.583 -30.673 1.00 13.07 113 ALA C O 1
ATOM 2679 N N . GLN C 1 114 ? -20.668 27.703 -29.061 1.00 10.50 114 GLN C N 1
ATOM 2680 C CA . GLN C 1 114 ? -19.453 27.932 -29.850 1.00 9.24 114 GLN C CA 1
ATOM 2681 C C . GLN C 1 114 ? -18.535 26.738 -29.655 1.00 12.33 114 GLN C C 1
ATOM 2682 O O . GLN C 1 114 ? -18.572 26.080 -28.617 1.00 14.74 114 GLN C O 1
ATOM 2688 N N . LEU C 1 115 ? -17.715 26.488 -30.654 1.00 8.63 115 LEU C N 1
ATOM 2689 C CA . LEU C 1 115 ? -16.770 25.355 -30.631 1.00 8.35 115 LEU C CA 1
ATOM 2690 C C . LEU C 1 115 ? -15.417 25.918 -30.339 1.00 11.05 115 LEU C C 1
ATOM 2691 O O . LEU C 1 115 ? -14.930 26.756 -31.104 1.00 12.35 115 LEU C O 1
ATOM 2696 N N . ILE C 1 116 ? -14.780 25.435 -29.268 1.00 9.99 116 ILE C N 1
ATOM 2697 C CA . ILE C 1 116 ? -13.420 25.884 -28.950 1.00 7.85 116 ILE C CA 1
ATOM 2698 C C . ILE C 1 116 ? -12.464 24.707 -29.156 1.00 11.59 116 ILE C C 1
ATOM 2699 O O . ILE C 1 116 ? -12.760 23.612 -28.713 1.00 11.30 116 ILE C O 1
ATOM 2704 N N . LEU C 1 117 ? -11.368 24.951 -29.868 1.00 9.16 117 LEU C N 1
ATOM 2705 C CA . LEU C 1 117 ? -10.426 23.860 -30.141 1.00 9.67 117 LEU C CA 1
ATOM 2706 C C . LEU C 1 117 ? -9.439 23.845 -28.979 1.00 11.29 117 LEU C C 1
ATOM 2707 O O . LEU C 1 117 ? -8.402 24.492 -29.026 1.00 11.86 117 LEU C O 1
ATOM 2712 N N . GLU C 1 118 ? -9.769 23.117 -27.913 1.00 10.40 118 GLU C N 1
ATOM 2713 C CA . GLU C 1 118 ? -8.998 23.164 -26.671 1.00 9.54 118 GLU C CA 1
ATOM 2714 C C . GLU C 1 118 ? -7.766 22.290 -26.782 1.00 9.14 118 GLU C C 1
ATOM 2715 O O . GLU C 1 118 ? -7.917 21.150 -27.166 1.00 11.33 118 GLU C O 1
ATOM 2721 N N . LYS C 1 119 ? -6.578 22.839 -26.523 1.00 8.13 119 LYS C N 1
ATOM 2722 C CA . LYS C 1 119 ? -5.352 22.020 -26.497 1.00 8.03 119 LYS C CA 1
ATOM 2723 C C . LYS C 1 119 ? -5.302 21.160 -25.243 1.00 12.65 119 LYS C C 1
ATOM 2724 O O . LYS C 1 119 ? -5.563 21.667 -24.146 1.00 12.84 119 LYS C O 1
ATOM 2730 N N . ILE C 1 120 ? -4.946 19.869 -25.414 1.00 10.96 120 ILE C N 1
ATOM 2731 C CA . ILE C 1 120 ? -4.849 18.925 -24.315 1.00 9.34 120 ILE C CA 1
ATOM 2732 C C . ILE C 1 120 ? -3.611 18.053 -24.512 1.00 13.22 120 ILE C C 1
ATOM 2733 O O . ILE C 1 120 ? -3.039 17.983 -25.612 1.00 12.87 120 ILE C O 1
ATOM 2738 N N . VAL C 1 121 ? -3.200 17.375 -23.441 1.00 11.21 121 VAL C N 1
ATOM 2739 C CA . VAL C 1 121 ? -2.279 16.246 -23.577 1.00 10.50 121 VAL C CA 1
ATOM 2740 C C . VAL C 1 121 ? -3.132 15.029 -23.890 1.00 14.44 121 VAL C C 1
ATOM 2741 O O . VAL C 1 121 ? -3.913 14.567 -23.051 1.00 15.08 121 VAL C O 1
ATOM 2745 N N . ASP C 1 122 ? -3.000 14.480 -25.098 1.00 16.22 122 ASP C N 1
ATOM 2746 C CA . ASP C 1 122 ? -3.883 13.372 -25.462 1.00 20.28 122 ASP C CA 1
ATOM 2747 C C . ASP C 1 122 ? -3.123 12.062 -25.584 1.00 19.65 122 ASP C C 1
ATOM 2748 O O . ASP C 1 122 ? -3.701 11.053 -25.982 1.00 21.96 122 ASP C O 1
ATOM 2753 N N . ASP C 1 123 ? -1.851 12.098 -25.215 1.00 17.75 123 ASP C N 1
ATOM 2754 C CA . ASP C 1 123 ? -0.984 10.924 -25.283 1.00 21.29 123 ASP C CA 1
ATOM 2755 C C . ASP C 1 123 ? -0.190 10.760 -23.989 1.00 21.88 123 ASP C C 1
ATOM 2756 O O . ASP C 1 123 ? 0.980 10.395 -24.019 1.00 26.73 123 ASP C O 1
ATOM 2761 N N . ALA C 1 124 ? -0.834 11.023 -22.849 1.00 16.13 124 ALA C N 1
ATOM 2762 C CA . ALA C 1 124 ? -0.165 10.857 -21.563 1.00 16.82 124 ALA C CA 1
ATOM 2763 C C . ALA C 1 124 ? 0.067 9.359 -21.336 1.00 18.04 124 ALA C C 1
ATOM 2764 O O . ALA C 1 124 ? -0.668 8.549 -21.898 1.00 25.31 124 ALA C O 1
ATOM 2766 N N . GLN C 1 125 ? 1.049 9.026 -20.516 1.00 25.26 125 GLN C N 1
ATOM 2767 C CA . GLN C 1 125 ? 1.225 7.639 -20.060 1.00 26.38 125 GLN C CA 1
ATOM 2768 C C . GLN C 1 125 ? 0.755 7.590 -18.605 1.00 24.28 125 GLN C C 1
ATOM 2769 O O . GLN C 1 125 ? 1.210 8.384 -17.798 1.00 27.74 125 GLN C O 1
ATOM 2775 N N . ILE C 1 126 ? -0.204 6.714 -18.297 1.00 22.37 126 ILE C N 1
ATOM 2776 C CA . ILE C 1 126 ? -0.626 6.550 -16.907 1.00 19.71 126 ILE C CA 1
ATOM 2777 C C . ILE C 1 126 ? 0.384 5.691 -16.167 1.00 20.81 126 ILE C C 1
ATOM 2778 O O . ILE C 1 126 ? 0.778 4.613 -16.622 1.00 22.29 126 ILE C O 1
ATOM 2783 N N . VAL C 1 127 ? 0.820 6.195 -15.028 1.00 19.95 127 VAL C N 1
ATOM 2784 C CA . VAL C 1 127 ? 1.712 5.472 -14.152 1.00 21.32 127 VAL C CA 1
ATOM 2785 C C . VAL C 1 127 ? 1.020 5.360 -12.806 1.00 22.70 127 VAL C C 1
ATOM 2786 O O . VAL C 1 127 ? 0.757 6.381 -12.158 1.00 19.24 127 VAL C O 1
ATOM 2790 N N . VAL C 1 128 ? 0.696 4.140 -12.386 1.00 18.46 128 VAL C N 1
ATOM 2791 C CA . VAL C 1 128 ? 0.043 3.952 -11.082 1.00 18.38 128 VAL C CA 1
ATOM 2792 C C . VAL C 1 128 ? 1.136 3.888 -10.023 1.00 20.03 128 VAL C C 1
ATOM 2793 O O . VAL C 1 128 ? 2.102 3.116 -10.183 1.00 21.67 128 VAL C O 1
ATOM 2797 N N . VAL C 1 129 ? 0.998 4.687 -8.950 1.00 16.20 129 VAL C N 1
ATOM 2798 C CA . VAL C 1 129 ? 2.010 4.791 -7.903 1.00 20.75 129 VAL C CA 1
ATOM 2799 C C . VAL C 1 129 ? 1.387 4.561 -6.539 1.00 16.56 129 VAL C C 1
ATOM 2800 O O . VAL C 1 129 ? 0.206 4.798 -6.330 1.00 21.01 129 VAL C O 1
ATOM 2804 N N . ASP C 1 130 ? 2.187 4.109 -5.583 1.00 20.92 130 ASP C N 1
ATOM 2805 C CA . ASP C 1 130 ? 1.658 3.924 -4.236 1.00 19.27 130 ASP C CA 1
ATOM 2806 C C . ASP C 1 130 ? 1.417 5.253 -3.542 1.00 17.67 130 ASP C C 1
ATOM 2807 O O . ASP C 1 130 ? 0.579 5.350 -2.664 1.00 22.19 130 ASP C O 1
ATOM 2812 N N . SER C 1 131 ? 2.185 6.261 -3.917 1.00 17.30 131 SER C N 1
ATOM 2813 C CA . SER C 1 131 ? 2.003 7.595 -3.342 1.00 15.90 131 SER C CA 1
ATOM 2814 C C . SER C 1 131 ? 2.472 8.651 -4.302 1.00 19.71 131 SER C C 1
ATOM 2815 O O . SER C 1 131 ? 3.430 8.444 -5.028 1.00 21.39 131 SER C O 1
ATOM 2818 N N . LEU C 1 132 ? 1.778 9.799 -4.333 1.00 18.67 132 LEU C N 1
ATOM 2819 C CA . LEU C 1 132 ? 2.205 10.876 -5.201 1.00 19.96 132 LEU C CA 1
ATOM 2820 C C . LEU C 1 132 ? 3.422 11.572 -4.592 1.00 29.41 132 LEU C C 1
ATOM 2821 O O . LEU C 1 132 ? 4.084 12.348 -5.271 1.00 22.76 132 LEU C O 1
ATOM 2826 N N . GLU C 1 133 ? 3.689 11.310 -3.305 1.00 25.76 133 GLU C N 1
ATOM 2827 C CA . GLU C 1 133 ? 4.809 11.949 -2.609 1.00 35.85 133 GLU C CA 1
ATOM 2828 C C . GLU C 1 133 ? 6.122 11.321 -3.047 1.00 45.53 133 GLU C C 1
ATOM 2829 O O . GLU C 1 133 ? 6.147 10.154 -3.446 1.00 49.46 133 GLU C O 1
#

Solvent-accessible surface area: 15187 Å² total; per-residue (Å²): 154,68,0,67,0,33,68,120,47,114,27,13,48,41,3,65,48,60,56,106,70,10,6,0,9,10,0,38,0,0,92,84,52,67,0,63,32,58,20,52,14,80,0,30,0,25,3,0,1,22,0,4,122,26,3,0,0,25,6,0,8,63,64,44,20,0,60,132,16,0,3,16,12,2,13,7,29,15,41,80,76,94,76,25,35,2,81,0,8,0,1,1,16,9,126,132,96,23,72,2,125,111,35,60,94,2,0,22,0,0,0,1,70,4,4,52,115,18,113,59,51,81,40,146,58,28,186,123,50,0,75,0,22,70,112,44,114,36,16,46,42,2,54,52,58,62,97,73,10,4,1,6,8,0,36,1,2,90,94,50,70,0,60,36,55,20,43,17,63,0,18,0,21,2,0,0,18,1,2,99,19,2,0,0,26,6,0,9,65,67,33,25,0,62,157,40,1,4,10,18,5,15,9,21,12,35,65,63,92,53,23,49,4,72,0,7,0,1,1,17,25,162,192,94,28,53,1,116,108,36,59,90,2,0,22,0,0,0,1,65,3,7,39,80,18,119,48,56,79,34,143,74,58,109,105,61,0,77,0,28,70,101,40,115,24,17,44,46,3,55,39,81,49,95,58,17,3,4,6,34,0,31,0,0,76,94,44,72,0,61,33,51,22,44,16,80,0,28,1,20,3,0,1,21,1,1,78,25,5,1,0,25,4,0,18,62,63,40,13,0,63,149,26,0,5,10,13,1,13,8,28,16,38,83,72,91,82,25,41,2,77,0,10,1,1,1,21,21,134,188,93,29,56,2,114,114,39,57,98,3,0,22,0,0,0,1,66,4,10,62,81,18,137,56,62,82,33,144,45,18,193

B-factor: mean 22.29, std 12.0, range [4.98, 93.64]

Sequence (381 aa):
KVLKIQLRSASATVPTKGSATAAGYDIYASQDITIPAMGQGMVSTDISFTVPVGTYGRIAPRSGLAVKNGIQTGAGVVDRDYTGEVKVVLFNHSQRDFAIKKGDRVAQLILEKIVDDAQIVVVDSLEKVLKIQLRSASATVPTKGSATAAGYDIYASQDITIPAMGQGMVSTDISFTVPVGTYGRIAPRSGLAVKNGIQTGAGVVDRDYTGEVKVVLFNHSQRDFAIKKGDRVAQLILEKIVDDAQIVVVDSLDKVLKIQLRSASATVPTKGSATAAGYDIYASQDITIPAMGQGMVSTDISFTVPVGTYGRIAPRSGLAVKNGIQTGAGVVDRDYTGEVKVVLFNHSQRDFAIKKGDRVAQLILEKIVDDAQIVVVDSLE

GO terms:
  GO:0035863 dITP catabolic process (P, IDA)
  GO:0035870 dITP diphosphatase activity (F, IDA)
  GO:0004170 dUTP diphosphatase activity (F, IDA)
  GO:0046081 dUTP catabolic process (P, IDA)
  GO:0005634 nucleus (C, HDA)
  GO:0005737 cytoplasm (C, HDA)
  GO:0004170 dUTP diphosphatase activity (F, IMP)
  GO:0046081 dUTP catabolic process (P, IMP)
  GO:0009213 pyrimidine deoxyribonucleoside triphosphate catabolic process (P, IMP)

Organism: Saccharomyces cerevisiae (strain ATCC 204508 / S288c) (NCBI:txid559292)